Protein AF-A0AAJ6B9Z8-F1 (afdb_monomer_lite)

InterPro domains:
  IPR001611 Leucine-rich repeat [PF13855] (214-272)
  IPR032675 Leucine-rich repeat domain superfamily [G3DSA:3.80.10.10] (148-366)
  IPR050216 Leucine-rich repeat domain-containing protein [PTHR48051] (141-351)

Organism: NCBI:txid3121377

Foldseek 3Di:
DDDDDDDDDDDDDPPPDPLLVVLVPDDCVRCVVVPHNDSPSVVSVVVVVVVCVVCVVVVQCVVPNPPSPDDDPDDDDPDDDDDPPPPPPPPDDDPLVVLLCVLQVPDDPVNVDVLQPDPPPDPDDPDPDHSVVVSVVSVVLLVVLLVLLVVLQPDPVVDNFLSVVQSVLVSCLLSQNDWDADPVGDIARERESAPSLDEQVSQVSDDDDLSNQRHQEYAHAHNARYAAHDQNSQVSHLQHAEYHHHNYAHQADYAHPRLCNYAYDAHANYAHEADPVRLVRVLSNQNHQEDHPHQYCHQDEHACLRNQNHAYYHCANNQYQEYHHCLQSHDHHPAYENDAYQHPAYPPPPDHDPNSLQRAAHHHPNDDPRHVVVQVVVCVVPVGHRNDHPVLCCLLDDPDDPVVVVLLSVADPVLNVQLSCVCVDPPNVVCVVVCSVVLVVLSVVLVPDPVCVVVLSPDRSNCSVVDPD

Radius of gyration: 32.7 Å; chains: 1; bounding box: 97×66×83 Å

pLDDT: mean 84.01, std 17.39, range [30.77, 98.81]

Structure (mmCIF, N/CA/C/O backbone):
data_AF-A0AAJ6B9Z8-F1
#
_entry.id   AF-A0AAJ6B9Z8-F1
#
loop_
_atom_site.group_PDB
_atom_site.id
_atom_site.type_symbol
_atom_site.label_atom_id
_atom_site.label_alt_id
_atom_site.label_comp_id
_atom_site.label_asym_id
_atom_site.label_entity_id
_atom_site.label_seq_id
_atom_site.pdbx_PDB_ins_code
_atom_site.Cartn_x
_atom_site.Cartn_y
_atom_site.Cartn_z
_atom_site.occupancy
_atom_site.B_iso_or_equiv
_atom_site.auth_seq_id
_atom_site.auth_comp_id
_atom_site.auth_asym_id
_atom_site.auth_atom_id
_atom_site.pdbx_PDB_model_num
ATOM 1 N N . MET A 1 1 ? -68.546 14.943 -20.948 1.00 37.59 1 MET A N 1
ATOM 2 C CA . MET A 1 1 ? -68.659 13.817 -19.996 1.00 37.59 1 MET A CA 1
ATOM 3 C C . MET A 1 1 ? -67.352 13.718 -19.214 1.00 37.59 1 MET A C 1
ATOM 5 O O . MET A 1 1 ? -66.316 13.522 -19.828 1.00 37.59 1 MET A O 1
ATOM 9 N N . LYS A 1 2 ? -67.386 13.937 -17.892 1.00 35.28 2 LYS A N 1
ATOM 10 C CA . LYS A 1 2 ? -66.389 13.392 -16.939 1.00 35.28 2 LYS A CA 1
ATOM 11 C C . LYS A 1 2 ? -66.599 11.854 -16.861 1.00 35.28 2 LYS A C 1
ATOM 13 O O . LYS A 1 2 ? -67.716 11.458 -17.200 1.00 35.28 2 LYS A O 1
ATOM 18 N N . PRO A 1 3 ? -65.651 11.000 -16.400 1.00 35.66 3 PRO A N 1
ATOM 19 C CA . PRO A 1 3 ? -64.675 11.297 -15.348 1.00 35.66 3 PRO A CA 1
ATOM 20 C C . PRO A 1 3 ? -63.244 10.724 -15.490 1.00 35.66 3 PRO A C 1
ATOM 22 O O . PRO A 1 3 ? -62.919 9.875 -16.307 1.00 35.66 3 PRO A O 1
ATOM 25 N N . THR A 1 4 ? -62.425 11.266 -14.593 1.00 32.19 4 THR A N 1
ATOM 26 C CA . THR A 1 4 ? -61.167 10.830 -13.975 1.00 32.19 4 THR A CA 1
ATOM 27 C C . THR A 1 4 ? -60.971 9.322 -13.762 1.00 32.19 4 THR A C 1
ATOM 29 O O . THR A 1 4 ? -61.821 8.681 -13.144 1.00 32.19 4 THR A O 1
ATOM 32 N N . TRP A 1 5 ? -59.774 8.812 -14.077 1.00 30.80 5 TRP A N 1
ATOM 33 C CA . TRP A 1 5 ? -59.230 7.597 -13.460 1.00 30.80 5 TRP A CA 1
ATOM 34 C C . TRP A 1 5 ? -58.121 7.954 -12.474 1.00 30.80 5 TRP A C 1
ATOM 36 O O . TRP A 1 5 ? -56.958 8.115 -12.831 1.00 30.80 5 TRP A O 1
ATOM 46 N N . ALA A 1 6 ? -58.510 8.053 -11.207 1.00 31.19 6 ALA A N 1
ATOM 47 C CA . ALA A 1 6 ? -57.636 7.678 -10.114 1.00 31.19 6 ALA A CA 1
ATOM 48 C C . ALA A 1 6 ? -57.627 6.143 -10.053 1.00 31.19 6 ALA A C 1
ATOM 50 O O . ALA A 1 6 ? -58.665 5.541 -9.788 1.00 31.19 6 ALA A O 1
ATOM 51 N N . SER A 1 7 ? -56.483 5.502 -10.292 1.00 32.59 7 SER A N 1
ATOM 52 C CA . SER A 1 7 ? -56.264 4.126 -9.843 1.00 32.59 7 SER A CA 1
ATOM 53 C C . SER A 1 7 ? -55.287 4.166 -8.679 1.00 32.59 7 SER A C 1
ATOM 55 O O . SER A 1 7 ? -54.068 4.243 -8.851 1.00 32.59 7 SER A O 1
ATOM 57 N N . ALA A 1 8 ? -55.869 4.163 -7.485 1.00 31.88 8 ALA A N 1
ATOM 58 C CA . ALA A 1 8 ? -55.197 3.835 -6.247 1.00 31.88 8 ALA A CA 1
ATOM 59 C C . ALA A 1 8 ? -54.378 2.548 -6.431 1.00 31.88 8 ALA A C 1
ATOM 61 O O . ALA A 1 8 ? -54.905 1.537 -6.891 1.00 31.88 8 ALA A O 1
ATOM 62 N N . ARG A 1 9 ? -53.096 2.580 -6.062 1.00 32.50 9 ARG A N 1
ATOM 63 C CA . ARG A 1 9 ? -52.366 1.358 -5.718 1.00 32.50 9 ARG A CA 1
ATOM 64 C C . ARG A 1 9 ? -52.853 0.911 -4.337 1.00 32.50 9 ARG A C 1
ATOM 66 O O . ARG A 1 9 ? -52.674 1.688 -3.398 1.00 32.50 9 ARG A O 1
ATOM 73 N N . PRO A 1 10 ? -53.394 -0.305 -4.161 1.00 30.77 10 PRO A N 1
ATOM 74 C CA . PRO A 1 10 ? -53.349 -0.966 -2.873 1.00 30.77 10 PRO A CA 1
ATOM 75 C C . PRO A 1 10 ? -52.003 -1.704 -2.731 1.00 30.77 10 PRO A C 1
ATOM 77 O O . PRO A 1 10 ? -51.482 -2.243 -3.713 1.00 30.77 10 PRO A O 1
ATOM 80 N N . PRO A 1 11 ? -51.412 -1.721 -1.529 1.00 39.91 11 PRO A N 1
ATOM 81 C CA . PRO A 1 11 ? -50.112 -2.314 -1.274 1.00 39.91 11 PRO A CA 1
ATOM 82 C C . PRO A 1 11 ? -50.288 -3.778 -0.882 1.00 39.91 11 PRO A C 1
ATOM 84 O O . PRO A 1 11 ? -50.855 -4.047 0.166 1.00 39.91 11 PRO A O 1
ATOM 87 N N . HIS A 1 12 ? -49.758 -4.729 -1.648 1.00 34.47 12 HIS A N 1
ATOM 88 C CA . HIS A 1 12 ? -49.539 -6.072 -1.111 1.00 34.47 12 HIS A CA 1
ATOM 89 C C . HIS A 1 12 ? -48.203 -6.626 -1.592 1.00 34.47 12 HIS A C 1
ATOM 91 O O . HIS A 1 12 ? -47.996 -6.921 -2.766 1.00 34.47 12 HIS A O 1
ATOM 97 N N . SER A 1 13 ? -47.290 -6.737 -0.629 1.00 36.22 13 SER A N 1
ATOM 98 C CA . SER A 1 13 ? -46.082 -7.545 -0.676 1.00 36.22 13 SER A CA 1
ATOM 99 C C . SER A 1 13 ? -46.413 -8.947 -1.189 1.00 36.22 13 SER A C 1
ATOM 101 O O . SER A 1 13 ? -47.058 -9.735 -0.492 1.00 36.22 13 SER A O 1
ATOM 103 N N . VAL A 1 14 ? -45.968 -9.273 -2.400 1.00 38.72 14 VAL A N 1
ATOM 104 C CA . VAL A 1 14 ? -45.990 -10.648 -2.900 1.00 38.72 14 VAL A CA 1
ATOM 105 C C . VAL A 1 14 ? -44.931 -11.421 -2.119 1.00 38.72 14 VAL A C 1
ATOM 107 O O . VAL A 1 14 ? -43.747 -11.408 -2.442 1.00 38.72 14 VAL A O 1
ATOM 110 N N . CYS A 1 15 ? -45.352 -12.044 -1.023 1.00 41.00 15 CYS A N 1
ATOM 111 C CA . CYS A 1 15 ? -44.537 -13.011 -0.309 1.00 41.00 15 CYS A CA 1
ATOM 112 C C . CYS A 1 15 ? -44.506 -14.287 -1.167 1.00 41.00 15 CYS A C 1
ATOM 114 O O . CYS A 1 15 ? -45.499 -15.011 -1.249 1.00 41.00 15 CYS A O 1
ATOM 116 N N . HIS A 1 16 ? -43.396 -14.528 -1.867 1.00 52.16 16 HIS A N 1
ATOM 117 C CA . HIS A 1 16 ? -43.147 -15.779 -2.585 1.00 52.16 16 HIS A CA 1
ATOM 118 C C . HIS A 1 16 ? -42.853 -16.893 -1.570 1.00 52.16 16 HIS A C 1
ATOM 120 O O . HIS A 1 16 ? -41.696 -17.188 -1.279 1.00 52.16 16 HIS A O 1
ATOM 126 N N . SER A 1 17 ? -43.893 -17.500 -0.995 1.00 67.19 17 SER A N 1
ATOM 127 C CA . SER A 1 17 ? -43.738 -18.731 -0.218 1.00 67.19 17 SER A CA 1
ATOM 128 C C . SER A 1 17 ? -43.891 -19.942 -1.143 1.00 67.19 17 SER A C 1
ATOM 130 O O . SER A 1 17 ? -44.787 -19.991 -1.986 1.00 67.19 17 SER A O 1
ATOM 132 N N . LEU A 1 18 ? -43.019 -20.944 -0.985 1.00 74.19 18 LEU A N 1
ATOM 133 C CA . LEU A 1 18 ? -43.120 -22.235 -1.681 1.00 74.19 18 LEU A CA 1
ATOM 134 C C . LEU A 1 18 ? -44.516 -22.862 -1.501 1.00 74.19 18 LEU A C 1
ATOM 136 O O . LEU A 1 18 ? -45.052 -23.464 -2.425 1.00 74.19 18 LEU A O 1
ATOM 140 N N . CYS A 1 19 ? -45.127 -22.669 -0.328 1.00 75.25 19 CYS A N 1
ATOM 141 C CA . CYS A 1 19 ? -46.470 -23.149 -0.016 1.00 75.25 19 CYS A CA 1
ATOM 142 C C . CYS A 1 19 ? -47.534 -22.529 -0.930 1.00 75.25 19 CYS A C 1
ATOM 144 O O . CYS A 1 19 ? -48.407 -23.250 -1.401 1.00 75.25 19 CYS A O 1
ATOM 146 N N . ARG A 1 20 ? -47.417 -21.238 -1.262 1.00 78.00 20 ARG A N 1
ATOM 147 C CA . ARG A 1 20 ? -48.327 -20.577 -2.204 1.00 78.00 20 ARG A CA 1
ATOM 148 C C . ARG A 1 20 ? -48.208 -21.153 -3.615 1.00 78.00 20 ARG A C 1
ATOM 150 O O . ARG A 1 20 ? -49.219 -21.434 -4.246 1.00 78.00 20 ARG A O 1
ATOM 157 N N . ALA A 1 21 ? -46.982 -21.395 -4.082 1.00 78.25 21 ALA A N 1
ATOM 158 C CA . ALA A 1 21 ? -46.759 -22.015 -5.389 1.00 78.25 21 ALA A CA 1
ATOM 159 C C . ALA A 1 21 ? -47.354 -23.435 -5.456 1.00 78.25 21 ALA A C 1
ATOM 161 O O . ALA A 1 21 ? -47.931 -23.821 -6.467 1.00 78.25 21 ALA A O 1
ATOM 162 N N . VAL A 1 22 ? -47.265 -24.202 -4.364 1.00 78.38 22 VAL A N 1
ATOM 163 C CA . VAL A 1 22 ? -47.882 -25.534 -4.268 1.00 78.38 22 VAL A CA 1
ATOM 164 C C . VAL A 1 22 ? -49.411 -25.444 -4.266 1.00 78.38 22 VAL A C 1
ATOM 166 O O . VAL A 1 22 ? -50.061 -26.198 -4.984 1.00 78.38 22 VAL A O 1
ATOM 169 N N . GLU A 1 23 ? -50.002 -24.513 -3.515 1.00 80.81 23 GLU A N 1
ATOM 170 C CA . GLU A 1 23 ? -51.458 -24.303 -3.492 1.00 80.81 23 GLU A CA 1
ATOM 171 C C . GLU A 1 23 ? -52.023 -23.892 -4.860 1.00 80.81 23 GLU A C 1
ATOM 173 O O . GLU A 1 23 ? -53.119 -24.323 -5.222 1.00 80.81 23 GLU A O 1
ATOM 178 N N . GLU A 1 24 ? -51.282 -23.093 -5.631 1.00 78.44 24 GLU A N 1
ATOM 179 C CA . GLU A 1 24 ? -51.674 -22.656 -6.977 1.00 78.44 24 GLU A CA 1
ATOM 180 C C . GLU A 1 24 ? -51.661 -23.806 -8.002 1.00 78.44 24 GLU A C 1
ATOM 182 O O . GLU A 1 24 ? -52.454 -23.793 -8.945 1.00 78.44 24 GLU A O 1
ATOM 187 N N . VAL A 1 25 ? -50.829 -24.833 -7.793 1.00 83.44 25 VAL A N 1
ATOM 188 C CA . VAL A 1 25 ? -50.751 -26.030 -8.654 1.00 83.44 25 VAL A CA 1
ATOM 189 C C . VAL A 1 25 ? -51.848 -27.055 -8.328 1.00 83.44 25 VAL A C 1
ATOM 191 O O . VAL A 1 25 ? -52.227 -27.857 -9.183 1.00 83.44 25 VAL A O 1
ATOM 194 N N . LEU A 1 26 ? -52.398 -27.037 -7.110 1.00 81.25 26 LEU A N 1
ATOM 195 C CA . LEU A 1 26 ? -53.432 -27.982 -6.687 1.00 81.25 26 LEU A CA 1
ATOM 196 C C . LEU A 1 26 ? -54.823 -27.611 -7.230 1.00 81.25 26 LEU A C 1
ATOM 198 O O . LEU A 1 26 ? -55.300 -26.472 -7.124 1.00 81.25 26 LEU A O 1
ATOM 202 N N . SER A 1 27 ? -55.535 -28.619 -7.744 1.00 81.88 27 SER A N 1
ATOM 203 C CA . SER A 1 27 ? -56.926 -28.458 -8.181 1.00 81.88 27 SER A CA 1
ATOM 204 C C . SER A 1 27 ? -57.843 -28.072 -7.013 1.00 81.88 27 SER A C 1
ATOM 206 O O . SER A 1 27 ? -57.533 -28.289 -5.839 1.00 81.88 27 SER A O 1
ATOM 208 N N . ARG A 1 28 ? -59.004 -27.489 -7.327 1.00 76.06 28 ARG A N 1
ATOM 209 C CA . ARG A 1 28 ? -59.957 -27.019 -6.309 1.00 76.06 28 ARG A CA 1
ATOM 210 C C . ARG A 1 28 ? -60.496 -28.161 -5.438 1.00 76.06 28 ARG A C 1
ATOM 212 O O . ARG A 1 28 ? -60.671 -27.967 -4.241 1.00 76.06 28 ARG A O 1
ATOM 219 N N . GLU A 1 29 ? -60.691 -29.347 -6.014 1.00 78.88 29 GLU A N 1
ATOM 220 C CA . GLU A 1 29 ? -61.086 -30.551 -5.271 1.00 78.88 29 GLU A CA 1
ATOM 221 C C . GLU A 1 29 ? -59.980 -31.024 -4.322 1.00 78.88 29 GLU A C 1
ATOM 223 O O . GLU A 1 29 ? -60.250 -31.312 -3.159 1.00 78.88 29 GLU A O 1
ATOM 228 N N . GLN A 1 30 ? -58.722 -31.027 -4.775 1.00 81.12 30 GLN A N 1
ATOM 229 C CA . GLN A 1 30 ? -57.578 -31.402 -3.937 1.00 81.12 30 GLN A CA 1
ATOM 230 C C . GLN A 1 30 ? -57.369 -30.420 -2.786 1.00 81.12 30 GLN A C 1
ATOM 232 O O . GLN A 1 30 ? -57.142 -30.852 -1.660 1.00 81.12 30 GLN A O 1
ATOM 237 N N . ARG A 1 31 ? -57.500 -29.112 -3.044 1.00 80.88 31 ARG A N 1
ATOM 238 C CA . ARG A 1 31 ? -57.432 -28.074 -2.005 1.00 80.88 31 ARG A CA 1
ATOM 239 C C . ARG A 1 31 ? -58.534 -28.235 -0.965 1.00 80.88 31 ARG A C 1
ATOM 241 O O . ARG A 1 31 ? -58.251 -28.166 0.229 1.00 80.88 31 ARG A O 1
ATOM 248 N N . HIS A 1 32 ? -59.755 -28.546 -1.394 1.00 79.06 32 HIS A N 1
ATOM 249 C CA . HIS A 1 32 ? -60.852 -28.803 -0.468 1.00 79.06 32 HIS A CA 1
ATOM 250 C C . HIS A 1 32 ? -60.636 -30.089 0.349 1.00 79.06 32 HIS A C 1
ATOM 252 O O . HIS A 1 32 ? -60.885 -30.092 1.553 1.00 79.06 32 HIS A O 1
ATOM 258 N N . ALA A 1 33 ? -60.080 -31.143 -0.258 1.00 78.81 33 ALA A N 1
ATOM 259 C CA . ALA A 1 33 ? -59.755 -32.396 0.429 1.00 78.81 33 ALA A CA 1
ATOM 260 C C . ALA A 1 33 ? -58.681 -32.230 1.522 1.00 78.81 33 ALA A C 1
ATOM 262 O O . ALA A 1 33 ? -58.757 -32.885 2.558 1.00 78.81 33 ALA A O 1
ATOM 263 N N . ILE A 1 34 ? -57.717 -31.322 1.331 1.00 75.69 34 ILE A N 1
ATOM 264 C CA . ILE A 1 34 ? -56.728 -30.952 2.362 1.00 75.69 34 ILE A CA 1
ATOM 265 C C . ILE A 1 34 ? -57.174 -29.754 3.214 1.00 75.69 34 ILE A C 1
ATOM 267 O O . ILE A 1 34 ? -56.379 -29.216 3.983 1.00 75.69 34 ILE A O 1
ATOM 271 N N . GLY A 1 35 ? -58.443 -29.342 3.098 1.00 74.44 35 GLY A N 1
ATOM 272 C CA . GLY A 1 35 ? -59.096 -28.322 3.916 1.00 74.44 35 GLY A CA 1
ATOM 273 C C . GLY A 1 35 ? -58.534 -26.908 3.755 1.00 74.44 35 GLY A C 1
ATOM 274 O O . GLY A 1 35 ? -58.485 -26.183 4.750 1.00 74.44 35 GLY A O 1
ATOM 275 N N . ILE A 1 36 ? -58.066 -26.550 2.559 1.00 78.19 36 ILE A N 1
ATOM 276 C CA . ILE A 1 36 ? -57.575 -25.217 2.188 1.00 78.19 36 ILE A CA 1
ATOM 277 C C . ILE A 1 36 ? -58.610 -24.579 1.258 1.00 78.19 36 ILE A C 1
ATOM 279 O O . ILE A 1 36 ? -58.823 -25.045 0.140 1.00 78.19 36 ILE A O 1
ATOM 283 N N . ASN A 1 37 ? -59.268 -23.515 1.722 1.00 68.44 37 ASN A N 1
ATOM 284 C CA . ASN A 1 37 ? -60.331 -22.842 0.963 1.00 68.44 37 ASN A CA 1
ATOM 285 C C . ASN A 1 37 ? -59.833 -21.606 0.197 1.00 68.44 37 ASN A C 1
ATOM 287 O O . ASN A 1 37 ? -60.404 -21.267 -0.839 1.00 68.44 37 ASN A O 1
ATOM 291 N N . GLU A 1 38 ? -58.753 -20.976 0.661 1.00 70.69 38 GLU A N 1
ATOM 292 C CA . GLU A 1 38 ? -58.115 -19.812 0.040 1.00 70.69 38 GLU A CA 1
ATOM 293 C C . GLU A 1 38 ? -56.620 -20.093 -0.166 1.00 70.69 38 GLU A C 1
ATOM 295 O O . GLU A 1 38 ? -55.999 -20.751 0.663 1.00 70.69 38 GLU A O 1
ATOM 300 N N . ALA A 1 39 ? -56.058 -19.651 -1.297 1.00 67.88 39 ALA A N 1
ATOM 301 C CA . ALA A 1 39 ? -54.650 -19.874 -1.647 1.00 67.88 39 ALA A CA 1
ATOM 302 C C . ALA A 1 39 ? -53.769 -18.726 -1.120 1.00 67.88 39 ALA A C 1
ATOM 304 O O . ALA A 1 39 ? -53.289 -17.887 -1.887 1.00 67.88 39 ALA A O 1
ATOM 305 N N . ASP A 1 40 ? -53.647 -18.635 0.205 1.00 72.88 40 ASP A N 1
ATOM 306 C CA . ASP A 1 40 ? -52.881 -17.595 0.898 1.00 72.88 40 ASP A CA 1
ATOM 307 C C . ASP A 1 40 ? -51.426 -18.006 1.205 1.00 72.88 40 ASP A C 1
ATOM 309 O O . ASP A 1 40 ? -50.607 -17.164 1.581 1.00 72.88 40 ASP A O 1
ATOM 313 N N . GLY A 1 41 ? -51.078 -19.286 1.028 1.00 71.25 41 GLY A N 1
ATOM 314 C CA . GLY A 1 41 ? -49.785 -19.892 1.344 1.00 71.25 41 GLY A CA 1
ATOM 315 C C . GLY A 1 41 ? -49.471 -20.004 2.840 1.00 71.25 41 GLY A C 1
ATOM 316 O O . GLY A 1 41 ? -48.510 -20.685 3.205 1.00 71.25 41 GLY A O 1
ATOM 317 N N . ILE A 1 42 ? -50.239 -19.345 3.709 1.00 76.88 42 ILE A N 1
ATOM 318 C CA . ILE A 1 42 ? -50.030 -19.299 5.161 1.00 76.88 42 ILE A CA 1
ATOM 319 C C . ILE A 1 42 ? -50.685 -20.522 5.799 1.00 76.88 42 ILE A C 1
ATOM 321 O O . ILE A 1 42 ? -50.083 -21.173 6.657 1.00 76.88 42 ILE A O 1
ATOM 325 N N . THR A 1 43 ? -51.884 -20.873 5.336 1.00 78.56 43 THR A N 1
ATOM 326 C CA . THR A 1 43 ? -52.671 -21.975 5.891 1.00 78.56 43 THR A CA 1
ATOM 327 C C . THR A 1 43 ? -51.987 -23.326 5.659 1.00 78.56 43 THR A C 1
ATOM 329 O O . THR A 1 43 ? -51.875 -24.126 6.595 1.00 78.56 43 THR A O 1
ATOM 332 N N . LEU A 1 44 ? -51.446 -23.580 4.458 1.00 80.38 44 LEU A N 1
ATOM 333 C CA . LEU A 1 44 ? -50.643 -24.782 4.207 1.00 80.38 44 LEU A CA 1
ATOM 334 C C . LEU A 1 44 ? -49.353 -24.785 5.031 1.00 80.38 44 LEU A C 1
ATOM 336 O O . LEU A 1 44 ? -49.001 -25.816 5.598 1.00 80.38 44 LEU A O 1
ATOM 340 N N . HIS A 1 45 ? -48.663 -23.646 5.137 1.00 78.81 45 HIS A N 1
ATOM 341 C CA . HIS A 1 45 ? -47.407 -23.555 5.882 1.00 78.81 45 HIS A CA 1
ATOM 342 C C . HIS A 1 45 ? -47.586 -23.919 7.362 1.00 78.81 45 HIS A C 1
ATOM 344 O O . HIS A 1 45 ? -46.853 -24.753 7.894 1.00 78.81 45 HIS A O 1
ATOM 350 N N . GLN A 1 46 ? -48.601 -23.351 8.015 1.00 79.56 46 GLN A N 1
ATOM 351 C CA . GLN A 1 46 ? -48.899 -23.636 9.420 1.00 79.56 46 GLN A CA 1
ATOM 352 C C . GLN A 1 46 ? -49.299 -25.096 9.639 1.00 79.56 46 GLN A C 1
ATOM 354 O O . GLN A 1 46 ? -48.865 -25.711 10.612 1.00 79.56 46 GLN A O 1
ATOM 359 N N . ARG A 1 47 ? -50.074 -25.684 8.721 1.00 78.75 47 ARG A N 1
ATOM 360 C CA . ARG A 1 47 ? -50.456 -27.099 8.813 1.00 78.75 47 ARG A CA 1
ATOM 361 C C . ARG A 1 47 ? -49.286 -28.043 8.606 1.00 78.75 47 ARG A C 1
ATOM 363 O O . ARG A 1 47 ? -49.192 -29.032 9.323 1.00 78.75 47 ARG A O 1
ATOM 370 N N . VAL A 1 48 ? -48.386 -27.738 7.672 1.00 81.06 48 VAL A N 1
ATOM 371 C CA . VAL A 1 48 ? -47.164 -28.525 7.465 1.00 81.06 48 VAL A CA 1
ATOM 372 C C . VAL A 1 48 ? -46.299 -28.492 8.723 1.00 81.06 48 VAL A C 1
ATOM 374 O O . VAL A 1 48 ? -45.839 -29.542 9.156 1.00 81.06 48 VAL A O 1
ATOM 377 N N . LEU A 1 49 ? -46.130 -27.327 9.355 1.00 78.94 49 LEU A N 1
ATOM 378 C CA . LEU A 1 49 ? -45.381 -27.225 10.611 1.00 78.94 49 LEU A CA 1
ATOM 379 C C . LEU A 1 49 ? -46.055 -27.986 11.759 1.00 78.94 49 LEU A C 1
ATOM 381 O O . LEU A 1 49 ? -45.382 -28.753 12.443 1.00 78.94 49 LEU A O 1
ATOM 385 N N . ALA A 1 50 ? -47.372 -27.845 11.927 1.00 81.25 50 ALA A N 1
ATOM 386 C CA . ALA A 1 50 ? -48.119 -28.572 12.954 1.00 81.25 50 ALA A CA 1
ATOM 387 C C . ALA A 1 50 ? -48.030 -30.095 12.756 1.00 81.25 50 ALA A C 1
ATOM 389 O O . ALA A 1 50 ? -47.794 -30.838 13.706 1.00 81.25 50 ALA A O 1
ATOM 390 N N . TRP A 1 51 ? -48.142 -30.555 11.507 1.00 81.25 51 TRP A N 1
ATOM 391 C CA . TRP A 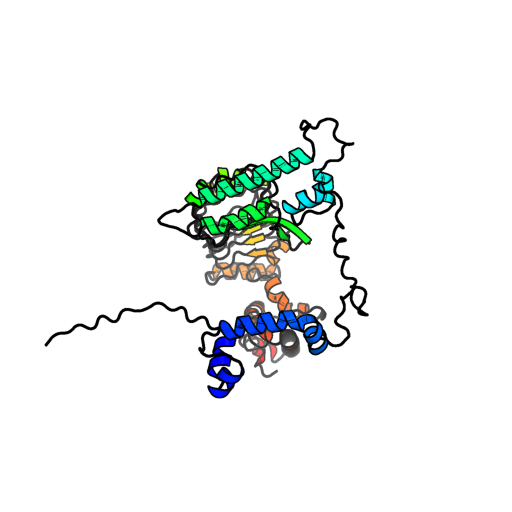1 51 ? -48.022 -31.969 11.168 1.00 81.25 51 TRP A CA 1
ATOM 392 C C . TRP A 1 51 ? -46.598 -32.498 11.392 1.00 81.25 51 TRP A C 1
ATOM 394 O O . TRP A 1 51 ? -46.436 -33.597 11.923 1.00 81.25 51 TRP A O 1
ATOM 404 N N . ILE A 1 52 ? -45.565 -31.714 11.047 1.00 80.69 52 ILE A N 1
ATOM 405 C CA . ILE A 1 52 ? -44.160 -32.057 11.314 1.00 80.69 52 ILE A CA 1
ATOM 406 C C . ILE A 1 52 ? -43.906 -32.190 12.812 1.00 80.69 52 ILE A C 1
ATOM 408 O O . ILE A 1 52 ? -43.222 -33.129 13.209 1.00 80.69 52 ILE A O 1
ATOM 412 N N . ASP A 1 53 ? -44.424 -31.279 13.636 1.00 77.00 53 ASP A N 1
ATOM 413 C CA . ASP A 1 53 ? -44.213 -31.335 15.083 1.00 77.00 53 ASP A CA 1
ATOM 414 C C . ASP A 1 53 ? -44.901 -32.552 15.715 1.00 77.00 53 ASP A C 1
ATOM 416 O O . ASP A 1 53 ? -44.292 -33.231 16.544 1.00 77.00 53 ASP A O 1
ATOM 420 N N . GLU A 1 54 ? -46.111 -32.892 15.268 1.00 79.31 54 GLU A N 1
ATOM 421 C CA . GLU A 1 54 ? -46.846 -34.068 15.748 1.00 79.31 54 GLU A CA 1
ATOM 422 C C . GLU A 1 54 ? -46.188 -35.392 15.310 1.00 79.31 54 GLU A C 1
ATOM 424 O O . GLU A 1 54 ? -46.117 -36.342 16.088 1.00 79.31 54 GLU A O 1
ATOM 429 N N . HIS A 1 55 ? -45.610 -35.442 14.105 1.00 80.31 55 HIS A N 1
ATOM 430 C CA . HIS A 1 55 ? -45.043 -36.665 13.514 1.00 80.31 55 HIS A CA 1
ATOM 431 C C . HIS A 1 55 ? -43.507 -36.680 13.502 1.00 80.31 55 HIS A C 1
ATOM 433 O O . HIS A 1 55 ? -42.878 -37.492 12.814 1.00 80.31 55 HIS A O 1
ATOM 439 N N . ARG A 1 56 ? -42.865 -35.792 14.273 1.00 76.56 56 ARG A N 1
ATOM 440 C CA . ARG A 1 56 ? -41.419 -35.520 14.207 1.00 76.56 56 ARG A CA 1
ATOM 441 C C . ARG A 1 56 ? -40.552 -36.759 14.412 1.00 76.56 56 ARG A C 1
ATOM 443 O O . ARG A 1 56 ? -39.527 -36.918 13.751 1.00 76.56 56 ARG A O 1
ATOM 450 N N . ALA A 1 57 ? -40.955 -37.632 15.335 1.00 68.94 57 ALA A N 1
ATOM 451 C CA . ALA A 1 57 ? -40.220 -38.850 15.669 1.00 68.94 57 ALA A CA 1
ATOM 452 C C . ALA A 1 57 ? -40.272 -39.896 14.541 1.00 68.94 57 ALA A C 1
ATOM 454 O O . ALA A 1 57 ? -39.266 -40.550 14.262 1.00 68.94 57 ALA A O 1
ATOM 455 N N . GLU A 1 58 ? -41.413 -40.016 13.860 1.00 73.56 58 GLU A N 1
ATOM 456 C CA . GLU A 1 58 ? -41.600 -40.936 12.733 1.00 73.56 58 GLU A CA 1
ATOM 457 C C . GLU A 1 58 ? -40.951 -40.400 11.451 1.00 73.56 58 GLU A C 1
ATOM 459 O O . GLU A 1 58 ? -40.277 -41.141 10.732 1.00 73.56 58 GLU A O 1
ATOM 464 N N . LEU A 1 59 ? -41.080 -39.093 11.191 1.00 74.75 59 LEU A N 1
ATOM 465 C CA . LEU A 1 59 ? -40.408 -38.408 10.084 1.00 74.75 59 LEU A CA 1
ATOM 466 C C . LEU A 1 59 ? -38.893 -38.543 10.175 1.00 74.75 59 LEU A C 1
ATOM 468 O O . LEU A 1 59 ? -38.241 -38.801 9.164 1.00 74.75 59 LEU A O 1
ATOM 472 N N . ALA A 1 60 ? -38.334 -38.427 11.382 1.00 65.44 60 ALA A N 1
ATOM 473 C CA . ALA A 1 60 ? -36.902 -38.575 11.576 1.00 65.44 60 ALA A CA 1
ATOM 474 C C . ALA A 1 60 ? -36.397 -39.980 11.208 1.00 65.44 60 ALA A C 1
ATOM 476 O O . ALA A 1 60 ? -35.329 -40.116 10.614 1.00 65.44 60 ALA A O 1
ATOM 477 N N . GLN A 1 61 ? -37.185 -41.021 11.493 1.00 67.88 61 GLN A N 1
ATOM 478 C CA . GLN A 1 61 ? -36.864 -42.388 11.079 1.00 67.88 61 GLN A CA 1
ATOM 479 C C . GLN A 1 61 ? -37.046 -42.617 9.577 1.00 67.88 61 GLN A C 1
ATOM 481 O O . GLN A 1 61 ? -36.286 -43.380 8.987 1.00 67.88 61 GLN A O 1
ATOM 486 N N . ARG A 1 62 ? -38.031 -41.972 8.942 1.00 71.38 62 ARG A N 1
ATOM 487 C CA . ARG A 1 62 ? -38.271 -42.108 7.496 1.00 71.38 62 ARG A CA 1
ATOM 488 C C . ARG A 1 62 ? -37.248 -41.361 6.642 1.00 71.38 62 ARG A C 1
ATOM 490 O O . ARG A 1 62 ? -36.847 -41.880 5.609 1.00 71.38 62 ARG A O 1
ATOM 497 N N . LEU A 1 63 ? -36.823 -40.170 7.068 1.00 66.25 63 LEU A N 1
ATOM 498 C CA . LEU A 1 63 ? -35.864 -39.340 6.330 1.00 66.25 63 LEU A CA 1
ATOM 499 C C . LEU A 1 63 ? -34.411 -39.771 6.555 1.00 66.25 63 LEU A C 1
ATOM 501 O O . LEU A 1 63 ? -33.603 -39.685 5.634 1.00 66.25 63 LEU A O 1
ATOM 505 N N . TRP A 1 64 ? -34.074 -40.237 7.763 1.00 66.94 64 TRP A N 1
ATOM 506 C CA . TRP A 1 64 ? -32.687 -40.529 8.154 1.00 66.94 64 TRP A CA 1
ATOM 507 C C . TRP A 1 64 ? -32.456 -41.974 8.631 1.00 66.94 64 TRP A C 1
ATOM 509 O O . TRP A 1 64 ? -31.366 -42.307 9.097 1.00 66.94 64 TRP A O 1
ATOM 519 N N . GLY A 1 65 ? -33.455 -42.851 8.493 1.00 70.38 65 GLY A N 1
ATOM 520 C CA . GLY A 1 65 ? -33.381 -44.264 8.871 1.00 70.38 65 GLY A CA 1
ATOM 521 C C . GLY A 1 65 ? -33.478 -44.522 10.388 1.00 70.38 65 GLY A C 1
ATOM 522 O O . GLY A 1 65 ? -33.488 -43.595 11.202 1.00 70.38 65 GLY A O 1
ATOM 523 N N . PRO A 1 66 ? -33.508 -45.801 10.817 1.00 56.91 66 PRO A N 1
ATOM 524 C CA . PRO A 1 66 ? -33.620 -46.180 12.234 1.00 56.91 66 PRO A CA 1
ATOM 525 C C . PRO A 1 66 ? -32.424 -45.739 13.105 1.00 56.91 66 PRO A C 1
ATOM 527 O O . PRO A 1 66 ? -32.494 -45.799 14.334 1.00 56.91 66 PRO A O 1
ATOM 530 N N . SER A 1 67 ? -31.344 -45.248 12.491 1.00 55.66 67 SER A N 1
ATOM 531 C CA . SER A 1 67 ? -30.113 -44.782 13.144 1.00 55.66 67 SER A CA 1
ATOM 532 C C . SER A 1 67 ? -30.141 -43.309 13.579 1.00 55.66 67 SER A C 1
ATOM 534 O O . SER A 1 67 ? -29.139 -42.816 14.092 1.00 55.66 67 SER A O 1
ATOM 536 N N . ALA A 1 68 ? -31.269 -42.603 13.450 1.00 49.66 68 ALA A N 1
ATOM 537 C CA . ALA A 1 68 ? -31.426 -41.194 13.838 1.00 49.66 68 ALA A CA 1
ATOM 538 C C . ALA A 1 68 ? -31.453 -40.939 15.370 1.00 49.66 68 ALA A C 1
ATOM 540 O O . ALA A 1 68 ? -32.150 -40.051 15.863 1.00 49.66 68 ALA A O 1
ATOM 541 N N . ARG A 1 69 ? -30.693 -41.706 16.165 1.00 49.03 69 ARG A N 1
ATOM 542 C CA . ARG A 1 69 ? -30.432 -41.423 17.586 1.00 49.03 69 ARG A CA 1
ATOM 543 C C . ARG A 1 69 ? -29.047 -40.796 17.735 1.00 49.03 69 ARG A C 1
ATOM 545 O O . ARG A 1 69 ? -28.053 -41.447 17.450 1.00 49.03 69 ARG A O 1
ATOM 552 N N . ARG A 1 70 ? -29.028 -39.544 18.220 1.00 46.28 70 ARG A N 1
ATOM 553 C CA . ARG A 1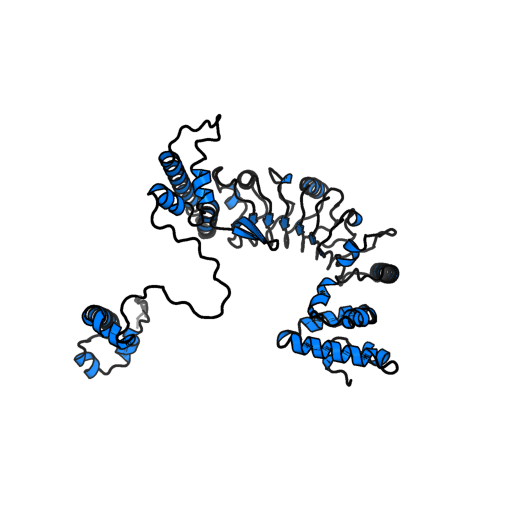 70 ? -27.889 -38.759 18.752 1.00 46.28 70 ARG A CA 1
ATOM 554 C C . ARG A 1 70 ? -26.498 -39.247 18.316 1.00 46.28 70 ARG A C 1
ATOM 556 O O . ARG A 1 70 ? -25.934 -40.143 18.940 1.00 46.28 70 ARG A O 1
ATOM 563 N N . LEU A 1 71 ? -25.906 -38.549 17.347 1.00 38.56 71 LEU A N 1
ATOM 564 C CA . LEU A 1 71 ? -24.469 -38.605 17.072 1.00 38.56 71 LEU A CA 1
ATOM 565 C C . LEU A 1 71 ? -23.683 -38.337 18.370 1.00 38.56 71 LEU A C 1
ATOM 567 O O . LEU A 1 71 ? -23.601 -37.205 18.845 1.00 38.56 71 LEU A O 1
ATOM 571 N N . LYS A 1 72 ? -23.109 -39.389 18.960 1.00 44.31 72 LYS A N 1
ATOM 572 C CA . LYS A 1 72 ? -21.931 -39.262 19.822 1.00 44.31 72 LYS A CA 1
ATOM 573 C C . LYS A 1 72 ? -20.730 -39.085 18.886 1.00 44.31 72 LYS A C 1
ATOM 575 O O . LYS A 1 72 ? -20.553 -39.937 18.016 1.00 44.31 72 LYS A O 1
ATOM 580 N N . PRO A 1 73 ? -19.891 -38.049 19.036 1.00 42.47 73 PRO A N 1
ATOM 581 C CA . PRO A 1 73 ? -18.719 -37.900 18.194 1.00 42.47 73 PRO A CA 1
ATOM 582 C C . PRO A 1 73 ? -17.613 -38.796 18.753 1.00 42.47 73 PRO A C 1
ATOM 584 O O . PRO A 1 73 ? -16.761 -38.360 19.520 1.00 42.47 73 PRO A O 1
ATOM 587 N N . GLN A 1 74 ? -17.651 -40.079 18.414 1.00 47.69 74 GLN A N 1
ATOM 588 C CA . GLN A 1 74 ? -16.458 -40.917 18.430 1.00 47.69 74 GLN A CA 1
ATOM 589 C C . GLN A 1 74 ? -16.467 -41.768 17.167 1.00 47.69 74 GLN A C 1
ATOM 591 O O . GLN A 1 74 ? -17.196 -42.748 17.065 1.00 47.69 74 GLN A O 1
ATOM 596 N N . GLY A 1 75 ? -15.669 -41.352 16.189 1.00 39.09 75 GLY A N 1
ATOM 597 C CA . GLY A 1 75 ? -15.476 -42.077 14.943 1.00 39.09 75 GLY A CA 1
ATOM 598 C C . GLY A 1 75 ? -14.422 -41.382 14.096 1.00 39.09 75 GLY A C 1
ATOM 599 O O . GLY A 1 75 ? -14.627 -40.266 13.638 1.00 39.09 75 GLY A O 1
ATOM 600 N N . TRP A 1 76 ? -13.275 -42.037 13.969 1.00 43.47 76 TRP A N 1
ATOM 601 C CA . TRP A 1 76 ? -12.091 -41.596 13.244 1.00 43.47 76 TRP A CA 1
ATOM 602 C C . TRP A 1 76 ? -12.232 -41.987 11.767 1.00 43.47 76 TRP A C 1
ATOM 604 O O . TRP A 1 76 ? -12.710 -43.085 11.478 1.00 43.47 76 TRP A O 1
ATOM 614 N N . LEU A 1 77 ? -11.757 -41.152 10.839 1.00 39.91 77 LEU A N 1
ATOM 615 C CA . LEU A 1 77 ? -11.507 -41.558 9.452 1.00 39.91 77 LEU A CA 1
ATOM 616 C C . LEU A 1 77 ? -10.001 -41.772 9.257 1.00 39.91 77 LEU A C 1
ATOM 618 O O . LEU A 1 77 ? -9.179 -40.949 9.654 1.00 39.91 77 LEU A O 1
ATOM 622 N N . ARG A 1 78 ? -9.651 -42.927 8.687 1.00 47.25 78 ARG A N 1
ATOM 623 C CA . ARG A 1 78 ? -8.278 -43.375 8.432 1.00 47.25 78 ARG A CA 1
ATOM 624 C C . ARG A 1 78 ? -7.603 -42.473 7.387 1.00 47.25 78 ARG A C 1
ATOM 626 O O . ARG A 1 78 ? -8.072 -42.427 6.256 1.00 47.25 78 ARG A O 1
ATOM 633 N N . GLY A 1 79 ? -6.477 -41.847 7.748 1.00 46.69 79 GLY A N 1
ATOM 634 C CA . GLY A 1 79 ? -5.454 -41.400 6.786 1.00 46.69 79 GLY A CA 1
ATOM 635 C C . GLY A 1 79 ? -5.134 -39.901 6.690 1.00 46.69 79 GLY A C 1
ATOM 636 O O . GLY A 1 79 ? -4.261 -39.549 5.907 1.00 46.69 79 GLY A O 1
ATOM 637 N N . GLY A 1 80 ? -5.774 -39.014 7.457 1.00 41.62 80 GLY A N 1
ATOM 638 C CA . GLY A 1 80 ? -5.433 -37.580 7.476 1.00 41.62 80 GLY A CA 1
ATOM 639 C C . GLY A 1 80 ? -4.446 -37.208 8.588 1.00 41.62 80 GLY A C 1
ATOM 640 O O . GLY A 1 80 ? -4.456 -37.838 9.648 1.00 41.62 80 GLY A O 1
ATOM 641 N N . ARG A 1 81 ? -3.620 -36.167 8.367 1.00 46.19 81 ARG A N 1
ATOM 642 C CA . ARG A 1 81 ? -2.853 -35.468 9.424 1.00 46.19 81 ARG A CA 1
ATOM 643 C C . ARG A 1 81 ? -3.783 -35.223 10.628 1.00 46.19 81 ARG A C 1
ATOM 645 O O . ARG A 1 81 ? -4.954 -34.914 10.391 1.00 46.19 81 ARG A O 1
ATOM 652 N N . PRO A 1 82 ? -3.312 -35.339 11.887 1.00 43.09 82 PRO A N 1
ATOM 653 C CA . PRO A 1 82 ? -4.145 -34.984 13.025 1.00 43.09 82 PRO A CA 1
ATOM 654 C C . PRO A 1 82 ? -4.651 -33.563 12.790 1.00 43.09 82 PRO A C 1
ATOM 656 O O . PRO A 1 82 ? -3.846 -32.663 12.550 1.00 43.09 82 PRO A O 1
ATOM 659 N N . LEU A 1 83 ? -5.970 -33.361 12.830 1.00 41.91 83 LEU A N 1
ATOM 660 C CA . LEU A 1 83 ? -6.483 -32.039 13.156 1.00 41.91 83 LEU A CA 1
ATOM 661 C C . LEU A 1 83 ? -5.749 -31.654 14.437 1.00 41.91 83 LEU A C 1
ATOM 663 O O . LEU A 1 83 ? -5.817 -32.411 15.413 1.00 41.91 83 LEU A O 1
ATOM 667 N N . GLU A 1 84 ? -5.003 -30.545 14.408 1.00 41.22 84 GLU A N 1
ATOM 668 C CA . GLU A 1 84 ? -4.612 -29.862 15.636 1.00 41.22 84 GLU A CA 1
ATOM 669 C C . GLU A 1 84 ? -5.827 -29.929 16.543 1.00 41.22 84 GLU A C 1
ATOM 671 O O . GLU A 1 84 ? -6.930 -29.564 16.116 1.00 41.22 84 GLU A O 1
ATOM 676 N N . MET A 1 85 ? -5.662 -30.534 17.724 1.00 35.19 85 MET A N 1
ATOM 677 C CA . MET A 1 85 ? -6.766 -30.616 18.659 1.00 35.19 85 MET A CA 1
ATOM 678 C C . MET A 1 85 ? -7.254 -29.189 18.825 1.00 35.19 85 MET A C 1
ATOM 680 O O . MET A 1 85 ? -6.530 -28.362 19.381 1.00 35.19 85 MET A O 1
ATOM 684 N N . LEU A 1 86 ? -8.457 -28.905 18.314 1.00 42.28 86 LEU A N 1
ATOM 685 C CA . LEU A 1 86 ? -9.166 -27.698 18.686 1.00 42.28 86 LEU A CA 1
ATOM 686 C C . LEU A 1 86 ? -9.046 -27.653 20.208 1.00 42.28 86 LEU A C 1
ATOM 688 O O . LEU A 1 86 ? -9.372 -28.670 20.844 1.00 42.28 86 LEU A O 1
ATOM 692 N N . PRO A 1 87 ? -8.485 -26.568 20.775 1.00 44.84 87 PRO A N 1
ATOM 693 C CA . PRO A 1 87 ? -8.240 -26.493 22.202 1.00 44.84 87 PRO A CA 1
ATOM 694 C C . PRO A 1 87 ? -9.530 -26.922 22.893 1.00 44.84 87 PRO A C 1
ATOM 696 O O . PRO A 1 87 ? -10.610 -26.529 22.430 1.00 44.84 87 PRO A O 1
ATOM 699 N N . PRO A 1 88 ? -9.443 -27.820 23.891 1.00 39.75 88 PRO A N 1
ATOM 700 C CA . PRO A 1 88 ? -10.611 -28.466 24.463 1.00 39.75 88 PRO A CA 1
ATOM 701 C C . PRO A 1 88 ? -11.646 -27.388 24.744 1.00 39.75 88 PRO A C 1
ATOM 703 O O . PRO A 1 88 ? -11.354 -26.465 25.500 1.00 39.75 88 PRO A O 1
ATOM 706 N N . HIS A 1 89 ? -12.819 -27.460 24.095 1.00 42.19 89 HIS A N 1
ATOM 707 C CA . HIS A 1 89 ? -13.905 -26.532 24.395 1.00 42.19 89 HIS A CA 1
ATOM 708 C C . HIS A 1 89 ? -14.038 -26.502 25.917 1.00 42.19 89 HIS A C 1
ATOM 710 O O . HIS A 1 89 ? -14.281 -27.569 26.499 1.00 42.19 89 HIS A O 1
ATOM 716 N N . PRO A 1 90 ? -13.812 -25.348 26.572 1.00 43.03 90 PRO A N 1
ATOM 717 C CA . PRO A 1 90 ? -13.702 -25.327 28.014 1.00 43.03 90 PRO A CA 1
ATOM 718 C C . PRO A 1 90 ? -15.048 -25.771 28.575 1.00 43.03 90 PRO A C 1
ATOM 720 O O . PRO A 1 90 ? -16.064 -25.080 28.470 1.00 43.03 90 PRO A O 1
ATOM 723 N N . ARG A 1 91 ? -15.062 -26.984 29.132 1.00 43.66 91 ARG A N 1
ATOM 724 C CA . ARG A 1 91 ? -16.160 -27.496 29.942 1.00 43.66 91 ARG A CA 1
ATOM 725 C C . ARG A 1 91 ? -16.264 -26.558 31.136 1.00 43.66 91 ARG A C 1
ATOM 727 O O . ARG A 1 91 ? -15.439 -26.664 32.025 1.00 43.66 91 ARG A O 1
ATOM 734 N N . GLN A 1 92 ? -17.213 -25.621 31.092 1.00 47.59 92 GLN A N 1
ATOM 735 C CA . GLN A 1 92 ? -17.640 -24.714 32.170 1.00 47.59 92 GLN A CA 1
ATOM 736 C C . GLN A 1 92 ? -16.746 -24.732 33.430 1.00 47.59 92 GLN A C 1
ATOM 738 O O . GLN A 1 92 ? -17.049 -25.418 34.404 1.00 47.59 92 GLN A O 1
ATOM 743 N N . THR A 1 93 ? -15.656 -23.959 33.428 1.00 37.56 93 THR A N 1
ATOM 744 C CA . THR A 1 93 ? -14.795 -23.746 34.599 1.00 37.56 93 THR A CA 1
ATOM 745 C C . THR A 1 93 ? -14.892 -22.279 35.041 1.00 37.56 93 THR A C 1
ATOM 747 O O . THR A 1 93 ? -14.389 -21.372 34.386 1.00 37.56 93 THR A O 1
ATOM 750 N N . SER A 1 94 ? -15.581 -22.035 36.164 1.00 51.88 94 SER A N 1
ATOM 751 C CA . SER A 1 94 ? -15.888 -20.726 36.784 1.00 51.88 94 SER A CA 1
ATOM 752 C C . SER A 1 94 ? -16.796 -19.772 35.974 1.00 51.88 94 SER A C 1
ATOM 754 O O . SER A 1 94 ? -16.613 -19.532 34.780 1.00 51.88 94 SER A O 1
ATOM 756 N N . SER A 1 95 ? -17.777 -19.156 36.642 1.00 71.06 95 SER A N 1
ATOM 757 C CA . SER A 1 95 ? -18.642 -18.112 36.062 1.00 71.06 95 SER A CA 1
ATOM 758 C C . SER A 1 95 ? -17.848 -16.920 35.502 1.00 71.06 95 SER A C 1
ATOM 760 O O . SER A 1 95 ? -18.299 -16.273 34.557 1.00 71.06 95 SER A O 1
ATOM 762 N N . LEU A 1 96 ? -16.653 -16.667 36.046 1.00 82.19 96 LEU A N 1
ATOM 763 C CA . LEU A 1 96 ? -15.781 -15.550 35.692 1.00 82.19 96 LEU A CA 1
ATOM 764 C C . LEU A 1 96 ? -15.090 -15.742 34.334 1.00 82.19 96 LEU A C 1
ATOM 766 O O . LEU A 1 96 ? -15.124 -14.834 33.511 1.00 82.19 96 LEU A O 1
ATOM 770 N N . SER A 1 97 ? -14.538 -16.929 34.057 1.00 82.81 97 SER A N 1
ATOM 771 C CA . SER A 1 97 ? -13.902 -17.232 32.763 1.00 82.81 97 SER A CA 1
ATOM 772 C C . SER A 1 97 ? -14.902 -17.195 31.610 1.00 82.81 97 SER A C 1
ATOM 774 O O . SER A 1 97 ? -14.643 -16.611 30.556 1.00 82.81 97 SER A O 1
ATOM 776 N N . ALA A 1 98 ? -16.094 -17.758 31.824 1.00 83.19 98 ALA A N 1
ATOM 777 C CA . ALA A 1 98 ? -17.174 -17.690 30.845 1.00 83.19 98 ALA A CA 1
ATOM 778 C C . ALA A 1 98 ? -17.634 -16.243 30.600 1.00 83.19 98 ALA A C 1
ATOM 780 O O . ALA A 1 98 ? -17.880 -15.863 29.457 1.00 83.19 98 ALA A O 1
ATOM 781 N N . ALA A 1 99 ? -17.738 -15.427 31.652 1.00 86.31 99 ALA A N 1
ATOM 782 C CA . ALA A 1 99 ? -18.133 -14.029 31.526 1.00 86.31 99 ALA A CA 1
ATOM 783 C C . ALA A 1 99 ? -17.044 -13.166 30.861 1.00 86.31 99 ALA A C 1
ATOM 785 O O . ALA A 1 99 ? -17.370 -12.338 30.015 1.00 86.31 99 ALA A O 1
ATOM 786 N N . TYR A 1 100 ? -15.764 -13.424 31.137 1.00 89.88 100 TYR A N 1
ATOM 787 C CA . TYR A 1 100 ? -14.647 -12.796 30.430 1.00 89.88 100 TYR A CA 1
ATOM 788 C C . TYR A 1 100 ? -14.668 -13.119 28.930 1.00 89.88 100 TYR A C 1
ATOM 790 O O . TYR A 1 100 ? -14.626 -12.212 28.101 1.00 89.88 100 TYR A O 1
ATOM 798 N N . ARG A 1 101 ? -14.861 -14.392 28.555 1.00 91.25 101 ARG A N 1
ATOM 799 C CA . ARG A 1 101 ? -14.970 -14.785 27.138 1.00 91.25 101 ARG A CA 1
ATOM 800 C C . ARG A 1 101 ? -16.228 -14.250 26.440 1.00 91.25 101 ARG A C 1
ATOM 802 O O . ARG A 1 101 ? -16.267 -14.188 25.219 1.00 91.25 101 ARG A O 1
ATOM 809 N N . ARG A 1 102 ? -17.259 -13.796 27.163 1.00 90.38 102 ARG A N 1
ATOM 810 C CA . ARG A 1 102 ? -18.361 -13.041 26.529 1.00 90.38 102 ARG A CA 1
ATOM 811 C C . ARG A 1 102 ? -17.896 -11.668 26.047 1.00 90.38 102 ARG A C 1
ATOM 813 O O . ARG A 1 102 ? -18.354 -11.221 24.996 1.00 90.38 102 ARG A O 1
ATOM 820 N N . LEU A 1 103 ? -16.985 -11.019 26.770 1.00 92.06 103 LEU A N 1
ATOM 821 C CA . LEU A 1 103 ? -16.377 -9.754 26.351 1.00 92.06 103 LEU A CA 1
ATOM 822 C C . LEU A 1 103 ? -15.340 -9.981 25.250 1.00 92.06 103 LEU A C 1
ATOM 824 O O . LEU A 1 103 ? -15.422 -9.322 24.214 1.00 92.06 103 LEU A O 1
ATOM 828 N N . PHE A 1 104 ? -14.474 -10.982 25.424 1.00 94.19 104 PHE A N 1
ATOM 829 C CA . PHE A 1 104 ? -13.397 -11.341 24.496 1.00 94.19 104 PHE A CA 1
ATOM 830 C C . PHE A 1 104 ? -13.551 -12.791 23.997 1.00 94.19 104 PHE A C 1
ATOM 832 O O . PHE A 1 104 ? -12.932 -13.704 24.545 1.00 94.19 104 PHE A O 1
ATOM 839 N N . PRO A 1 105 ? -14.384 -13.040 22.968 1.00 91.44 105 PRO A N 1
ATOM 840 C CA . PRO A 1 105 ? -14.695 -14.397 22.501 1.00 91.44 105 PRO A CA 1
ATOM 841 C C . PRO A 1 105 ? -13.492 -15.243 22.087 1.00 91.44 105 PRO A C 1
ATOM 843 O O . PRO A 1 105 ? -13.515 -16.454 22.285 1.00 91.44 105 PRO A O 1
ATOM 846 N N . ASN A 1 106 ? -12.449 -14.610 21.548 1.00 90.56 106 ASN A N 1
ATOM 847 C CA . ASN A 1 106 ? -11.252 -15.292 21.058 1.00 90.56 106 ASN A CA 1
ATOM 848 C C . ASN A 1 106 ? -10.134 -15.380 22.108 1.00 90.56 106 ASN A C 1
ATOM 850 O O . ASN A 1 106 ? -9.020 -15.760 21.761 1.00 90.56 106 ASN A O 1
ATOM 854 N N . ALA A 1 107 ? -10.405 -15.010 23.364 1.00 88.94 107 ALA A N 1
ATOM 855 C CA . ALA A 1 107 ? -9.391 -15.051 24.407 1.00 88.94 107 ALA A CA 1
ATOM 856 C C . ALA A 1 107 ? -9.025 -16.492 24.793 1.00 88.94 107 ALA A C 1
ATOM 858 O O . ALA A 1 107 ? -9.884 -17.311 25.145 1.00 88.94 107 ALA A O 1
ATOM 859 N N . SER A 1 108 ? -7.726 -16.765 24.761 1.00 88.88 108 SER A N 1
ATOM 860 C CA . SER A 1 108 ? -7.097 -17.996 25.220 1.00 88.88 108 SER A CA 1
ATOM 861 C C . SER A 1 108 ? -7.101 -18.115 26.746 1.00 88.88 108 SER A C 1
ATOM 863 O O . SER A 1 108 ? -7.275 -17.142 27.484 1.00 88.88 108 SER A O 1
ATOM 865 N N . ASP A 1 109 ? -6.871 -19.333 27.235 1.00 86.44 109 ASP A N 1
ATOM 866 C CA . ASP A 1 109 ? -6.755 -19.610 28.670 1.00 86.44 109 ASP A CA 1
ATOM 867 C C . ASP A 1 109 ? -5.561 -18.871 29.289 1.00 86.44 109 ASP A C 1
ATOM 869 O O . ASP A 1 109 ? -5.656 -18.398 30.419 1.00 86.44 109 ASP A O 1
ATOM 873 N N . ALA A 1 110 ? -4.474 -18.713 28.525 1.00 86.06 110 ALA A N 1
ATOM 874 C CA . ALA A 1 110 ? -3.294 -17.956 28.930 1.00 86.06 110 ALA A CA 1
ATOM 875 C C . ALA A 1 110 ? -3.589 -16.452 29.050 1.00 86.06 110 ALA A C 1
ATOM 877 O O . ALA A 1 110 ? -3.221 -15.843 30.050 1.00 86.06 110 ALA A O 1
ATOM 878 N N . GLU A 1 111 ? -4.305 -15.860 28.087 1.00 86.31 111 GLU A N 1
ATOM 879 C CA . GLU A 1 111 ? -4.734 -14.453 28.163 1.00 86.31 111 GLU A CA 1
ATOM 880 C C . GLU A 1 111 ? -5.672 -14.219 29.357 1.00 86.31 111 GLU A C 1
ATOM 882 O O . GLU A 1 111 ? -5.534 -13.227 30.072 1.00 86.31 111 GLU A O 1
ATOM 887 N N . PHE A 1 112 ? -6.596 -15.149 29.621 1.00 88.06 112 PHE A N 1
ATOM 888 C CA . PHE A 1 112 ? -7.474 -15.074 30.789 1.00 88.06 112 PHE A CA 1
ATOM 889 C C . PHE A 1 112 ? -6.707 -15.206 32.115 1.00 88.06 112 PHE A C 1
ATOM 891 O O . PHE A 1 112 ? -6.964 -14.437 33.042 1.00 88.06 112 PHE A O 1
ATOM 898 N N . ALA A 1 113 ? -5.766 -16.151 32.210 1.00 84.94 113 ALA A N 1
ATOM 899 C CA . ALA A 1 113 ? -4.917 -16.326 33.387 1.00 84.94 113 ALA A CA 1
ATOM 900 C C . ALA A 1 113 ? -4.034 -15.091 33.632 1.00 84.94 113 ALA A C 1
ATOM 902 O O . ALA A 1 113 ? -3.979 -14.588 34.753 1.00 84.94 113 ALA A O 1
ATOM 903 N N . GLY A 1 114 ? -3.432 -14.540 32.573 1.00 84.56 114 GLY A N 1
ATOM 904 C CA . GLY A 1 114 ? -2.662 -13.298 32.633 1.00 84.56 114 GLY A CA 1
ATOM 905 C C . GLY A 1 114 ? -3.508 -12.100 33.071 1.00 84.56 114 GLY A C 1
ATOM 906 O O . GLY A 1 114 ? -3.061 -11.304 33.891 1.00 84.56 114 GLY A O 1
ATOM 907 N N . TRP A 1 115 ? -4.757 -11.998 32.599 1.00 85.88 115 TRP A N 1
ATOM 908 C CA . TRP A 1 115 ? -5.691 -10.958 33.043 1.00 85.88 115 TRP A CA 1
ATOM 909 C C . TRP A 1 115 ? -6.092 -11.102 34.520 1.00 85.88 115 TRP A C 1
ATOM 911 O O . TRP A 1 115 ? -6.229 -10.093 35.217 1.00 85.88 115 TRP A O 1
ATOM 921 N N . LEU A 1 116 ? -6.263 -12.330 35.025 1.00 81.12 116 LEU A N 1
ATOM 922 C CA . LEU A 1 116 ? -6.469 -12.571 36.459 1.00 81.12 116 LEU A CA 1
ATOM 923 C C . LEU A 1 116 ? -5.274 -12.070 37.282 1.00 81.12 116 LEU A C 1
ATOM 925 O O . LEU A 1 116 ? -5.492 -11.446 38.327 1.00 81.12 116 LEU A O 1
ATOM 929 N N . GLY A 1 117 ? -4.069 -12.239 36.732 1.00 69.12 117 GLY A N 1
ATOM 930 C CA . GLY A 1 117 ? -2.782 -11.903 37.329 1.00 69.12 117 GLY A CA 1
ATOM 931 C C . GLY A 1 117 ? -2.190 -13.095 38.083 1.00 69.12 117 GLY A C 1
ATOM 932 O O . GLY A 1 117 ? -2.917 -13.857 38.719 1.00 69.12 117 GLY A O 1
ATOM 933 N N . ASN A 1 118 ? -0.863 -13.247 38.047 1.00 55.09 118 ASN A N 1
ATOM 934 C CA . ASN A 1 118 ? -0.160 -14.095 39.008 1.00 55.09 118 ASN A CA 1
ATOM 935 C C . ASN A 1 118 ? -0.229 -13.381 40.365 1.00 55.09 118 ASN A C 1
ATOM 937 O O . ASN A 1 118 ? 0.501 -12.414 40.578 1.00 55.09 118 ASN A O 1
ATOM 941 N N . GLU A 1 119 ? -1.063 -13.844 41.302 1.00 51.34 119 GLU A N 1
ATOM 942 C CA . GLU A 1 119 ? -1.106 -13.302 42.678 1.00 51.34 119 GLU A CA 1
ATOM 943 C C . GLU A 1 119 ? 0.258 -13.369 43.405 1.00 51.34 119 GLU A C 1
ATOM 945 O O . GLU A 1 119 ? 0.409 -12.814 44.489 1.00 51.34 119 GLU A O 1
ATOM 950 N N . GLN A 1 120 ? 1.267 -14.029 42.822 1.00 45.41 120 GLN A N 1
ATOM 951 C CA . GLN A 1 120 ? 2.562 -14.300 43.445 1.00 45.41 120 GLN A CA 1
ATOM 952 C C . GLN A 1 120 ? 3.736 -13.424 42.960 1.00 45.41 120 GLN A C 1
ATOM 954 O O . GLN A 1 120 ? 4.782 -13.472 43.597 1.00 45.41 120 GLN A O 1
ATOM 959 N N . GLU A 1 121 ? 3.608 -12.604 41.904 1.00 44.25 121 GLU A N 1
ATOM 960 C CA . GLU A 1 121 ? 4.788 -11.952 41.279 1.00 44.25 121 GLU A CA 1
ATOM 961 C C . GLU A 1 121 ? 4.790 -10.416 41.207 1.00 44.25 121 GLU A C 1
ATOM 963 O O . GLU A 1 121 ? 5.730 -9.839 40.665 1.00 44.25 121 GLU A O 1
ATOM 968 N N . ALA A 1 122 ? 3.826 -9.709 41.799 1.00 40.09 122 ALA A N 1
ATOM 969 C CA . ALA A 1 122 ? 3.845 -8.243 41.783 1.00 40.09 122 ALA A CA 1
ATOM 970 C C . ALA A 1 122 ? 3.773 -7.638 43.195 1.00 40.09 122 ALA A C 1
ATOM 972 O O . ALA A 1 122 ? 2.678 -7.387 43.695 1.00 40.09 122 ALA A O 1
ATOM 973 N N . PRO A 1 123 ? 4.920 -7.315 43.829 1.00 38.91 123 PRO A N 1
ATOM 974 C CA . PRO A 1 123 ? 4.950 -6.599 45.108 1.00 38.91 123 PRO A CA 1
ATOM 975 C C . PRO A 1 123 ? 4.394 -5.167 45.021 1.00 38.91 123 PRO A C 1
ATOM 977 O O . PRO A 1 123 ? 4.165 -4.546 46.050 1.00 38.91 123 PRO A O 1
ATOM 980 N N . ASN A 1 124 ? 4.179 -4.641 43.807 1.00 44.47 124 ASN A N 1
ATOM 981 C CA . ASN A 1 124 ? 3.783 -3.258 43.543 1.00 44.47 124 ASN A CA 1
ATOM 982 C C . ASN A 1 124 ? 2.707 -3.184 42.443 1.00 44.47 124 ASN A C 1
ATOM 984 O O . ASN A 1 124 ? 2.989 -2.751 41.327 1.00 44.47 124 ASN A O 1
ATOM 988 N N . LEU A 1 125 ? 1.471 -3.597 42.737 1.00 48.12 125 LEU A N 1
ATOM 989 C CA . LEU A 1 125 ? 0.314 -3.307 41.880 1.00 48.12 125 LEU A CA 1
ATOM 990 C C . LEU A 1 125 ? -0.664 -2.387 42.643 1.00 48.12 125 LEU A C 1
ATOM 992 O O . LEU A 1 125 ? -1.123 -2.763 43.720 1.00 48.12 125 LEU A O 1
ATOM 996 N N . PRO A 1 126 ? -0.984 -1.182 42.125 1.00 48.69 126 PRO A N 1
ATOM 997 C CA . PRO A 1 126 ? -1.816 -0.192 42.819 1.00 48.69 126 PRO A CA 1
ATOM 998 C C . PRO A 1 126 ? -3.330 -0.462 42.738 1.00 48.69 126 PRO A C 1
ATOM 1000 O O . PRO A 1 126 ? -4.117 0.350 43.219 1.00 48.69 126 PRO A O 1
ATOM 1003 N N . ASP A 1 127 ? -3.767 -1.575 42.140 1.00 56.25 127 ASP A N 1
ATOM 1004 C CA . ASP A 1 127 ? -5.186 -1.864 41.919 1.00 56.25 127 ASP A CA 1
ATOM 1005 C C . ASP A 1 127 ? -5.666 -3.044 42.785 1.00 56.25 127 ASP A C 1
ATOM 1007 O O . ASP A 1 127 ? -5.602 -4.203 42.383 1.00 56.25 127 ASP A O 1
ATOM 1011 N N . MET A 1 128 ? -6.156 -2.744 43.995 1.00 58.91 128 MET A N 1
ATOM 1012 C CA . MET A 1 128 ? -6.710 -3.717 44.958 1.00 58.91 128 MET A CA 1
ATOM 1013 C C . MET A 1 128 ? -8.084 -4.301 44.546 1.00 58.91 128 MET A C 1
ATOM 1015 O O . MET A 1 128 ? -8.753 -4.940 45.360 1.00 58.91 128 MET A O 1
ATOM 1019 N N . ARG A 1 129 ? -8.556 -4.072 43.310 1.00 68.25 129 ARG A N 1
ATOM 1020 C CA . ARG A 1 129 ? -9.880 -4.523 42.844 1.00 68.25 129 ARG A CA 1
ATOM 1021 C C . ARG A 1 129 ? -9.941 -6.034 42.607 1.00 68.25 129 ARG A C 1
ATOM 1023 O O . ARG A 1 129 ? -9.108 -6.628 41.914 1.00 68.25 129 ARG A O 1
ATOM 1030 N N . SER A 1 130 ? -11.020 -6.653 43.084 1.00 80.69 130 SER A N 1
ATOM 1031 C CA . SER A 1 130 ? -11.321 -8.064 42.823 1.00 80.69 130 SER A CA 1
ATOM 1032 C C . SER A 1 130 ? -11.470 -8.337 41.319 1.00 80.69 130 SER A C 1
ATOM 1034 O O . SER A 1 130 ? -11.897 -7.474 40.547 1.00 80.69 130 SER A O 1
ATOM 1036 N N . ALA A 1 131 ? -11.186 -9.567 40.873 1.00 80.12 131 ALA A N 1
ATOM 1037 C CA . ALA A 1 131 ? -11.360 -9.950 39.465 1.00 80.12 131 ALA A CA 1
ATOM 1038 C C . ALA A 1 131 ? -12.805 -9.727 38.966 1.00 80.12 131 ALA A C 1
ATOM 1040 O O . ALA A 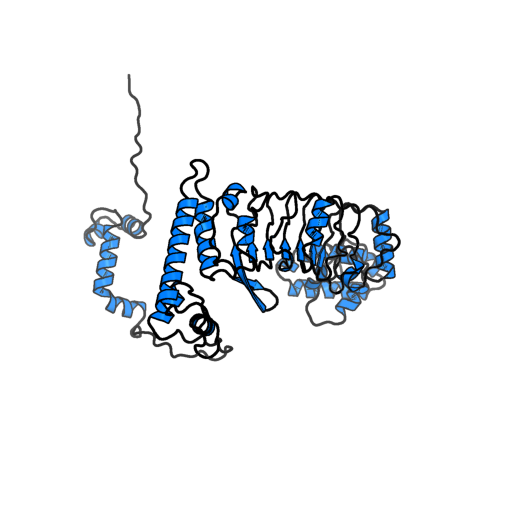1 131 ? -13.034 -9.375 37.809 1.00 80.12 131 ALA A O 1
ATOM 1041 N N . THR A 1 132 ? -13.800 -9.861 39.849 1.00 83.44 132 THR A N 1
ATOM 1042 C CA . THR A 1 132 ? -15.204 -9.565 39.538 1.00 83.44 132 THR A CA 1
ATOM 1043 C C . THR A 1 132 ? -15.473 -8.077 39.322 1.00 83.44 132 THR A C 1
ATOM 1045 O O . THR A 1 132 ? -16.259 -7.727 38.443 1.00 83.44 132 THR A O 1
ATOM 1048 N N . GLU A 1 133 ? -14.835 -7.191 40.090 1.00 82.69 133 GLU A N 1
ATOM 1049 C CA . GLU A 1 133 ? -14.957 -5.738 39.905 1.00 82.69 133 GLU A CA 1
ATOM 1050 C C . GLU A 1 133 ? -14.251 -5.288 38.632 1.00 82.69 133 GLU A C 1
ATOM 1052 O O . GLU A 1 133 ? -14.829 -4.515 37.872 1.00 82.69 133 GLU A O 1
ATOM 1057 N N . ARG A 1 134 ? -13.065 -5.842 38.347 1.00 85.94 134 ARG A N 1
ATOM 1058 C CA . ARG A 1 134 ? -12.353 -5.625 37.079 1.00 85.94 134 ARG A CA 1
ATOM 1059 C C . ARG A 1 134 ? -13.211 -6.031 35.877 1.00 85.94 134 ARG A C 1
ATOM 1061 O O . ARG A 1 134 ? -13.307 -5.289 34.905 1.00 85.94 134 ARG A O 1
ATOM 1068 N N . LEU A 1 135 ? -13.907 -7.168 35.957 1.00 88.12 135 LEU A N 1
ATOM 1069 C CA . LEU A 1 135 ? -14.814 -7.612 34.895 1.00 88.12 135 LEU A CA 1
ATOM 1070 C C . LEU A 1 135 ? -16.038 -6.695 34.731 1.00 88.12 135 LEU A C 1
ATOM 1072 O O . LEU A 1 135 ? -16.425 -6.379 33.607 1.00 88.12 135 LEU A O 1
ATOM 1076 N N . ARG A 1 136 ? -16.652 -6.257 35.839 1.00 88.31 136 ARG A N 1
ATOM 1077 C CA . ARG A 1 136 ? -17.758 -5.283 35.796 1.00 88.31 136 ARG A CA 1
ATOM 1078 C C . ARG A 1 136 ? -17.303 -3.949 35.213 1.00 88.31 136 ARG A C 1
ATOM 1080 O O . ARG A 1 136 ? -18.074 -3.315 34.501 1.00 88.31 136 ARG A O 1
ATOM 1087 N N . ASP A 1 137 ? -16.073 -3.528 35.497 1.00 90.25 137 ASP A N 1
ATOM 1088 C CA . ASP A 1 137 ? -15.486 -2.326 34.911 1.00 90.25 137 ASP A CA 1
ATOM 1089 C C . ASP A 1 137 ? -15.380 -2.442 33.389 1.00 90.25 137 ASP A C 1
ATOM 1091 O O . ASP A 1 137 ? -15.898 -1.585 32.681 1.00 90.25 137 ASP A O 1
ATOM 1095 N N . LEU A 1 138 ? -14.826 -3.550 32.886 1.00 92.25 138 LEU A N 1
ATOM 1096 C CA . LEU A 1 138 ? -14.746 -3.822 31.447 1.00 92.25 138 LEU A CA 1
ATOM 1097 C C . LEU A 1 138 ? -16.125 -3.842 30.773 1.00 92.25 138 LEU A C 1
ATOM 1099 O O . LEU A 1 138 ? -16.289 -3.277 29.694 1.00 92.25 138 LEU A O 1
ATOM 1103 N N . GLN A 1 139 ? -17.127 -4.452 31.412 1.00 94.12 139 GLN A N 1
ATOM 1104 C CA . GLN A 1 139 ? -18.499 -4.448 30.900 1.00 94.12 139 GLN A CA 1
ATOM 1105 C C . GLN A 1 139 ? -19.059 -3.020 30.813 1.00 94.12 139 GLN A C 1
ATOM 1107 O O . GLN A 1 139 ? -19.592 -2.645 29.773 1.00 94.12 139 GLN A O 1
ATOM 1112 N N . ARG A 1 140 ? -18.881 -2.201 31.861 1.00 95.06 140 ARG A N 1
ATOM 1113 C CA . ARG A 1 140 ? -19.316 -0.793 31.854 1.00 95.06 140 ARG A CA 1
ATOM 1114 C C . ARG A 1 140 ? -18.626 0.018 30.763 1.00 95.06 140 ARG A C 1
ATOM 1116 O O . ARG A 1 140 ? -19.295 0.804 30.103 1.00 95.06 140 ARG A O 1
ATOM 1123 N N . ARG A 1 141 ? -17.322 -0.181 30.549 1.00 94.94 141 ARG A N 1
ATOM 1124 C CA . ARG A 1 141 ? -16.572 0.495 29.477 1.00 94.94 141 ARG A CA 1
ATOM 1125 C C . ARG A 1 141 ? -17.098 0.119 28.095 1.00 94.94 141 ARG A C 1
ATOM 1127 O O . ARG A 1 141 ? -17.325 1.006 27.282 1.00 94.94 141 ARG A O 1
ATOM 1134 N N . LEU A 1 142 ? -17.366 -1.167 27.850 1.00 96.12 142 LEU A N 1
ATOM 1135 C CA . LEU A 1 142 ? -17.962 -1.615 26.587 1.00 96.12 142 LEU A CA 1
ATOM 1136 C C . LEU A 1 142 ? -19.364 -1.029 26.371 1.00 96.12 142 LEU A C 1
ATOM 1138 O O . LEU A 1 142 ? -19.704 -0.645 25.253 1.00 96.12 142 LEU A O 1
ATOM 1142 N N . ASP A 1 143 ? -20.185 -0.973 27.418 1.00 96.12 143 ASP A N 1
ATOM 1143 C CA . ASP A 1 143 ? -21.535 -0.417 27.323 1.00 96.12 143 ASP A CA 1
ATOM 1144 C C . ASP A 1 143 ? -21.510 1.108 27.118 1.00 96.12 143 ASP A C 1
ATOM 1146 O O . ASP A 1 143 ? -22.279 1.611 26.299 1.00 96.12 143 ASP A O 1
ATOM 1150 N N . SER A 1 144 ? -20.577 1.825 27.763 1.00 97.00 144 SER A N 1
ATOM 1151 C CA . SER A 1 144 ? -20.313 3.248 27.491 1.00 97.00 144 SER A CA 1
ATOM 1152 C C . SER A 1 144 ? -19.898 3.451 26.041 1.00 97.00 144 SER A C 1
ATOM 1154 O O . SER A 1 144 ? -20.567 4.180 25.323 1.00 97.00 144 SER A O 1
ATOM 1156 N N . LEU A 1 145 ? -18.890 2.709 25.568 1.00 97.19 145 LEU A N 1
ATOM 1157 C CA . LEU A 1 145 ? -18.417 2.788 24.188 1.00 97.19 145 LEU A CA 1
ATOM 1158 C C . LEU A 1 145 ? -19.553 2.557 23.183 1.00 97.19 145 LEU A C 1
ATOM 1160 O O . LEU A 1 145 ? -19.664 3.272 22.193 1.00 97.19 145 LEU A O 1
ATOM 1164 N N . ARG A 1 146 ? -20.429 1.575 23.424 1.00 96.44 146 ARG A N 1
ATOM 1165 C CA . ARG A 1 146 ? -21.609 1.350 22.575 1.00 96.44 146 ARG A CA 1
ATOM 1166 C C . ARG A 1 146 ? -22.544 2.550 22.572 1.00 96.44 146 ARG A C 1
ATOM 1168 O O . ARG A 1 146 ? -23.003 2.934 21.501 1.00 96.44 146 ARG A O 1
ATOM 1175 N N . SER A 1 147 ? -22.839 3.108 23.743 1.00 95.56 147 SER A N 1
ATOM 1176 C CA . SER A 1 147 ? -23.685 4.295 23.871 1.00 95.56 147 SER A CA 1
ATOM 1177 C C . SER A 1 147 ? -23.083 5.483 23.120 1.00 95.56 147 SER A C 1
ATOM 1179 O O . SER A 1 147 ? -23.767 6.088 22.297 1.00 95.56 147 SER A O 1
ATOM 1181 N N . ASP A 1 148 ? -21.796 5.751 23.332 1.00 95.00 148 ASP A N 1
ATOM 1182 C CA . ASP A 1 148 ? -21.065 6.867 22.731 1.00 95.00 148 ASP A CA 1
ATOM 1183 C C . ASP A 1 148 ? -21.009 6.729 21.204 1.00 95.00 148 ASP A C 1
ATOM 1185 O O . ASP A 1 148 ? -21.309 7.677 20.482 1.00 95.00 148 ASP A O 1
ATOM 1189 N N . LEU A 1 149 ? -20.738 5.525 20.686 1.00 94.94 149 LEU A N 1
ATOM 1190 C CA . LEU A 1 149 ? -20.751 5.247 19.246 1.00 94.94 149 LEU A CA 1
ATOM 1191 C C . LEU A 1 149 ? -22.150 5.356 18.635 1.00 94.94 149 LEU A C 1
ATOM 1193 O O . LEU A 1 149 ? -22.297 5.848 17.517 1.00 94.94 149 LEU A O 1
ATOM 1197 N N . HIS A 1 150 ? -23.186 4.905 19.347 1.00 92.38 150 HIS A N 1
ATOM 1198 C CA . HIS A 1 150 ? -24.563 5.084 18.895 1.00 92.38 150 HIS A CA 1
ATOM 1199 C C . HIS A 1 150 ? -24.948 6.559 18.864 1.00 92.38 150 HIS A C 1
ATOM 1201 O O . HIS A 1 150 ? -25.600 6.971 17.911 1.00 92.38 150 HIS A O 1
ATOM 1207 N N . GLN A 1 151 ? -24.523 7.352 19.850 1.00 91.62 151 GLN A N 1
ATOM 1208 C CA . GLN A 1 151 ? -24.730 8.797 19.873 1.00 91.62 151 GLN A CA 1
ATOM 1209 C C . GLN A 1 151 ? -23.942 9.505 18.765 1.00 91.62 151 GLN A C 1
ATOM 1211 O O . GLN A 1 151 ? -24.502 10.349 18.076 1.00 91.62 151 GLN A O 1
ATOM 1216 N N . TRP A 1 152 ? -22.684 9.134 18.536 1.00 91.44 152 TRP A N 1
ATOM 1217 C CA . TRP A 1 152 ? -21.865 9.643 17.430 1.00 91.44 152 TRP A CA 1
ATOM 1218 C C . TRP A 1 152 ? -22.483 9.337 16.056 1.00 91.44 152 TRP A C 1
ATOM 1220 O O . TRP A 1 152 ? -22.376 10.141 15.126 1.00 91.44 152 TRP A O 1
ATOM 1230 N N . ALA A 1 153 ? -23.168 8.197 15.940 1.00 90.12 153 ALA A N 1
ATOM 1231 C CA . ALA A 1 153 ? -23.875 7.785 14.735 1.00 90.12 153 ALA A CA 1
ATOM 1232 C C . ALA A 1 153 ? -25.313 8.331 14.615 1.00 90.12 153 ALA A C 1
ATOM 1234 O O . ALA A 1 153 ? -25.911 8.150 13.551 1.00 90.12 153 ALA A O 1
ATOM 1235 N N . GLN A 1 154 ? -25.876 8.983 15.649 1.00 84.94 154 GLN A N 1
ATOM 1236 C CA . GLN A 1 154 ? -27.196 9.640 15.585 1.00 84.94 154 GLN A CA 1
ATOM 1237 C C . GLN A 1 154 ? -27.251 10.618 14.396 1.00 84.94 154 GLN A C 1
ATOM 1239 O O . GLN A 1 154 ? -26.215 11.127 13.966 1.00 84.94 154 GLN A O 1
ATOM 1244 N N . PRO A 1 155 ? -28.441 10.836 13.811 1.00 65.38 155 PRO A N 1
ATOM 1245 C CA . PRO A 1 155 ? -28.572 11.227 12.417 1.00 65.38 155 PRO A CA 1
ATOM 1246 C C . PRO A 1 155 ? -27.878 12.550 12.111 1.00 65.38 155 PRO A C 1
ATOM 1248 O O . PRO A 1 155 ? -28.274 13.601 12.608 1.00 65.38 155 PRO A O 1
ATOM 1251 N N . ASP A 1 156 ? -26.919 12.484 11.191 1.00 59.69 156 ASP A N 1
ATOM 1252 C CA . ASP A 1 156 ? -26.689 13.569 10.253 1.00 59.69 156 ASP A CA 1
ATOM 1253 C C . ASP A 1 156 ? -27.877 13.550 9.264 1.00 59.69 156 ASP A C 1
ATOM 1255 O O . ASP A 1 156 ? -28.034 12.564 8.530 1.00 59.69 156 ASP A O 1
ATOM 1259 N N . PRO A 1 157 ? -28.742 14.586 9.234 1.00 58.44 157 PRO A N 1
ATOM 1260 C CA . PRO A 1 157 ? -29.843 14.679 8.274 1.00 58.44 157 PRO A CA 1
ATOM 1261 C C . PRO A 1 157 ? -29.372 14.613 6.809 1.00 58.44 157 PRO A C 1
ATOM 1263 O O . PRO A 1 157 ? -30.193 14.404 5.917 1.00 58.44 157 PRO A O 1
ATOM 1266 N N . ILE A 1 158 ? -28.069 14.788 6.561 1.00 58.34 158 ILE A N 1
ATOM 1267 C CA . ILE A 1 158 ? -27.436 14.817 5.242 1.00 58.34 158 ILE A CA 1
ATOM 1268 C C . ILE A 1 158 ? -26.741 13.476 4.913 1.00 58.34 158 ILE A C 1
ATOM 1270 O O . ILE A 1 158 ? -26.634 13.133 3.734 1.00 58.34 158 ILE A O 1
ATOM 1274 N N . ARG A 1 159 ? -26.306 12.670 5.904 1.00 62.31 159 ARG A N 1
ATOM 1275 C CA . ARG A 1 159 ? -25.516 11.427 5.682 1.00 62.31 159 ARG A CA 1
ATOM 1276 C C . ARG A 1 159 ? -25.877 10.247 6.605 1.00 62.31 159 ARG A C 1
ATOM 1278 O O . ARG A 1 159 ? -25.171 9.963 7.572 1.00 62.31 159 ARG A O 1
ATOM 1285 N N . PRO A 1 160 ? -26.911 9.450 6.287 1.00 57.00 160 PRO A N 1
ATOM 1286 C CA . PRO A 1 160 ? -27.455 8.497 7.263 1.00 57.00 160 PRO A CA 1
ATOM 1287 C C . PRO A 1 160 ? -26.807 7.093 7.387 1.00 57.00 160 PRO A C 1
ATOM 1289 O O . PRO A 1 160 ? -27.452 6.220 7.961 1.00 57.00 160 PRO A O 1
ATOM 1292 N N . HIS A 1 161 ? -25.610 6.772 6.862 1.00 76.19 161 HIS A N 1
ATOM 1293 C CA . HIS A 1 161 ? -25.178 5.343 6.793 1.00 76.19 161 HIS A CA 1
ATOM 1294 C C . HIS A 1 161 ? -23.726 5.018 7.184 1.00 76.19 161 HIS A C 1
ATOM 1296 O O . HIS A 1 161 ? -23.438 3.871 7.521 1.00 76.19 161 HIS A O 1
ATOM 1302 N N . GLN A 1 162 ? -22.799 5.975 7.132 1.00 86.62 162 GLN A N 1
ATOM 1303 C CA . GLN A 1 162 ? -21.354 5.688 7.193 1.00 86.62 162 GLN A CA 1
ATOM 1304 C C . GLN A 1 162 ? -20.892 5.383 8.626 1.00 86.62 162 GLN A C 1
ATOM 1306 O O . GLN A 1 162 ? -20.368 4.302 8.900 1.00 86.62 162 GLN A O 1
ATOM 1311 N N . ARG A 1 163 ? -21.211 6.280 9.568 1.00 90.62 163 ARG A N 1
ATOM 1312 C CA . ARG A 1 163 ? -20.905 6.135 11.003 1.00 90.62 163 ARG A CA 1
ATOM 1313 C C . ARG A 1 163 ? -21.502 4.868 11.608 1.00 90.62 163 ARG A C 1
ATOM 1315 O O . ARG A 1 163 ? -20.815 4.102 12.274 1.00 90.62 163 ARG A O 1
ATOM 1322 N N . HIS A 1 164 ? -22.760 4.569 11.280 1.00 91.75 164 HIS A N 1
ATOM 1323 C CA . HIS A 1 164 ? -23.423 3.338 11.718 1.00 91.75 164 HIS A CA 1
ATOM 1324 C C . HIS A 1 164 ? -22.671 2.068 11.286 1.00 91.75 164 HIS A C 1
ATOM 1326 O O . HIS A 1 164 ? -22.570 1.119 12.066 1.00 91.75 164 HIS A O 1
ATOM 1332 N N . ARG A 1 165 ? -22.110 2.044 10.069 1.00 93.00 165 ARG A N 1
ATOM 1333 C CA . ARG A 1 165 ? -21.309 0.909 9.583 1.00 93.00 165 ARG A CA 1
ATOM 1334 C C . ARG A 1 165 ? -19.975 0.778 10.325 1.00 93.00 165 ARG A C 1
ATOM 1336 O O . ARG A 1 165 ? -19.522 -0.350 10.495 1.00 93.00 165 ARG A O 1
ATOM 1343 N N . ALA A 1 166 ? -19.398 1.880 10.811 1.00 95.38 166 ALA A N 1
ATOM 1344 C CA . ALA A 1 166 ? -18.150 1.894 11.580 1.00 95.38 166 ALA A CA 1
ATOM 1345 C C . ALA A 1 166 ? -18.296 1.342 13.012 1.00 95.38 166 ALA A C 1
ATOM 1347 O O . ALA A 1 166 ? -17.330 0.812 13.560 1.00 95.38 166 ALA A O 1
ATOM 1348 N N . ILE A 1 167 ? -19.500 1.382 13.606 1.00 95.75 167 ILE A N 1
ATOM 1349 C CA . ILE A 1 167 ? -19.733 0.926 14.992 1.00 95.75 167 ILE A CA 1
ATOM 1350 C C . ILE A 1 167 ? -19.257 -0.516 15.195 1.00 95.75 167 ILE A C 1
ATOM 1352 O O . ILE A 1 167 ? -18.525 -0.819 16.136 1.00 95.75 167 ILE A O 1
ATOM 1356 N N . ARG A 1 168 ? -19.676 -1.437 14.319 1.00 96.38 168 ARG A N 1
ATOM 1357 C CA . ARG A 1 168 ? -19.363 -2.863 14.479 1.00 96.38 168 ARG A CA 1
ATOM 1358 C C . ARG A 1 168 ? -17.853 -3.142 14.391 1.00 96.38 168 ARG A C 1
ATOM 1360 O O . ARG A 1 168 ? -17.368 -3.843 15.279 1.00 96.38 168 ARG A O 1
ATOM 1367 N N . PRO A 1 169 ? -17.107 -2.638 13.389 1.00 97.75 169 PRO A N 1
ATOM 1368 C CA . PRO A 1 169 ? -15.652 -2.746 13.371 1.00 97.75 169 PRO A CA 1
ATOM 1369 C C . PRO A 1 169 ? -14.970 -2.204 14.632 1.00 97.75 169 PRO A C 1
ATOM 1371 O O . PRO A 1 169 ? -14.144 -2.914 15.200 1.00 97.75 169 PRO A O 1
ATOM 1374 N N . ILE A 1 170 ? -15.370 -1.028 15.132 1.00 98.00 170 ILE A N 1
ATOM 1375 C CA . ILE A 1 170 ? -14.788 -0.428 16.348 1.00 98.00 170 ILE A CA 1
ATOM 1376 C C . ILE A 1 170 ? -15.031 -1.322 17.571 1.00 98.00 170 ILE A C 1
ATOM 1378 O O . ILE A 1 170 ? -14.103 -1.633 18.318 1.00 98.00 170 ILE A O 1
ATOM 1382 N N . ILE A 1 171 ? -16.262 -1.812 17.752 1.00 97.81 171 ILE A N 1
ATOM 1383 C CA . ILE A 1 171 ? -16.594 -2.734 18.849 1.00 97.81 171 ILE A CA 1
ATOM 1384 C C . ILE A 1 171 ? -15.821 -4.052 18.722 1.00 97.81 171 ILE A C 1
ATOM 1386 O O . ILE A 1 171 ? -15.354 -4.595 19.723 1.00 97.81 171 ILE A O 1
ATOM 1390 N N . ASN A 1 172 ? -15.669 -4.587 17.511 1.00 97.56 172 ASN A N 1
ATOM 1391 C CA . ASN A 1 172 ? -14.905 -5.812 17.285 1.00 97.56 172 ASN A CA 1
ATOM 1392 C C . ASN A 1 172 ? -13.409 -5.623 17.570 1.00 97.56 172 ASN A C 1
ATOM 1394 O O . ASN A 1 172 ? -12.791 -6.525 18.137 1.00 97.56 172 ASN A O 1
ATOM 1398 N N . ALA A 1 173 ? -12.853 -4.459 17.232 1.00 97.38 173 ALA A N 1
ATOM 1399 C CA . ALA A 1 173 ? -11.478 -4.088 17.538 1.00 97.38 173 ALA A CA 1
ATOM 1400 C C . ALA A 1 173 ? -11.255 -3.976 19.056 1.00 97.38 173 ALA A C 1
ATOM 1402 O O . ALA A 1 173 ? -10.336 -4.608 19.581 1.00 97.38 173 ALA A O 1
ATOM 1403 N N . TRP A 1 174 ? -12.150 -3.297 19.790 1.00 97.19 174 TRP A N 1
ATOM 1404 C CA . TRP A 1 174 ? -12.105 -3.243 21.262 1.00 97.19 174 TRP A CA 1
ATOM 1405 C C . TRP A 1 174 ? -12.177 -4.649 21.878 1.00 97.19 174 TRP A C 1
ATOM 1407 O O . TRP A 1 174 ? -11.416 -4.996 22.777 1.00 97.19 174 TRP A O 1
ATOM 1417 N N . ARG A 1 175 ? -13.042 -5.514 21.329 1.00 96.38 175 ARG A N 1
ATOM 1418 C CA . ARG A 1 175 ? -13.210 -6.917 21.756 1.00 96.38 175 ARG A CA 1
ATOM 1419 C C . ARG A 1 175 ? -12.133 -7.873 21.233 1.00 96.38 175 ARG A C 1
ATOM 1421 O O . ARG A 1 175 ? -12.264 -9.079 21.449 1.00 96.38 175 ARG A O 1
ATOM 1428 N N . ARG A 1 176 ? -11.085 -7.373 20.565 1.00 95.56 176 ARG A N 1
ATOM 1429 C CA . ARG A 1 176 ? -9.931 -8.164 20.090 1.00 95.56 176 ARG A CA 1
ATOM 1430 C C . ARG A 1 176 ? -10.298 -9.270 19.090 1.00 95.56 176 ARG A C 1
ATOM 1432 O O . ARG A 1 176 ? -9.644 -10.312 19.023 1.00 95.56 176 ARG A O 1
ATOM 1439 N N . LEU A 1 177 ? -11.370 -9.055 18.327 1.00 94.69 177 LEU A N 1
ATOM 1440 C CA . LEU A 1 177 ? -11.887 -10.020 17.352 1.00 94.69 177 LEU A CA 1
ATOM 1441 C C . LEU A 1 177 ? -11.234 -9.885 15.978 1.00 94.69 177 LEU A C 1
ATOM 1443 O O . LEU A 1 177 ? -11.080 -10.885 15.281 1.00 94.69 177 LEU A O 1
ATOM 1447 N N . THR A 1 178 ? -10.862 -8.668 15.597 1.00 94.19 178 THR A N 1
ATOM 1448 C CA . THR A 1 178 ? -10.272 -8.381 14.290 1.00 94.19 178 THR A CA 1
ATOM 1449 C C . THR A 1 178 ? -8.754 -8.495 14.382 1.00 94.19 178 THR A C 1
ATOM 1451 O O . THR A 1 178 ? -8.119 -7.820 15.196 1.00 94.19 178 THR A O 1
ATOM 1454 N N . ARG A 1 179 ? -8.172 -9.371 13.559 1.00 94.31 179 ARG A N 1
ATOM 1455 C CA . ARG A 1 179 ? -6.725 -9.565 13.465 1.00 94.31 179 ARG A CA 1
ATOM 1456 C C . ARG A 1 179 ? -6.293 -9.608 12.003 1.00 94.31 179 ARG A C 1
ATOM 1458 O O . ARG A 1 179 ? -6.918 -10.313 11.215 1.00 94.31 179 ARG A O 1
ATOM 1465 N N . LEU A 1 180 ? -5.221 -8.900 11.672 1.00 94.06 180 LEU A N 1
ATOM 1466 C CA . LEU A 1 180 ? -4.526 -9.027 10.394 1.00 94.06 180 LEU A CA 1
ATOM 1467 C C . LEU A 1 180 ? -3.530 -10.183 10.509 1.00 94.06 180 LEU A C 1
ATOM 1469 O O . LEU A 1 180 ? -2.751 -10.213 11.457 1.00 94.06 180 LEU A O 1
ATOM 1473 N N . ARG A 1 181 ? -3.554 -11.143 9.581 1.00 92.44 181 ARG A N 1
ATOM 1474 C CA . ARG A 1 181 ? -2.534 -12.201 9.506 1.00 92.44 181 ARG A CA 1
ATOM 1475 C C . ARG A 1 181 ? -1.342 -11.691 8.705 1.00 92.44 181 ARG A C 1
ATOM 1477 O O . ARG A 1 181 ? -1.541 -11.049 7.684 1.00 92.44 181 ARG A O 1
ATOM 1484 N N . LEU A 1 182 ? -0.139 -11.962 9.198 1.00 88.62 182 LEU A N 1
ATOM 1485 C CA . LEU A 1 182 ? 1.107 -11.597 8.532 1.00 88.62 182 LEU A CA 1
ATOM 1486 C C . LEU A 1 182 ? 1.697 -12.813 7.821 1.00 88.62 182 LEU A C 1
ATOM 1488 O O . LEU A 1 182 ? 1.644 -13.918 8.369 1.00 88.62 182 LEU A O 1
ATOM 1492 N N . ASP A 1 183 ? 2.329 -12.588 6.672 1.00 77.75 183 ASP A N 1
ATOM 1493 C CA . ASP A 1 183 ? 2.949 -13.645 5.859 1.00 77.75 183 ASP A CA 1
ATOM 1494 C C . ASP A 1 183 ? 4.093 -14.362 6.591 1.00 77.75 183 ASP A C 1
ATOM 1496 O O . ASP A 1 183 ? 4.319 -15.553 6.399 1.00 77.75 183 ASP A O 1
ATOM 1500 N N . SER A 1 184 ? 4.756 -13.670 7.522 1.00 78.19 184 SER A N 1
ATOM 1501 C CA . SER A 1 184 ? 5.820 -14.212 8.377 1.00 78.19 184 SER A CA 1
ATOM 1502 C C . SER A 1 184 ? 5.336 -15.167 9.479 1.00 78.19 184 SER A C 1
ATOM 1504 O O . SER A 1 184 ? 6.142 -15.625 10.287 1.00 78.19 184 SER A O 1
AT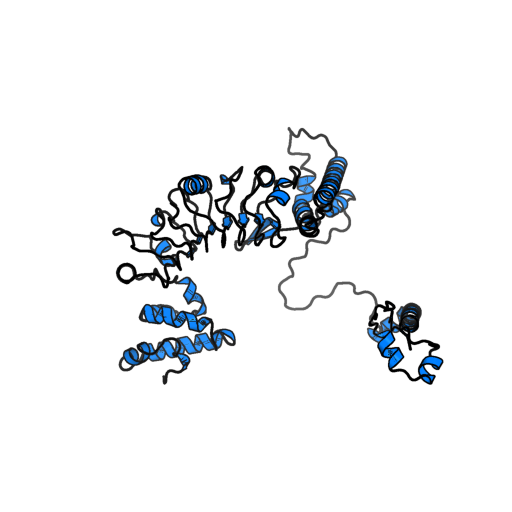OM 1506 N N . GLY A 1 185 ? 4.037 -15.482 9.544 1.00 76.00 185 GLY A N 1
ATOM 1507 C CA . GLY A 1 185 ? 3.483 -16.357 10.577 1.00 76.00 185 GLY A CA 1
ATOM 1508 C C . GLY A 1 185 ? 3.220 -15.612 11.886 1.00 76.00 185 GLY A C 1
ATOM 1509 O O . GLY A 1 185 ? 3.739 -15.966 12.940 1.00 76.00 185 GLY A O 1
ATOM 1510 N N . GLY A 1 186 ? 2.381 -14.577 11.824 1.00 88.44 186 GLY A N 1
ATOM 1511 C CA . GLY A 1 186 ? 1.965 -13.777 12.979 1.00 88.44 186 GLY A CA 1
ATOM 1512 C C . GLY A 1 186 ? 0.564 -13.192 12.814 1.00 88.44 186 GLY A C 1
ATOM 1513 O O . GLY A 1 186 ? -0.113 -13.416 11.804 1.00 88.44 186 GLY A O 1
ATOM 1514 N N . SER A 1 187 ? 0.092 -12.449 13.816 1.00 92.75 187 SER A N 1
ATOM 1515 C CA . SER A 1 187 ? -1.132 -11.658 13.673 1.00 92.75 187 SER A CA 1
ATOM 1516 C C . SER A 1 187 ? -1.078 -10.365 14.466 1.00 92.75 187 SER A C 1
ATOM 1518 O O . SER A 1 187 ? -0.752 -10.430 15.647 1.00 92.75 187 SER A O 1
ATOM 1520 N N . LEU A 1 188 ? -1.507 -9.265 13.855 1.00 94.94 188 LEU A N 1
ATOM 1521 C CA . LEU A 1 188 ? -1.659 -7.965 14.503 1.00 94.94 188 LEU A CA 1
ATOM 1522 C C . LEU A 1 188 ? -3.116 -7.723 14.876 1.00 94.94 188 LEU A C 1
ATOM 1524 O O . LEU A 1 188 ? -4.018 -8.094 14.115 1.00 94.94 188 LEU A O 1
ATOM 1528 N N . PHE A 1 189 ? -3.382 -7.076 16.005 1.00 97.06 189 PHE A N 1
ATOM 1529 C CA . PHE A 1 189 ? -4.742 -6.606 16.281 1.00 97.06 189 PHE A CA 1
ATOM 1530 C C . PHE A 1 189 ? -5.082 -5.414 15.396 1.00 97.06 189 PHE A C 1
ATOM 1532 O O . PHE A 1 189 ? -4.299 -4.474 15.266 1.00 97.06 189 PHE A O 1
ATOM 1539 N N . SER A 1 190 ? -6.271 -5.450 14.796 1.00 97.94 190 SER A N 1
ATOM 1540 C CA . SER A 1 190 ? -6.614 -4.521 13.727 1.00 97.94 190 SER A CA 1
ATOM 1541 C C . SER A 1 190 ? -7.936 -3.792 13.944 1.00 97.94 190 SER A C 1
ATOM 1543 O O . SER A 1 190 ? -8.918 -4.373 14.408 1.00 97.94 190 SER A O 1
ATOM 1545 N N . LEU A 1 191 ? -7.966 -2.519 13.554 1.00 98.25 191 LEU A N 1
ATOM 1546 C CA . LEU A 1 191 ? -9.172 -1.738 13.318 1.00 98.25 191 LEU A CA 1
ATOM 1547 C C . LEU A 1 191 ? -9.289 -1.449 11.816 1.00 98.25 191 LEU A C 1
ATOM 1549 O O . LEU A 1 191 ? -8.507 -0.683 11.263 1.00 98.25 191 LEU A O 1
ATOM 1553 N N . ASP A 1 192 ? -10.277 -2.060 11.169 1.00 97.88 192 ASP A N 1
ATOM 1554 C CA . ASP A 1 192 ? -10.563 -1.853 9.748 1.00 97.88 192 ASP A CA 1
ATOM 1555 C C . ASP A 1 192 ? -11.842 -1.025 9.580 1.00 97.88 192 ASP A C 1
ATOM 1557 O O . ASP A 1 192 ? -12.942 -1.451 9.941 1.00 97.88 192 ASP A O 1
ATOM 1561 N N . LEU A 1 193 ? -11.667 0.182 9.056 1.00 97.62 193 LEU A N 1
ATOM 1562 C CA . LEU A 1 193 ? -12.700 1.164 8.744 1.00 97.62 193 LEU A CA 1
ATOM 1563 C C . LEU A 1 193 ? -12.704 1.506 7.246 1.00 97.62 193 LEU A C 1
ATOM 1565 O O . LEU A 1 193 ? -13.128 2.597 6.851 1.00 97.62 193 LEU A O 1
ATOM 1569 N N . SER A 1 194 ? -12.235 0.583 6.408 1.00 97.31 194 SER A N 1
ATOM 1570 C CA . SER A 1 194 ? -12.138 0.773 4.966 1.00 97.31 194 SER A CA 1
ATOM 1571 C C . SER A 1 194 ? -13.500 0.783 4.253 1.00 97.31 194 SER A C 1
ATOM 1573 O O . SER A 1 194 ? -14.469 0.137 4.663 1.00 97.31 194 SER A O 1
ATOM 1575 N N . GLY A 1 195 ? -13.600 1.547 3.159 1.00 95.94 195 GLY A N 1
ATOM 1576 C CA . GLY A 1 195 ? -14.772 1.554 2.268 1.00 95.94 195 GLY A CA 1
ATOM 1577 C C . GLY A 1 195 ? -16.080 2.006 2.935 1.00 95.94 195 GLY A C 1
ATOM 1578 O O . GLY A 1 195 ? -17.186 1.610 2.532 1.00 95.94 195 GLY A O 1
ATOM 1579 N N . LEU A 1 196 ? -15.973 2.807 3.996 1.00 94.31 196 LEU A N 1
ATOM 1580 C CA . LEU A 1 196 ? -17.116 3.322 4.745 1.00 94.31 196 LEU A CA 1
ATOM 1581 C C . LEU A 1 196 ? -17.572 4.695 4.240 1.00 94.31 196 LEU A C 1
ATOM 1583 O O . LEU A 1 196 ? -18.714 5.075 4.491 1.00 94.31 196 LEU A O 1
ATOM 1587 N N . GLY A 1 197 ? -16.726 5.386 3.474 1.00 93.19 197 GLY A N 1
ATOM 1588 C CA . GLY A 1 197 ? -16.956 6.740 2.980 1.00 93.19 197 GLY A CA 1
ATOM 1589 C C . GLY A 1 197 ? -16.773 7.818 4.051 1.00 93.19 197 GLY A C 1
ATOM 1590 O O . GLY A 1 197 ? -17.331 8.899 3.877 1.00 93.19 197 GLY A O 1
ATOM 1591 N N . LEU A 1 198 ? -16.039 7.510 5.128 1.00 93.19 198 LEU A N 1
ATOM 1592 C CA . LEU A 1 198 ? -15.770 8.421 6.245 1.00 93.19 198 LEU A CA 1
ATOM 1593 C C . LEU A 1 198 ? -15.019 9.669 5.777 1.00 93.19 198 LEU A C 1
ATOM 1595 O O . LEU A 1 198 ? -14.176 9.588 4.884 1.00 93.19 198 LEU A O 1
ATOM 1599 N N . GLN A 1 199 ? -15.324 10.802 6.399 1.00 92.69 199 GLN A N 1
ATOM 1600 C CA . GLN A 1 199 ? -14.666 12.088 6.179 1.00 92.69 199 GLN A CA 1
ATOM 1601 C C . GLN A 1 199 ? -13.845 12.521 7.393 1.00 92.69 199 GLN A C 1
ATOM 1603 O O . GLN A 1 199 ? -13.909 11.911 8.463 1.00 92.69 199 GLN A O 1
ATOM 1608 N N . ASP A 1 200 ? -13.138 13.635 7.234 1.00 94.00 200 ASP A N 1
ATOM 1609 C CA . ASP A 1 200 ? -12.338 14.261 8.283 1.00 94.00 200 ASP A CA 1
ATOM 1610 C C . ASP A 1 200 ? -13.181 14.550 9.541 1.00 94.00 200 ASP A C 1
ATOM 1612 O O . ASP A 1 200 ? -12.786 14.191 10.651 1.00 94.00 200 ASP A O 1
ATOM 1616 N N . GLU A 1 201 ? -14.386 15.115 9.388 1.00 91.06 201 GLU A N 1
ATOM 1617 C CA . GLU A 1 201 ? -15.274 15.450 10.511 1.00 91.06 201 GLU A CA 1
ATOM 1618 C C . GLU A 1 201 ? -15.811 14.212 11.240 1.00 91.06 201 GLU A C 1
ATOM 1620 O O . GLU A 1 201 ? -16.106 14.265 12.440 1.00 91.06 201 GLU A O 1
ATOM 1625 N N . ASP A 1 202 ? -15.946 13.084 10.537 1.00 92.56 202 ASP A N 1
ATOM 1626 C CA . ASP A 1 202 ? -16.400 11.833 11.143 1.00 92.56 202 ASP A CA 1
ATOM 1627 C C . ASP A 1 202 ? -15.364 11.310 12.132 1.00 92.56 202 ASP A C 1
ATOM 1629 O O . ASP A 1 202 ? -15.730 10.946 13.250 1.00 92.56 202 ASP A O 1
ATOM 1633 N N . LEU A 1 203 ? -14.084 11.318 11.745 1.00 94.00 203 LEU A N 1
ATOM 1634 C CA . LEU A 1 203 ? -12.990 10.924 12.631 1.00 94.00 203 LEU A CA 1
ATOM 1635 C C . LEU A 1 203 ? -12.722 11.981 13.706 1.00 94.00 203 LEU A C 1
ATOM 1637 O O . LEU A 1 203 ? -12.435 11.616 14.841 1.00 94.00 203 LEU A O 1
ATOM 1641 N N . ALA A 1 204 ? -12.852 13.274 13.391 1.00 92.81 204 ALA A N 1
ATOM 1642 C CA . ALA A 1 204 ? -12.618 14.351 14.360 1.00 92.81 204 ALA A CA 1
ATOM 1643 C C . ALA A 1 204 ? -13.645 14.337 15.500 1.00 92.81 204 ALA A C 1
ATOM 1645 O O . ALA A 1 204 ? -13.325 14.648 16.644 1.00 92.81 204 ALA A O 1
ATOM 1646 N N . SER A 1 205 ? -14.887 13.953 15.195 1.00 92.12 205 SER A N 1
ATOM 1647 C CA . SER A 1 205 ? -15.955 13.807 16.189 1.00 92.12 205 SER A CA 1
ATOM 1648 C C . SER A 1 205 ? -16.003 12.425 16.852 1.00 92.12 205 SER A C 1
ATOM 1650 O O . SER A 1 205 ? -16.799 12.221 17.773 1.00 92.12 205 SER A O 1
ATOM 1652 N N . LEU A 1 206 ? -15.179 11.468 16.408 1.00 93.19 206 LEU A N 1
ATOM 1653 C CA . LEU A 1 206 ? -15.135 10.116 16.957 1.00 93.19 206 LEU A CA 1
ATOM 1654 C C . LEU A 1 206 ? -14.322 10.088 18.258 1.00 93.19 206 LEU A C 1
ATOM 1656 O O . LEU A 1 206 ? -13.100 9.950 18.260 1.00 93.19 206 LEU A O 1
ATOM 1660 N N . ALA A 1 207 ? -15.019 10.159 19.389 1.00 90.25 207 ALA A N 1
ATOM 1661 C CA . ALA A 1 207 ? -14.405 10.011 20.703 1.00 90.25 207 ALA A CA 1
ATOM 1662 C C . ALA A 1 207 ? -14.214 8.525 21.056 1.00 90.25 207 ALA A C 1
ATOM 1664 O O . ALA A 1 207 ? -15.166 7.834 21.421 1.00 90.25 207 ALA A O 1
ATOM 1665 N N . LEU A 1 208 ? -12.977 8.027 20.964 1.00 94.19 208 LEU A N 1
ATOM 1666 C CA . LEU A 1 208 ? -12.609 6.698 21.467 1.00 94.19 208 LEU A CA 1
ATOM 1667 C C . LEU A 1 208 ? -11.987 6.796 22.874 1.00 94.19 208 LEU A C 1
ATOM 1669 O O . LEU A 1 208 ? -11.251 7.748 23.135 1.00 94.19 208 LEU A O 1
ATOM 1673 N N . PRO A 1 209 ? -12.240 5.828 23.776 1.00 93.00 209 PRO A N 1
ATOM 1674 C CA . PRO A 1 209 ? -11.544 5.705 25.059 1.00 93.00 209 PRO A CA 1
ATOM 1675 C C . PRO A 1 209 ? -10.094 5.217 24.895 1.00 93.00 209 PRO A C 1
ATOM 1677 O O . PRO A 1 209 ? -9.741 4.632 23.874 1.00 93.00 209 PRO A O 1
ATOM 1680 N N . ASP A 1 210 ? -9.284 5.337 25.949 1.00 88.88 210 ASP A N 1
ATOM 1681 C CA . ASP A 1 210 ? -7.881 4.869 26.024 1.00 88.88 210 ASP A CA 1
ATOM 1682 C C . ASP A 1 210 ? -7.692 3.337 26.040 1.00 88.88 210 ASP A C 1
ATOM 1684 O O . ASP A 1 210 ? -6.627 2.825 26.377 1.00 88.88 210 ASP A O 1
ATOM 1688 N N . ASP A 1 211 ? -8.714 2.569 25.666 1.00 90.25 211 ASP A N 1
ATOM 1689 C CA . ASP A 1 211 ? -8.705 1.104 25.731 1.00 90.25 211 ASP A CA 1
ATOM 1690 C C . ASP A 1 211 ? -8.224 0.431 24.422 1.00 90.25 211 ASP A C 1
ATOM 1692 O O . ASP A 1 211 ? -8.255 -0.795 24.314 1.00 90.25 211 ASP A O 1
ATOM 1696 N N . PHE A 1 212 ? -7.796 1.201 23.413 1.00 95.50 212 PHE A N 1
ATOM 1697 C CA . PHE A 1 212 ? -7.356 0.694 22.099 1.00 95.50 212 PHE A CA 1
ATOM 1698 C C . PHE A 1 212 ? -5.833 0.511 21.976 1.00 95.50 212 PHE A C 1
ATOM 1700 O O . PHE A 1 212 ? -5.312 0.326 20.878 1.00 95.50 212 PHE A O 1
ATOM 1707 N N . THR A 1 213 ? -5.113 0.485 23.099 1.00 94.06 213 THR A N 1
ATOM 1708 C CA . THR A 1 213 ? -3.644 0.358 23.136 1.00 94.06 213 THR A CA 1
ATOM 1709 C C . THR A 1 213 ? -3.102 -0.932 22.523 1.00 94.06 213 THR A C 1
ATOM 1711 O O . THR A 1 213 ? -1.927 -0.986 22.178 1.00 94.06 213 THR A O 1
ATOM 1714 N N . HIS A 1 214 ? -3.929 -1.970 22.371 1.00 94.88 214 HIS A N 1
ATOM 1715 C CA . HIS A 1 214 ? -3.548 -3.217 21.703 1.00 94.88 214 HIS A CA 1
ATOM 1716 C C . HIS A 1 214 ? -3.632 -3.153 20.178 1.00 94.88 214 HIS A C 1
ATOM 1718 O O . HIS A 1 214 ? -3.230 -4.118 19.550 1.00 94.88 214 HIS A O 1
ATOM 1724 N N . ILE A 1 215 ? -4.207 -2.105 19.578 1.00 97.62 215 ILE A N 1
ATOM 1725 C CA . ILE A 1 215 ? -4.323 -2.004 18.118 1.00 97.62 215 ILE A CA 1
ATOM 1726 C C . ILE A 1 215 ? -2.970 -1.637 17.514 1.00 97.62 215 ILE A C 1
ATOM 1728 O O . ILE A 1 215 ? -2.381 -0.615 17.856 1.00 97.62 215 ILE A O 1
ATOM 1732 N N . GLU A 1 216 ? -2.541 -2.464 16.566 1.00 97.69 216 GLU A N 1
ATOM 1733 C CA . GLU A 1 216 ? -1.259 -2.356 15.864 1.00 97.69 216 GLU A CA 1
ATOM 1734 C C . GLU A 1 216 ? -1.463 -2.095 14.364 1.00 97.69 216 GLU A C 1
ATOM 1736 O O . GLU A 1 216 ? -0.554 -1.639 13.681 1.00 97.69 216 GLU A O 1
ATOM 1741 N N . HIS A 1 217 ? -2.659 -2.364 13.829 1.00 98.25 217 HIS A N 1
ATOM 1742 C CA . HIS A 1 217 ? -2.997 -2.132 12.426 1.00 98.25 217 HIS A CA 1
ATOM 1743 C C . HIS A 1 217 ? -4.294 -1.332 12.286 1.00 98.25 217 HIS A C 1
ATOM 1745 O O . HIS A 1 217 ? -5.356 -1.777 12.730 1.00 98.25 217 HIS A O 1
ATOM 1751 N N . VAL A 1 218 ? -4.235 -0.186 11.611 1.00 98.44 218 VAL A N 1
ATOM 1752 C CA . VAL A 1 218 ? -5.412 0.617 11.257 1.00 98.44 218 VAL A CA 1
ATOM 1753 C C . VAL A 1 218 ? -5.513 0.711 9.741 1.00 98.44 218 VAL A C 1
ATOM 1755 O O . VAL A 1 218 ? -4.575 1.151 9.082 1.00 98.44 218 VAL A O 1
ATOM 1758 N N . SER A 1 219 ? -6.672 0.339 9.197 1.00 98.44 219 SER A N 1
ATOM 1759 C CA . SER A 1 219 ? -7.001 0.568 7.791 1.00 98.44 219 SER A CA 1
ATOM 1760 C C . SER A 1 219 ? -8.175 1.526 7.664 1.00 98.44 219 SER A C 1
ATOM 1762 O O . SER A 1 219 ? -9.242 1.312 8.240 1.00 98.44 219 SER A O 1
ATOM 1764 N N . LEU A 1 220 ? -7.968 2.587 6.895 1.00 98.44 220 LEU A N 1
ATOM 1765 C CA . LEU A 1 220 ? -8.973 3.563 6.481 1.00 98.44 220 LEU A CA 1
ATOM 1766 C C . LEU A 1 220 ? -9.051 3.631 4.948 1.00 98.44 220 LEU A C 1
ATOM 1768 O O . LEU A 1 220 ? -9.567 4.606 4.406 1.00 98.44 220 LEU A O 1
ATOM 1772 N N . ALA A 1 221 ? -8.574 2.590 4.258 1.00 98.44 221 ALA A N 1
ATOM 1773 C CA . ALA A 1 221 ? -8.530 2.524 2.803 1.00 98.44 221 ALA A CA 1
ATOM 1774 C C . ALA A 1 221 ? -9.900 2.779 2.154 1.00 98.44 221 ALA A C 1
ATOM 1776 O O . ALA A 1 221 ? -10.950 2.439 2.702 1.00 98.44 221 ALA A O 1
ATOM 1777 N N . ASN A 1 222 ? -9.912 3.317 0.938 1.00 98.12 222 ASN A N 1
ATOM 1778 C CA . ASN A 1 222 ? -11.121 3.563 0.149 1.00 98.12 222 ASN A CA 1
ATOM 1779 C C . ASN A 1 222 ? -12.135 4.513 0.820 1.00 98.12 222 ASN A C 1
ATOM 1781 O O . ASN A 1 222 ? -13.327 4.501 0.490 1.00 98.12 222 ASN A O 1
ATOM 1785 N N . ASN A 1 223 ? -11.684 5.365 1.743 1.00 97.25 223 ASN A N 1
ATOM 1786 C CA . ASN A 1 223 ? -12.450 6.508 2.228 1.00 97.25 223 ASN A CA 1
ATOM 1787 C C . ASN A 1 223 ? -12.081 7.741 1.394 1.00 97.25 223 ASN A C 1
ATOM 1789 O O . ASN A 1 223 ? -11.408 8.653 1.851 1.00 97.25 223 ASN A O 1
ATOM 1793 N N . ARG A 1 224 ? -12.576 7.785 0.150 1.00 95.31 224 ARG A N 1
ATOM 1794 C CA . ARG A 1 224 ? -12.267 8.843 -0.833 1.00 95.31 224 ARG A CA 1
ATOM 1795 C C . ARG A 1 224 ? -12.374 10.300 -0.350 1.00 95.31 224 ARG A C 1
ATOM 1797 O O . ARG A 1 224 ? -11.657 11.127 -0.902 1.00 95.31 224 ARG A O 1
ATOM 1804 N N . PRO A 1 225 ? -13.286 10.688 0.567 1.00 94.12 225 PRO A N 1
ATOM 1805 C CA . PRO A 1 225 ? -13.323 12.069 1.038 1.00 94.12 225 PRO A CA 1
ATOM 1806 C C . PRO A 1 225 ? -12.366 12.367 2.200 1.00 94.12 225 PRO A C 1
ATOM 1808 O O . PRO A 1 225 ? -12.294 13.528 2.585 1.00 94.12 225 PRO A O 1
ATOM 1811 N N . LEU A 1 226 ? -11.687 11.366 2.763 1.00 96.75 226 LEU A N 1
ATOM 1812 C CA . LEU A 1 226 ? -10.764 11.528 3.881 1.00 96.75 226 LEU A CA 1
ATOM 1813 C C . LEU A 1 226 ? -9.445 12.135 3.393 1.00 96.75 226 LEU A C 1
ATOM 1815 O O . LEU A 1 226 ? -8.768 11.546 2.551 1.00 96.75 226 LEU A O 1
ATOM 1819 N N . SER A 1 227 ? -9.084 13.297 3.923 1.00 96.81 227 SER A N 1
ATOM 1820 C CA . SER A 1 227 ? -7.880 14.052 3.552 1.00 96.81 227 SER A CA 1
ATOM 1821 C C . SER A 1 227 ? -6.897 14.257 4.699 1.00 96.81 227 SER A C 1
ATOM 1823 O O . SER A 1 227 ? -5.730 14.557 4.452 1.00 96.81 227 SER A O 1
ATOM 1825 N N . GLN A 1 228 ? -7.334 14.092 5.947 1.00 96.00 228 GLN A N 1
ATOM 1826 C CA . GLN A 1 228 ? -6.455 14.201 7.106 1.00 96.00 228 GLN A CA 1
ATOM 1827 C C . GLN A 1 228 ? -6.897 13.281 8.244 1.00 96.00 228 GLN A C 1
ATOM 1829 O O . GLN A 1 228 ? -8.045 12.844 8.312 1.00 96.00 228 GLN A O 1
ATOM 1834 N N . LEU A 1 229 ? -5.975 13.016 9.171 1.00 95.62 229 LEU A N 1
ATOM 1835 C CA . LEU A 1 229 ? -6.269 12.295 10.406 1.00 95.62 229 LEU A CA 1
ATOM 1836 C C . LEU A 1 229 ? -6.186 13.257 11.598 1.00 95.62 229 LEU A C 1
ATOM 1838 O O . LEU A 1 229 ? -5.140 13.884 11.783 1.00 95.62 229 LEU A O 1
ATOM 1842 N N . PRO A 1 230 ? -7.244 13.364 12.420 1.00 93.94 230 PRO A N 1
ATOM 1843 C CA . PRO A 1 230 ? -7.188 14.087 13.687 1.00 93.94 230 PRO A CA 1
ATOM 1844 C C . PRO A 1 230 ? -6.132 13.486 14.620 1.00 93.94 230 PRO A C 1
ATOM 1846 O O . PRO A 1 230 ? -5.997 12.260 14.707 1.00 93.94 230 PRO A O 1
ATOM 1849 N N . ALA A 1 231 ? -5.409 14.336 15.352 1.00 90.75 231 ALA A N 1
ATOM 1850 C CA . ALA A 1 231 ? -4.371 13.888 16.282 1.00 90.75 231 ALA A CA 1
ATOM 1851 C C . ALA A 1 231 ? -4.967 13.002 17.388 1.00 90.75 231 ALA A C 1
ATOM 1853 O O . ALA A 1 231 ? -4.436 11.933 17.683 1.00 90.75 231 ALA A O 1
ATOM 1854 N N . GLU A 1 232 ? -6.130 13.392 17.910 1.00 91.19 232 GLU A N 1
ATOM 1855 C CA . GLU A 1 232 ? -6.845 12.697 18.978 1.00 91.19 232 GLU A CA 1
ATOM 1856 C C . GLU A 1 232 ? -7.253 11.274 18.580 1.00 91.19 232 GLU A C 1
ATOM 1858 O O . GLU A 1 232 ? -7.304 10.387 19.429 1.00 91.19 232 GLU A O 1
ATOM 1863 N N . PHE A 1 233 ? -7.533 11.035 17.294 1.00 94.56 233 PHE A N 1
ATOM 1864 C CA . PHE A 1 233 ? -7.845 9.697 16.793 1.00 94.56 233 PHE A CA 1
ATOM 1865 C C . PHE A 1 233 ? -6.602 8.801 16.827 1.00 94.56 233 PHE A C 1
ATOM 1867 O O . PHE A 1 233 ? -6.664 7.671 17.306 1.00 94.56 233 PHE A O 1
ATOM 1874 N N . LEU A 1 234 ? -5.461 9.312 16.361 1.00 91.88 234 LEU A N 1
ATOM 1875 C CA . LEU A 1 234 ? -4.210 8.555 16.290 1.00 91.88 234 LEU A CA 1
ATOM 1876 C C . LEU A 1 234 ? -3.568 8.316 17.662 1.00 91.88 234 LEU A C 1
ATOM 1878 O O . LEU A 1 234 ? -2.932 7.284 17.866 1.00 91.88 234 LEU A O 1
ATOM 1882 N N . GLU A 1 235 ? -3.766 9.218 18.625 1.00 92.75 235 GLU A N 1
ATOM 1883 C CA . GLU A 1 235 ? -3.280 9.057 20.005 1.00 92.75 235 GLU A CA 1
ATOM 1884 C C . GLU A 1 235 ? -3.841 7.808 20.707 1.00 92.75 235 GLU A C 1
ATOM 1886 O O . GLU A 1 235 ? -3.227 7.292 21.641 1.00 92.75 235 GLU A O 1
ATOM 1891 N N . ARG A 1 236 ? -4.971 7.273 20.229 1.00 95.06 236 ARG A N 1
ATOM 1892 C CA . ARG A 1 236 ? -5.620 6.072 20.780 1.00 95.06 236 ARG A CA 1
ATOM 1893 C C . ARG A 1 236 ? -4.926 4.769 20.389 1.00 95.06 236 ARG A C 1
ATOM 1895 O O . ARG A 1 236 ? -5.228 3.730 20.977 1.00 95.06 236 ARG A O 1
ATOM 1902 N N . PHE A 1 237 ? -3.981 4.824 19.450 1.00 95.44 237 PHE A N 1
ATOM 1903 C CA . PHE A 1 237 ? -3.237 3.673 18.937 1.00 95.44 237 PHE A CA 1
ATOM 1904 C C . PHE A 1 237 ? -1.720 3.886 19.117 1.00 95.44 237 PHE A C 1
ATOM 1906 O O . PHE A 1 237 ? -0.985 4.023 18.142 1.00 95.44 237 PHE A O 1
ATOM 1913 N N . PRO A 1 238 ? -1.208 3.940 20.363 1.00 93.75 238 PRO A N 1
ATOM 1914 C CA . PRO A 1 238 ? 0.201 4.244 20.631 1.00 93.75 238 PRO A CA 1
ATOM 1915 C C . PRO A 1 238 ? 1.194 3.182 20.131 1.00 93.75 238 PRO A C 1
ATOM 1917 O O . PRO A 1 238 ? 2.383 3.478 20.074 1.00 93.75 238 PRO A O 1
ATOM 1920 N N . ASN A 1 239 ? 0.722 1.976 19.795 1.00 95.38 239 ASN A N 1
ATOM 1921 C CA . ASN A 1 239 ? 1.522 0.853 19.291 1.00 95.38 239 ASN A CA 1
ATOM 1922 C C . ASN A 1 239 ? 1.235 0.564 17.804 1.00 95.38 239 ASN A C 1
ATOM 1924 O O . ASN A 1 239 ? 1.294 -0.583 17.370 1.00 95.38 239 ASN A O 1
ATOM 1928 N N . LEU A 1 240 ? 0.841 1.583 17.035 1.00 97.12 240 LEU A N 1
ATOM 1929 C CA . LEU A 1 240 ? 0.476 1.427 15.630 1.00 97.12 240 LEU A CA 1
ATOM 1930 C C . LEU A 1 240 ? 1.698 1.054 14.778 1.00 97.12 240 LEU A C 1
ATOM 1932 O O . LEU A 1 240 ? 2.559 1.885 14.511 1.00 97.12 240 LEU A O 1
ATOM 1936 N N . GLU A 1 241 ? 1.726 -0.178 14.280 1.00 97.12 241 GLU A N 1
ATOM 1937 C CA . GLU A 1 241 ? 2.774 -0.683 13.393 1.00 97.12 241 GLU A CA 1
ATOM 1938 C C . GLU A 1 241 ? 2.421 -0.537 11.911 1.00 97.12 241 GLU A C 1
ATOM 1940 O O . GLU A 1 241 ? 3.314 -0.406 11.074 1.00 97.12 241 GLU A O 1
ATOM 1945 N N . ARG A 1 242 ? 1.130 -0.585 11.560 1.00 97.94 242 ARG A N 1
ATOM 1946 C CA . ARG A 1 242 ? 0.670 -0.552 10.167 1.00 97.94 242 ARG A CA 1
ATOM 1947 C C . ARG A 1 242 ? -0.490 0.415 9.969 1.00 97.94 242 ARG A C 1
ATOM 1949 O O . ARG A 1 242 ? -1.528 0.274 10.616 1.00 97.94 242 ARG A O 1
ATOM 1956 N N . LEU A 1 243 ? -0.335 1.347 9.035 1.00 98.50 243 LEU A N 1
ATOM 1957 C CA . LEU A 1 243 ? -1.356 2.327 8.674 1.00 98.50 243 LEU A CA 1
ATOM 1958 C C . LEU A 1 243 ? -1.638 2.275 7.172 1.00 98.50 243 LEU A C 1
ATOM 1960 O O . LEU A 1 243 ? -0.742 2.531 6.371 1.00 98.50 243 LEU A O 1
ATOM 1964 N N . ILE A 1 244 ? -2.887 1.966 6.817 1.00 98.62 244 ILE A N 1
ATOM 1965 C CA . ILE A 1 244 ? -3.345 1.857 5.428 1.00 98.62 244 ILE A CA 1
ATOM 1966 C C . ILE A 1 244 ? -4.338 2.977 5.116 1.00 98.62 244 ILE A C 1
ATOM 1968 O O . ILE A 1 244 ? -5.412 3.062 5.723 1.00 98.62 244 ILE A O 1
ATOM 1972 N N . LEU A 1 245 ? -3.975 3.828 4.162 1.00 98.62 245 LEU A N 1
ATOM 1973 C CA . LEU A 1 245 ? -4.696 5.026 3.724 1.00 98.62 245 LEU A CA 1
ATOM 1974 C C . LEU A 1 245 ? -4.882 5.060 2.198 1.00 98.62 245 LEU A C 1
ATOM 1976 O O . LEU A 1 245 ? -5.133 6.120 1.623 1.00 98.62 245 LEU A O 1
ATOM 1980 N N . THR A 1 246 ? -4.805 3.897 1.552 1.00 98.62 246 THR A N 1
ATOM 1981 C CA . THR A 1 246 ? -4.996 3.710 0.112 1.00 98.62 246 THR A CA 1
ATOM 1982 C C . THR A 1 246 ? -6.295 4.343 -0.393 1.00 98.62 246 THR A C 1
ATOM 1984 O O . THR A 1 246 ? -7.344 4.210 0.252 1.00 98.62 246 THR A O 1
ATOM 1987 N N . ASN A 1 247 ? -6.270 4.976 -1.567 1.00 98.44 247 ASN A N 1
ATOM 1988 C CA . ASN A 1 247 ? -7.446 5.525 -2.254 1.00 98.44 247 ASN A CA 1
ATOM 1989 C C . ASN A 1 247 ? -8.287 6.469 -1.370 1.00 98.44 247 ASN A C 1
ATOM 1991 O O . ASN A 1 247 ? -9.510 6.313 -1.210 1.00 98.44 247 ASN A O 1
ATOM 1995 N N . CYS A 1 248 ? -7.601 7.429 -0.755 1.00 98.44 248 CYS A N 1
ATOM 1996 C CA . CYS A 1 248 ? -8.187 8.519 0.019 1.00 98.44 248 CYS A CA 1
ATOM 1997 C C . CYS A 1 248 ? -7.931 9.855 -0.711 1.00 98.44 248 CYS A C 1
ATOM 1999 O O . CYS A 1 248 ? -8.006 9.924 -1.941 1.00 98.44 248 CYS A O 1
ATOM 2001 N N . ARG A 1 249 ? -7.711 10.951 0.020 1.00 97.81 249 ARG A N 1
ATOM 2002 C CA . ARG A 1 249 ? -7.448 12.283 -0.540 1.00 97.81 249 ARG A CA 1
ATOM 2003 C C . ARG A 1 249 ? -6.363 13.030 0.235 1.00 97.81 249 ARG A C 1
ATOM 2005 O O . ARG A 1 249 ? -6.469 14.235 0.439 1.00 97.81 249 ARG A O 1
ATOM 2012 N N . PHE A 1 250 ? -5.351 12.319 0.715 1.00 98.19 250 PHE A N 1
ATOM 2013 C CA . PHE A 1 250 ? -4.246 12.941 1.437 1.00 98.19 250 PHE A CA 1
ATOM 2014 C C . PHE A 1 250 ? -3.362 13.731 0.471 1.00 98.19 250 PHE A C 1
ATOM 2016 O O . PHE A 1 250 ? -2.862 13.178 -0.504 1.00 98.19 250 PHE A O 1
ATOM 2023 N N . ASP A 1 251 ? -3.146 15.011 0.768 1.00 97.12 251 ASP A N 1
ATOM 2024 C CA . ASP A 1 251 ? -2.186 15.863 0.049 1.00 97.12 251 ASP A CA 1
ATOM 2025 C C . ASP A 1 251 ? -0.790 15.844 0.722 1.00 97.12 251 ASP A C 1
ATOM 2027 O O . ASP A 1 251 ? 0.211 16.303 0.168 1.00 97.12 251 ASP A O 1
ATOM 2031 N N . HIS A 1 252 ? -0.704 15.284 1.933 1.00 96.44 252 HIS A N 1
ATOM 2032 C CA . HIS A 1 252 ? 0.502 15.221 2.755 1.00 96.44 252 HIS A CA 1
ATOM 2033 C C . HIS A 1 252 ? 0.571 13.917 3.559 1.00 96.44 252 HIS A C 1
ATOM 2035 O O . HIS A 1 252 ? -0.462 13.350 3.915 1.00 96.44 252 HIS A O 1
ATOM 2041 N N . LEU A 1 253 ? 1.785 13.500 3.945 1.00 96.94 253 LEU A N 1
ATOM 2042 C CA . LEU A 1 253 ? 1.965 12.418 4.920 1.00 96.94 253 LEU A CA 1
ATOM 2043 C C . LEU A 1 253 ? 1.246 12.751 6.245 1.00 96.94 253 LEU A C 1
ATOM 2045 O O . LEU A 1 253 ? 1.370 13.888 6.726 1.00 96.94 253 LEU A O 1
ATOM 2049 N N . PRO A 1 254 ? 0.548 11.783 6.873 1.00 94.56 254 PRO A N 1
ATOM 2050 C CA . PRO A 1 254 ? -0.076 11.987 8.176 1.00 94.56 254 PRO A CA 1
ATOM 2051 C C . PRO A 1 254 ? 0.987 12.287 9.240 1.00 94.56 254 PRO A C 1
ATOM 2053 O O . PRO A 1 254 ? 2.173 12.018 9.051 1.00 94.56 254 PRO A O 1
ATOM 2056 N N . ARG A 1 255 ? 0.570 12.850 10.378 1.00 92.12 255 ARG A N 1
ATOM 2057 C CA . ARG A 1 255 ? 1.434 13.035 11.549 1.00 92.12 255 ARG A CA 1
ATOM 2058 C C . ARG A 1 255 ? 1.004 12.068 12.639 1.00 92.12 255 ARG A C 1
ATOM 2060 O O . ARG A 1 255 ? -0.110 12.178 13.139 1.00 92.12 255 ARG A O 1
ATOM 2067 N N . LEU A 1 256 ? 1.899 11.170 13.033 1.00 91.44 256 LEU A N 1
ATOM 2068 C CA . LEU A 1 256 ? 1.649 10.251 14.140 1.00 91.44 256 LEU A CA 1
ATOM 2069 C C . LEU A 1 256 ? 2.184 10.814 15.459 1.00 91.44 256 LEU A C 1
ATOM 2071 O O . LEU A 1 256 ? 3.207 11.498 15.486 1.00 91.44 256 LEU A O 1
ATOM 2075 N N . ALA A 1 257 ? 1.511 10.489 16.563 1.00 85.56 257 ALA A N 1
ATOM 2076 C CA . ALA A 1 257 ? 1.995 10.802 17.908 1.00 85.56 257 ALA A CA 1
ATOM 2077 C C . ALA A 1 257 ? 3.226 9.955 18.296 1.00 85.56 257 ALA A C 1
ATOM 2079 O O . ALA A 1 257 ? 4.077 10.405 19.062 1.00 85.56 257 ALA A O 1
ATOM 2080 N N . ARG A 1 258 ? 3.323 8.728 17.762 1.00 90.75 258 ARG A N 1
ATOM 2081 C CA . ARG A 1 258 ? 4.409 7.759 17.998 1.00 90.75 258 ARG A CA 1
ATOM 2082 C C . ARG A 1 258 ? 4.931 7.186 16.669 1.00 90.75 258 ARG A C 1
ATOM 2084 O O . ARG A 1 258 ? 4.683 6.017 16.372 1.00 90.75 258 ARG A O 1
ATOM 2091 N N . PRO A 1 259 ? 5.619 7.998 15.848 1.00 92.62 259 PRO A N 1
ATOM 2092 C CA . PRO A 1 259 ? 6.055 7.580 14.515 1.00 92.62 259 PRO A CA 1
ATOM 2093 C C . PRO A 1 259 ? 7.081 6.436 14.553 1.00 92.62 259 PRO A C 1
ATOM 2095 O O . PRO A 1 259 ? 7.079 5.608 13.650 1.00 92.62 259 PRO A O 1
ATOM 2098 N N . ASP A 1 260 ? 7.860 6.317 15.634 1.00 92.00 260 ASP A N 1
ATOM 2099 C CA . ASP A 1 260 ? 8.869 5.263 15.811 1.00 92.00 260 ASP A CA 1
ATOM 2100 C C . ASP A 1 260 ? 8.281 3.841 15.836 1.00 92.00 260 ASP A C 1
ATOM 2102 O O . ASP A 1 260 ? 8.999 2.872 15.618 1.00 92.00 260 ASP A O 1
ATOM 2106 N N . SER A 1 261 ? 6.988 3.677 16.129 1.00 94.38 261 SER A N 1
ATOM 2107 C CA . SER A 1 261 ? 6.354 2.348 16.129 1.00 94.38 261 SER A CA 1
ATOM 2108 C C . SER A 1 261 ? 5.952 1.865 14.732 1.00 94.38 261 SER A C 1
ATOM 2110 O O . SER A 1 261 ? 5.771 0.663 14.531 1.00 94.38 261 SER A O 1
ATOM 2112 N N . LEU A 1 262 ? 5.847 2.779 13.762 1.00 97.25 262 LEU A N 1
ATOM 2113 C CA . LEU A 1 262 ? 5.299 2.489 12.446 1.00 97.25 262 LEU A CA 1
ATOM 2114 C C . LEU A 1 262 ? 6.318 1.755 11.568 1.00 97.25 262 LEU A C 1
ATOM 2116 O O . LEU A 1 262 ? 7.431 2.227 11.358 1.00 97.25 262 LEU A O 1
ATOM 2120 N N . ARG A 1 263 ? 5.895 0.620 11.011 1.00 97.12 263 ARG A N 1
ATOM 2121 C CA . ARG A 1 263 ? 6.684 -0.239 10.117 1.00 97.12 263 ARG A CA 1
ATOM 2122 C C . ARG A 1 263 ? 6.120 -0.306 8.704 1.00 97.12 263 ARG A C 1
ATOM 2124 O O . ARG A 1 263 ? 6.866 -0.600 7.778 1.00 97.12 263 ARG A O 1
ATOM 2131 N N . TRP A 1 264 ? 4.822 -0.064 8.537 1.00 98.06 264 TRP A N 1
ATOM 2132 C CA . TRP A 1 264 ? 4.141 -0.090 7.244 1.00 98.06 264 TRP A CA 1
ATOM 2133 C C . TRP A 1 264 ? 3.272 1.152 7.090 1.00 98.06 264 TRP A C 1
ATOM 2135 O O . TRP A 1 264 ? 2.346 1.361 7.881 1.00 98.06 264 TRP A O 1
ATOM 2145 N N . LEU A 1 265 ? 3.539 1.936 6.052 1.00 98.62 265 LEU A N 1
ATOM 2146 C CA . LEU A 1 265 ? 2.723 3.076 5.663 1.00 98.62 265 LEU A CA 1
ATOM 2147 C C . LEU A 1 265 ? 2.307 2.920 4.206 1.00 98.62 265 LEU A C 1
ATOM 2149 O O . LEU A 1 265 ? 3.155 2.930 3.319 1.00 98.62 265 LEU A O 1
ATOM 2153 N N . ASP A 1 266 ? 1.006 2.791 3.986 1.00 98.75 266 ASP A N 1
ATOM 2154 C CA . ASP A 1 266 ? 0.413 2.693 2.656 1.00 98.75 266 ASP A CA 1
ATOM 2155 C C . ASP A 1 266 ? -0.468 3.913 2.401 1.00 98.75 266 ASP A C 1
ATOM 2157 O O . ASP A 1 266 ? -1.423 4.182 3.137 1.00 98.75 266 ASP A O 1
ATOM 2161 N N . LEU A 1 267 ? -0.093 4.672 1.379 1.00 98.62 267 LEU A N 1
ATOM 2162 C CA . LEU A 1 267 ? -0.732 5.893 0.911 1.00 98.62 267 LEU A CA 1
ATOM 2163 C C . LEU A 1 267 ? -0.948 5.842 -0.610 1.00 98.62 267 LEU A C 1
ATOM 2165 O O . LEU A 1 267 ? -1.056 6.897 -1.242 1.00 98.62 267 LEU A O 1
ATOM 2169 N N . ASP A 1 268 ? -1.055 4.642 -1.185 1.00 98.56 268 ASP A N 1
ATOM 2170 C CA . ASP A 1 268 ? -1.345 4.444 -2.609 1.00 98.56 268 ASP A CA 1
ATOM 2171 C C . ASP A 1 268 ? -2.588 5.250 -3.043 1.00 98.56 268 ASP A C 1
ATOM 2173 O O . ASP A 1 268 ? -3.567 5.389 -2.295 1.00 98.56 268 ASP A O 1
ATOM 2177 N N . SER A 1 269 ? -2.548 5.809 -4.252 1.00 98.56 269 SER A N 1
ATOM 2178 C CA . SER A 1 269 ? -3.678 6.458 -4.912 1.00 98.56 269 SER A CA 1
ATOM 2179 C C . SER A 1 269 ? -4.233 7.635 -4.100 1.00 98.56 269 SER A C 1
ATOM 2181 O O . SER A 1 269 ? -5.436 7.736 -3.831 1.00 98.56 269 SER A O 1
ATOM 2183 N N . ASN A 1 270 ? -3.343 8.529 -3.669 1.00 98.75 270 ASN A N 1
ATOM 2184 C CA . ASN A 1 270 ? -3.679 9.770 -2.972 1.00 98.75 270 ASN A CA 1
ATOM 2185 C C . ASN A 1 270 ? -3.299 10.991 -3.836 1.00 98.75 270 ASN A C 1
ATOM 2187 O O . ASN A 1 270 ? -3.370 10.955 -5.063 1.00 98.75 270 ASN A O 1
ATOM 2191 N N . ARG A 1 271 ? -3.025 12.144 -3.218 1.00 98.00 271 ARG A N 1
ATOM 2192 C CA . ARG A 1 271 ? -2.680 13.403 -3.900 1.00 98.00 271 ARG A CA 1
ATOM 2193 C C . ARG A 1 271 ? -1.431 14.035 -3.304 1.00 98.00 271 ARG A C 1
ATOM 2195 O O . ARG A 1 271 ? -1.273 15.253 -3.327 1.00 98.00 271 ARG A O 1
ATOM 2202 N N . ILE A 1 272 ? -0.563 13.207 -2.735 1.00 98.25 272 ILE A N 1
ATOM 2203 C CA . ILE A 1 272 ? 0.603 13.668 -2.002 1.00 98.25 272 ILE A CA 1
ATOM 2204 C C . ILE A 1 272 ? 1.542 14.382 -2.964 1.00 98.25 272 ILE A C 1
ATOM 2206 O O . ILE A 1 272 ? 1.934 13.839 -3.992 1.00 98.25 272 ILE A O 1
ATOM 2210 N N . THR A 1 273 ? 1.915 15.601 -2.600 1.00 96.88 273 THR A N 1
ATOM 2211 C CA . THR A 1 273 ? 2.999 16.343 -3.247 1.00 96.88 273 THR A CA 1
ATOM 2212 C C . THR A 1 273 ? 4.232 16.306 -2.359 1.00 96.88 273 THR A C 1
ATOM 2214 O O . THR A 1 273 ? 4.102 16.348 -1.130 1.00 96.88 273 THR A O 1
ATOM 2217 N N . TRP A 1 274 ? 5.423 16.282 -2.955 1.00 97.62 274 TRP A N 1
ATOM 2218 C CA . TRP A 1 274 ? 6.661 16.206 -2.187 1.00 97.62 274 TRP A CA 1
ATOM 2219 C C . TRP A 1 274 ? 7.332 17.573 -2.022 1.00 97.62 274 TRP A C 1
ATOM 2221 O O . TRP A 1 274 ? 7.741 18.209 -2.991 1.00 97.62 274 TRP A O 1
ATOM 2231 N N . ASP A 1 275 ? 7.453 18.021 -0.774 1.00 95.81 275 ASP A N 1
ATOM 2232 C CA . ASP A 1 275 ? 8.168 19.233 -0.377 1.00 95.81 275 ASP A CA 1
ATOM 2233 C C . ASP A 1 275 ? 9.081 18.960 0.838 1.00 95.81 275 ASP A C 1
ATOM 2235 O O . ASP A 1 275 ? 9.152 17.846 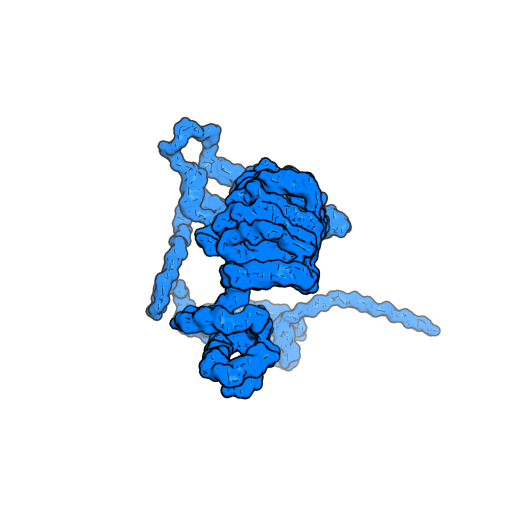1.366 1.00 95.81 275 ASP A O 1
ATOM 2239 N N . GLY A 1 276 ? 9.790 19.984 1.323 1.00 96.44 276 GLY A N 1
ATOM 2240 C CA . GLY A 1 276 ? 10.667 19.834 2.491 1.00 96.44 276 GLY A CA 1
ATOM 2241 C C . GLY A 1 276 ? 9.928 19.431 3.776 1.00 96.44 276 GLY A C 1
ATOM 2242 O O . GLY A 1 276 ? 10.510 18.786 4.649 1.00 96.44 276 GLY A O 1
ATOM 2243 N N . GLN A 1 277 ? 8.640 19.763 3.898 1.00 95.94 277 GLN A N 1
ATOM 2244 C CA . GLN A 1 277 ? 7.829 19.391 5.053 1.00 95.94 277 GLN A CA 1
ATOM 2245 C C . GLN A 1 277 ? 7.407 17.918 4.988 1.00 95.94 277 GLN A C 1
ATOM 2247 O O . GLN A 1 277 ? 7.379 17.254 6.029 1.00 95.94 277 GLN A O 1
ATOM 2252 N N . ALA A 1 278 ? 7.102 17.400 3.796 1.00 96.62 278 ALA A N 1
ATOM 2253 C CA . ALA A 1 278 ? 6.890 15.980 3.546 1.00 96.62 278 ALA A CA 1
ATOM 2254 C C . ALA A 1 278 ? 8.156 15.182 3.881 1.00 96.62 278 ALA A C 1
ATOM 2256 O O . ALA A 1 278 ? 8.075 14.241 4.669 1.00 96.62 278 ALA A O 1
ATOM 2257 N N . GLN A 1 279 ? 9.327 15.633 3.417 1.00 97.38 279 GLN A N 1
ATOM 2258 C CA . GLN A 1 279 ? 10.601 14.989 3.746 1.00 97.38 279 GLN A CA 1
ATOM 2259 C C . GLN A 1 279 ? 10.882 14.990 5.255 1.00 97.38 279 GLN A C 1
ATOM 2261 O O . GLN A 1 279 ? 11.252 13.965 5.824 1.00 97.38 279 GLN A O 1
ATOM 2266 N N . TYR A 1 280 ? 10.658 16.118 5.939 1.00 95.94 280 TYR A N 1
ATOM 2267 C CA . TYR A 1 280 ? 10.820 16.186 7.393 1.00 95.94 280 TYR A CA 1
ATOM 2268 C C . TYR A 1 280 ? 9.919 15.180 8.124 1.00 95.94 280 TYR A C 1
ATOM 2270 O O . TYR A 1 280 ? 10.360 14.557 9.089 1.00 95.94 280 TYR A O 1
ATOM 2278 N N . ARG A 1 281 ? 8.668 15.009 7.667 1.00 95.44 281 ARG A N 1
ATOM 2279 C CA . ARG A 1 281 ? 7.740 14.012 8.226 1.00 95.44 281 ARG A CA 1
ATOM 2280 C C . ARG A 1 281 ? 8.217 12.591 7.952 1.00 95.44 281 ARG A C 1
ATOM 2282 O O . ARG A 1 281 ? 8.182 11.787 8.876 1.00 95.44 281 ARG A O 1
ATOM 2289 N N . LEU A 1 282 ? 8.683 12.300 6.735 1.00 97.12 282 LEU A N 1
ATOM 2290 C CA . LEU A 1 282 ? 9.215 10.983 6.382 1.00 97.12 282 LEU A CA 1
ATOM 2291 C C . LEU A 1 282 ? 10.362 10.581 7.318 1.00 97.12 282 LEU A C 1
ATOM 2293 O O . LEU A 1 282 ? 10.353 9.481 7.861 1.00 97.12 282 LEU A O 1
ATOM 2297 N N . ASN A 1 283 ? 11.277 11.513 7.598 1.00 95.56 283 ASN A N 1
ATOM 2298 C CA . ASN A 1 283 ? 12.426 11.288 8.479 1.00 95.56 283 ASN A CA 1
ATOM 2299 C C . ASN A 1 283 ? 12.045 10.965 9.940 1.00 95.56 283 ASN A C 1
ATOM 2301 O O . ASN A 1 283 ? 12.912 10.562 10.709 1.00 95.56 283 ASN A O 1
ATOM 2305 N N . GLN A 1 284 ? 10.787 11.167 10.356 1.00 94.81 284 GLN A N 1
ATOM 2306 C CA . GLN A 1 284 ? 10.320 10.755 11.687 1.00 94.81 284 GLN A CA 1
ATOM 2307 C C . GLN A 1 284 ? 9.970 9.260 11.751 1.00 94.81 284 GLN A C 1
ATOM 2309 O O . GLN A 1 284 ? 9.880 8.710 12.844 1.00 94.81 284 GLN A O 1
ATOM 2314 N N . TYR A 1 285 ? 9.760 8.591 10.614 1.00 95.56 285 TYR A N 1
ATOM 2315 C CA . TYR A 1 285 ? 9.410 7.170 10.549 1.00 95.56 285 TYR A CA 1
ATOM 2316 C C . TYR A 1 285 ? 10.667 6.289 10.495 1.00 95.56 285 TYR A C 1
ATOM 2318 O O . TYR A 1 285 ? 10.885 5.555 9.537 1.00 95.56 285 TYR A O 1
ATOM 2326 N N . ALA A 1 286 ? 11.516 6.375 11.522 1.00 92.12 286 ALA A N 1
ATOM 2327 C CA . ALA A 1 286 ? 12.854 5.771 11.513 1.00 92.12 286 ALA A CA 1
ATOM 2328 C C . ALA A 1 286 ? 12.868 4.235 11.348 1.00 92.12 286 ALA A C 1
ATOM 2330 O O . ALA A 1 286 ? 13.823 3.694 10.800 1.00 92.12 286 ALA A O 1
ATOM 2331 N N . ASN A 1 287 ? 11.809 3.547 11.789 1.00 95.62 287 ASN A N 1
ATOM 2332 C CA . ASN A 1 287 ? 11.685 2.082 11.736 1.00 95.62 287 ASN A CA 1
ATOM 2333 C C . ASN A 1 287 ? 10.763 1.604 10.594 1.00 95.62 287 ASN A C 1
ATOM 2335 O O . ASN A 1 287 ? 10.222 0.492 10.638 1.00 95.62 287 ASN A O 1
ATOM 2339 N N . LEU A 1 288 ? 10.518 2.460 9.594 1.00 97.19 288 LEU A N 1
ATOM 2340 C CA . LEU A 1 288 ? 9.641 2.135 8.476 1.00 97.19 288 LEU A CA 1
ATOM 2341 C C . LEU A 1 288 ? 10.293 1.078 7.581 1.00 97.19 288 LEU A C 1
ATOM 2343 O O . LEU A 1 288 ? 11.343 1.315 6.993 1.00 97.19 288 LEU A O 1
ATOM 2347 N N . ALA A 1 289 ? 9.637 -0.073 7.453 1.00 96.88 289 ALA A N 1
ATOM 2348 C CA . ALA A 1 289 ? 10.083 -1.177 6.612 1.00 96.88 289 ALA A CA 1
ATOM 2349 C C . ALA A 1 289 ? 9.393 -1.186 5.242 1.00 96.88 289 ALA A C 1
ATOM 2351 O O . ALA A 1 289 ? 9.975 -1.658 4.266 1.00 96.88 289 ALA A O 1
ATOM 2352 N N . VAL A 1 290 ? 8.162 -0.675 5.164 1.00 98.00 290 VAL A N 1
ATOM 2353 C CA . VAL A 1 290 ? 7.375 -0.605 3.929 1.00 98.00 290 VAL A CA 1
ATOM 2354 C C . VAL A 1 290 ? 6.771 0.784 3.770 1.00 98.00 290 VAL A C 1
ATOM 2356 O O . VAL A 1 290 ? 6.053 1.253 4.659 1.00 98.00 290 VAL A O 1
ATOM 2359 N N . LEU A 1 291 ? 7.047 1.410 2.627 1.00 98.62 291 LEU A N 1
ATOM 2360 C CA . LEU A 1 291 ? 6.451 2.672 2.204 1.00 98.62 291 LEU A CA 1
ATOM 2361 C C . LEU A 1 291 ? 5.817 2.506 0.825 1.00 98.62 291 LEU A C 1
ATOM 2363 O O . LEU A 1 291 ? 6.523 2.240 -0.145 1.00 98.62 291 LEU A O 1
ATOM 2367 N N . ASP A 1 292 ? 4.509 2.719 0.746 1.00 98.81 292 ASP A N 1
ATOM 2368 C CA . ASP A 1 292 ? 3.783 2.784 -0.517 1.00 98.81 292 ASP A CA 1
ATOM 2369 C C . ASP A 1 292 ? 3.228 4.195 -0.735 1.00 98.81 292 ASP A C 1
ATOM 2371 O O . ASP A 1 292 ? 2.436 4.700 0.065 1.00 98.81 292 ASP A O 1
ATOM 2375 N N . LEU A 1 293 ? 3.696 4.846 -1.798 1.00 98.81 293 LEU A N 1
ATOM 2376 C CA . LEU A 1 293 ? 3.231 6.145 -2.281 1.00 98.81 293 LEU A CA 1
ATOM 2377 C C . LEU A 1 293 ? 2.812 6.063 -3.754 1.00 98.81 293 LEU A C 1
ATOM 2379 O O . LEU A 1 293 ? 2.755 7.102 -4.409 1.00 98.81 293 LEU A O 1
ATOM 2383 N N . THR A 1 294 ? 2.522 4.865 -4.265 1.00 98.81 294 THR A N 1
ATOM 2384 C CA . THR A 1 294 ? 2.090 4.628 -5.650 1.00 98.81 294 THR A CA 1
ATOM 2385 C C . THR A 1 294 ? 0.972 5.588 -6.055 1.00 98.81 294 THR A C 1
ATOM 2387 O O . THR A 1 294 ? 0.145 5.984 -5.229 1.00 98.81 294 THR A O 1
ATOM 2390 N N . ASP A 1 295 ? 0.980 6.030 -7.312 1.00 98.50 295 ASP A N 1
ATOM 2391 C CA . ASP A 1 295 ? -0.035 6.920 -7.882 1.00 98.50 295 ASP A CA 1
ATOM 2392 C C . ASP A 1 295 ? -0.253 8.224 -7.083 1.00 98.50 295 ASP A C 1
ATOM 2394 O O . ASP A 1 295 ? -1.377 8.707 -6.906 1.00 98.50 295 ASP A O 1
ATOM 2398 N N . ASN A 1 296 ? 0.838 8.838 -6.608 1.00 98.75 296 ASN A N 1
ATOM 2399 C CA . ASN A 1 296 ? 0.830 10.184 -6.029 1.00 98.75 296 ASN A CA 1
ATOM 2400 C C . ASN A 1 296 ? 1.652 11.173 -6.871 1.00 98.75 296 ASN A C 1
ATOM 2402 O O . ASN A 1 296 ? 2.740 10.837 -7.321 1.00 98.75 296 ASN A O 1
ATOM 2406 N N . PRO A 1 297 ? 1.222 12.434 -7.044 1.00 97.50 297 PRO A N 1
ATOM 2407 C CA . PRO A 1 297 ? 1.948 13.429 -7.836 1.00 97.50 297 PRO A CA 1
ATOM 2408 C C . PRO A 1 297 ? 3.162 14.011 -7.082 1.00 97.50 297 PRO A C 1
ATOM 2410 O O . PRO A 1 297 ? 3.222 15.212 -6.806 1.00 97.50 297 PRO A O 1
ATOM 2413 N N . LEU A 1 298 ? 4.144 13.168 -6.747 1.00 98.00 298 LEU A N 1
ATOM 2414 C CA . LEU A 1 298 ? 5.295 13.554 -5.931 1.00 98.00 298 LEU A CA 1
ATOM 2415 C C . LEU A 1 298 ? 6.178 14.586 -6.639 1.00 98.00 298 LEU A C 1
ATOM 2417 O O . LEU A 1 298 ? 6.596 15.553 -5.999 1.00 98.00 298 LEU A O 1
ATOM 2421 N N . LEU A 1 299 ? 6.435 14.395 -7.944 1.00 95.69 299 LEU A N 1
ATOM 2422 C CA . LEU A 1 299 ? 7.351 15.165 -8.814 1.00 95.69 299 LEU A CA 1
ATOM 2423 C C . LEU A 1 299 ? 8.836 15.111 -8.402 1.00 95.69 299 LEU A C 1
ATOM 2425 O O . LEU A 1 299 ? 9.718 14.999 -9.256 1.00 95.69 299 LEU A O 1
ATOM 2429 N N . THR A 1 300 ? 9.106 15.183 -7.101 1.00 95.25 300 THR A N 1
ATOM 2430 C CA . THR A 1 300 ? 10.424 15.070 -6.472 1.00 95.25 300 THR A CA 1
ATOM 2431 C C . THR A 1 300 ? 10.499 13.754 -5.712 1.00 95.25 300 THR A C 1
ATOM 2433 O O . THR A 1 300 ? 9.555 13.388 -5.012 1.00 95.25 300 THR A O 1
ATOM 2436 N N . ALA A 1 301 ? 11.616 13.043 -5.845 1.00 95.44 301 ALA A N 1
ATOM 2437 C CA . ALA A 1 301 ? 11.805 11.774 -5.160 1.00 95.44 301 ALA A CA 1
ATOM 2438 C C . ALA A 1 301 ? 12.057 11.981 -3.653 1.00 95.44 301 ALA A C 1
ATOM 2440 O O . ALA A 1 301 ? 12.730 12.946 -3.274 1.00 95.44 301 ALA A O 1
ATOM 2441 N N . PRO A 1 302 ? 11.549 11.088 -2.784 1.00 96.62 302 PRO A N 1
ATOM 2442 C CA . PRO A 1 302 ? 11.899 11.097 -1.371 1.00 96.62 302 PRO A CA 1
ATOM 2443 C C . PRO A 1 302 ? 13.387 10.798 -1.163 1.00 96.62 302 PRO A C 1
ATOM 2445 O O . PRO A 1 302 ? 13.972 9.977 -1.864 1.00 96.62 302 PRO A O 1
ATOM 2448 N N . ASP A 1 303 ? 13.994 11.433 -0.167 1.00 95.94 303 ASP A N 1
ATOM 2449 C CA . ASP A 1 303 ? 15.313 11.057 0.336 1.00 95.94 303 ASP A CA 1
ATOM 2450 C C . ASP A 1 303 ? 15.160 9.917 1.360 1.00 95.94 303 ASP A C 1
ATOM 2452 O O . ASP A 1 303 ? 14.397 10.037 2.325 1.00 95.94 303 ASP A O 1
ATOM 2456 N N . LEU A 1 304 ? 15.874 8.812 1.136 1.00 95.38 304 LEU A N 1
ATOM 2457 C CA . LEU A 1 304 ? 15.785 7.580 1.918 1.00 95.38 304 LEU A CA 1
ATOM 2458 C C . LEU A 1 304 ? 16.906 7.424 2.955 1.00 95.38 304 LEU A C 1
ATOM 2460 O O . LEU A 1 304 ? 16.901 6.438 3.688 1.00 95.38 304 LEU A O 1
ATOM 2464 N N . HIS A 1 305 ? 17.842 8.376 3.075 1.00 92.81 305 HIS A N 1
ATOM 2465 C CA . HIS A 1 305 ? 19.025 8.250 3.947 1.00 92.81 305 HIS A CA 1
ATOM 2466 C C . HIS A 1 305 ? 18.716 7.910 5.415 1.00 92.81 305 HIS A C 1
ATOM 2468 O O . HIS A 1 305 ? 19.559 7.339 6.106 1.00 92.81 305 HIS A O 1
ATOM 2474 N N . TRP A 1 306 ? 17.529 8.272 5.905 1.00 90.69 306 TRP A N 1
ATOM 2475 C CA . TRP A 1 306 ? 17.115 8.072 7.298 1.00 90.69 306 TRP A CA 1
ATOM 2476 C C . TRP A 1 306 ? 16.228 6.840 7.514 1.00 90.69 306 TRP A C 1
ATOM 2478 O O . TRP A 1 306 ? 15.842 6.570 8.649 1.00 90.69 306 TRP A O 1
ATOM 2488 N N . LEU A 1 307 ? 15.912 6.086 6.458 1.00 93.94 307 LEU A N 1
ATOM 2489 C CA . LEU A 1 307 ? 15.053 4.902 6.518 1.00 93.94 307 LEU A CA 1
ATOM 2490 C C . LEU A 1 307 ? 15.896 3.619 6.515 1.00 93.94 307 LEU A C 1
ATOM 2492 O O . LEU A 1 307 ? 15.849 2.825 5.578 1.00 93.94 307 LEU A O 1
ATOM 2496 N N . GLY A 1 308 ? 16.691 3.424 7.571 1.00 87.81 308 GLY A N 1
ATOM 2497 C CA . GLY A 1 308 ? 17.654 2.316 7.660 1.00 87.81 308 GLY A CA 1
ATOM 2498 C C . GLY A 1 308 ? 17.032 0.913 7.648 1.00 87.81 308 GLY A C 1
ATOM 2499 O O . GLY A 1 308 ? 17.699 -0.040 7.251 1.00 87.81 308 GLY A O 1
ATOM 2500 N N . ASP A 1 309 ? 15.759 0.798 8.037 1.00 93.94 309 ASP A N 1
ATOM 2501 C CA . ASP A 1 309 ? 15.010 -0.464 8.076 1.00 93.94 309 ASP A CA 1
ATOM 2502 C C . ASP A 1 309 ? 14.154 -0.711 6.820 1.00 93.94 309 ASP A C 1
ATOM 2504 O O . ASP A 1 309 ? 13.453 -1.726 6.752 1.00 93.94 309 ASP A O 1
ATOM 2508 N N . LEU A 1 310 ? 14.184 0.190 5.828 1.00 96.88 310 LEU A N 1
ATOM 2509 C CA . LEU A 1 310 ? 13.337 0.095 4.639 1.00 96.88 310 LEU A CA 1
ATOM 2510 C C . LEU A 1 310 ? 13.683 -1.154 3.824 1.00 96.88 310 LEU A C 1
ATOM 2512 O O . LEU A 1 310 ? 14.832 -1.378 3.456 1.00 96.88 310 LEU A O 1
ATOM 2516 N N . LYS A 1 311 ? 12.667 -1.961 3.515 1.00 95.94 311 LYS A N 1
ATOM 2517 C CA . LYS A 1 311 ? 12.781 -3.187 2.709 1.00 95.94 311 LYS A CA 1
ATOM 2518 C C . LYS A 1 311 ? 11.919 -3.144 1.461 1.00 95.94 311 LYS A C 1
ATOM 2520 O O . LYS A 1 311 ? 12.262 -3.779 0.465 1.00 95.94 311 LYS A O 1
ATOM 2525 N N . SER A 1 312 ? 10.799 -2.429 1.507 1.00 97.38 312 SER A N 1
ATOM 2526 C CA . SER A 1 312 ? 9.917 -2.287 0.356 1.00 97.38 312 SER A CA 1
ATOM 2527 C C . SER A 1 312 ? 9.515 -0.841 0.142 1.00 97.38 312 SER A C 1
ATOM 2529 O O . SER A 1 312 ? 9.099 -0.157 1.077 1.00 97.38 312 SER A O 1
ATOM 2531 N N . LEU A 1 313 ? 9.654 -0.387 -1.097 1.00 98.31 313 LEU A N 1
ATOM 2532 C CA . LEU A 1 313 ? 9.364 0.975 -1.512 1.00 98.31 313 LEU A CA 1
ATOM 2533 C C . LEU A 1 313 ? 8.571 0.924 -2.809 1.00 98.31 313 LEU A C 1
ATOM 2535 O O . LEU A 1 313 ? 9.055 0.362 -3.787 1.00 98.31 313 LEU A O 1
ATOM 2539 N N . PHE A 1 314 ? 7.396 1.537 -2.818 1.00 98.69 314 PHE A N 1
ATOM 2540 C CA . PHE A 1 314 ? 6.554 1.636 -4.001 1.00 98.69 314 PHE A CA 1
ATOM 2541 C C . PHE A 1 314 ? 6.316 3.113 -4.317 1.00 98.69 314 PHE A C 1
ATOM 2543 O O . PHE A 1 314 ? 5.760 3.868 -3.520 1.00 98.69 314 PHE A O 1
ATOM 2550 N N . LEU A 1 315 ? 6.832 3.532 -5.466 1.00 98.56 315 LEU A N 1
ATOM 2551 C CA . LEU A 1 315 ? 6.785 4.878 -6.028 1.00 98.56 315 LEU A CA 1
ATOM 2552 C C . LEU A 1 315 ? 6.341 4.823 -7.497 1.00 98.56 315 LEU A C 1
ATOM 2554 O O . LEU A 1 315 ? 6.720 5.696 -8.282 1.00 98.56 315 LEU A O 1
ATOM 2558 N N . SER A 1 316 ? 5.599 3.785 -7.888 1.00 98.38 316 SER A N 1
ATOM 2559 C CA . SER A 1 316 ? 5.105 3.665 -9.258 1.00 98.38 316 SER A CA 1
ATOM 2560 C C . SER A 1 316 ? 4.119 4.796 -9.576 1.00 98.38 316 SER A C 1
ATOM 2562 O O . SER A 1 316 ? 3.383 5.246 -8.697 1.00 98.38 316 SER A O 1
ATOM 2564 N N . GLY A 1 317 ? 4.155 5.331 -10.798 1.00 98.12 317 GLY A N 1
ATOM 2565 C CA . GLY A 1 317 ? 3.222 6.384 -11.224 1.00 98.12 317 GLY A CA 1
ATOM 2566 C C . GLY A 1 317 ? 3.418 7.748 -10.540 1.00 98.12 317 GLY A C 1
ATOM 2567 O O . GLY A 1 317 ? 2.554 8.622 -10.623 1.00 98.12 317 GLY A O 1
ATOM 2568 N N . CYS A 1 318 ? 4.558 7.985 -9.879 1.00 98.56 318 CYS A N 1
ATOM 2569 C CA . CYS A 1 318 ? 4.766 9.174 -9.044 1.00 98.56 318 CYS A CA 1
ATOM 2570 C C . CYS A 1 318 ? 5.213 10.451 -9.785 1.00 98.56 318 CYS A C 1
ATOM 2572 O O . CYS A 1 318 ? 5.477 11.491 -9.166 1.00 98.56 318 CYS A O 1
ATOM 2574 N N . SER A 1 319 ? 5.318 10.392 -11.118 1.00 97.06 319 SER A N 1
ATOM 2575 C CA . SER A 1 319 ? 5.854 11.472 -11.964 1.00 97.06 319 SER A CA 1
ATOM 2576 C C . SER A 1 319 ? 7.263 11.936 -11.553 1.00 97.06 319 SER A C 1
ATOM 2578 O O . SER A 1 319 ? 7.609 13.109 -11.703 1.00 97.06 319 SER A O 1
ATOM 2580 N N . LEU A 1 320 ? 8.082 11.028 -11.016 1.00 97.38 320 LEU A N 1
ATOM 2581 C CA . LEU A 1 320 ? 9.453 11.322 -10.603 1.00 97.38 320 LEU A CA 1
ATOM 2582 C C . LEU A 1 320 ? 10.338 11.596 -11.817 1.00 97.38 320 LEU A C 1
ATOM 2584 O O . LEU A 1 320 ? 10.273 10.881 -12.815 1.00 97.38 320 LEU A O 1
ATOM 2588 N N . THR A 1 321 ? 11.200 12.605 -11.709 1.00 94.75 321 THR A N 1
ATOM 2589 C CA . THR A 1 321 ? 12.181 12.954 -12.757 1.00 94.75 321 THR A CA 1
ATOM 2590 C C . THR A 1 321 ? 13.597 12.457 -12.456 1.00 94.75 321 THR A C 1
ATOM 2592 O O . THR A 1 321 ? 14.445 12.407 -13.352 1.00 94.75 321 THR A O 1
ATOM 2595 N N . GLU A 1 322 ? 13.837 12.035 -11.216 1.00 93.62 322 GLU A N 1
ATOM 2596 C CA . GLU A 1 322 ? 15.089 11.477 -10.714 1.00 93.62 322 GLU A CA 1
ATOM 2597 C C . GLU A 1 322 ? 14.817 10.328 -9.736 1.00 93.62 322 GLU A C 1
ATOM 2599 O O . GLU A 1 322 ? 13.716 10.205 -9.198 1.00 93.62 322 GLU A O 1
ATOM 2604 N N . LEU A 1 323 ? 15.821 9.475 -9.524 1.00 93.88 323 LEU A N 1
ATOM 2605 C CA . LEU A 1 323 ? 15.744 8.408 -8.530 1.00 93.88 323 LEU A CA 1
ATOM 2606 C C . LEU A 1 323 ? 15.892 8.964 -7.099 1.00 93.88 323 LEU A C 1
ATOM 2608 O O . LEU A 1 323 ? 16.627 9.937 -6.908 1.00 93.88 323 LEU A O 1
ATOM 2612 N N . PRO A 1 324 ? 15.274 8.318 -6.092 1.00 94.31 324 PRO A N 1
ATOM 2613 C CA . PRO A 1 324 ? 15.526 8.593 -4.680 1.00 94.31 324 PRO A CA 1
ATOM 2614 C C . PRO A 1 324 ? 17.015 8.525 -4.331 1.00 94.31 324 PRO A C 1
ATOM 2616 O O . PRO A 1 324 ? 17.723 7.604 -4.745 1.00 94.31 324 PRO A O 1
ATOM 2619 N N . GLN A 1 325 ? 17.487 9.476 -3.526 1.00 92.12 325 GLN A N 1
ATOM 2620 C CA . GLN A 1 325 ? 18.808 9.368 -2.907 1.00 92.12 325 GLN A CA 1
ATOM 2621 C C . GLN A 1 325 ? 18.767 8.373 -1.742 1.00 92.12 325 GLN A C 1
ATOM 2623 O O . GLN A 1 325 ? 17.750 8.262 -1.056 1.00 92.12 325 GLN A O 1
ATOM 2628 N N . GLY A 1 326 ? 19.872 7.662 -1.506 1.00 91.06 326 GLY A N 1
ATOM 2629 C CA . GLY A 1 326 ? 19.970 6.675 -0.433 1.00 91.06 326 GLY A CA 1
ATOM 2630 C C . GLY A 1 326 ? 19.435 5.285 -0.798 1.00 91.06 326 GLY A C 1
ATOM 2631 O O . GLY A 1 326 ? 19.373 4.428 0.079 1.00 91.06 326 GLY A O 1
ATOM 2632 N N . LEU A 1 327 ? 19.088 5.018 -2.066 1.00 91.19 327 LEU A N 1
ATOM 2633 C CA . LEU A 1 327 ? 18.748 3.661 -2.532 1.00 91.19 327 LEU A CA 1
ATOM 2634 C C . LEU A 1 327 ? 19.876 2.660 -2.245 1.00 91.19 327 LEU A C 1
ATOM 2636 O O . LEU A 1 327 ? 19.622 1.514 -1.892 1.00 91.19 327 LEU A O 1
ATOM 2640 N N . GLU A 1 328 ? 21.126 3.101 -2.356 1.00 86.69 328 GLU A N 1
ATOM 2641 C CA . GLU A 1 328 ? 22.330 2.319 -2.080 1.00 86.69 328 GLU A CA 1
ATOM 2642 C C . GLU A 1 328 ? 22.504 1.937 -0.601 1.00 86.69 328 GLU A C 1
ATOM 2644 O O . GLU A 1 328 ? 23.305 1.057 -0.287 1.00 86.69 328 GLU A O 1
ATOM 2649 N N . LEU A 1 329 ? 21.771 2.590 0.306 1.00 88.75 329 LEU A N 1
ATOM 2650 C CA . LEU A 1 329 ? 21.805 2.314 1.743 1.00 88.75 329 LEU A CA 1
ATOM 2651 C C . LEU A 1 329 ? 20.843 1.189 2.142 1.00 88.75 329 LEU A C 1
ATOM 2653 O O . LEU A 1 329 ? 20.937 0.670 3.255 1.00 88.75 329 LEU A O 1
ATOM 2657 N N . ILE A 1 330 ? 19.945 0.783 1.239 1.00 91.50 330 ILE A N 1
ATOM 2658 C CA . ILE A 1 330 ? 19.016 -0.321 1.466 1.00 91.50 330 ILE A CA 1
ATOM 2659 C C . ILE A 1 330 ? 19.786 -1.642 1.367 1.00 91.50 330 ILE A C 1
ATOM 2661 O O . ILE A 1 330 ? 20.238 -2.054 0.298 1.00 91.50 330 ILE A O 1
ATOM 2665 N N . THR A 1 331 ? 19.951 -2.322 2.501 1.00 88.19 331 THR A N 1
ATOM 2666 C CA . THR A 1 331 ? 20.803 -3.521 2.593 1.00 88.19 331 THR A CA 1
ATOM 2667 C C . THR A 1 331 ? 20.072 -4.816 2.232 1.00 88.19 331 THR A C 1
ATOM 2669 O O . THR A 1 331 ? 20.650 -5.681 1.572 1.00 88.19 331 THR A O 1
ATOM 2672 N N . GLU A 1 332 ? 18.795 -4.935 2.604 1.00 91.12 332 GLU A N 1
ATOM 2673 C CA . GLU A 1 332 ? 17.961 -6.128 2.398 1.00 91.12 332 GLU A CA 1
ATOM 2674 C C . GLU A 1 332 ? 16.637 -5.781 1.685 1.00 91.12 332 GLU A C 1
ATOM 2676 O O . GLU A 1 332 ? 15.558 -5.945 2.270 1.00 91.12 332 GLU A O 1
ATOM 2681 N N . PRO A 1 333 ? 16.688 -5.268 0.441 1.00 93.88 333 PRO A N 1
ATOM 2682 C CA . PRO A 1 333 ? 15.478 -4.947 -0.301 1.00 93.88 333 PRO A CA 1
ATOM 2683 C C . PRO A 1 333 ? 14.697 -6.223 -0.636 1.00 93.88 333 PRO A C 1
ATOM 2685 O O . PRO A 1 333 ? 15.266 -7.245 -1.016 1.00 93.88 333 PRO A O 1
ATOM 2688 N N . ILE A 1 334 ? 13.377 -6.141 -0.503 1.00 92.75 334 ILE A N 1
ATOM 2689 C CA . ILE A 1 334 ? 12.422 -7.173 -0.920 1.00 92.75 334 ILE A CA 1
ATOM 2690 C C . ILE A 1 334 ? 11.770 -6.772 -2.247 1.00 92.75 334 ILE A C 1
ATOM 2692 O O . ILE A 1 334 ? 11.623 -7.611 -3.129 1.00 92.75 334 ILE A O 1
ATOM 2696 N N . ALA A 1 335 ? 11.372 -5.504 -2.391 1.00 94.00 335 ALA A N 1
ATOM 2697 C CA . ALA A 1 335 ? 10.735 -4.985 -3.602 1.00 94.00 335 ALA A CA 1
ATOM 2698 C C . ALA A 1 335 ? 10.907 -3.464 -3.683 1.00 94.00 335 ALA A C 1
ATOM 2700 O O . ALA A 1 335 ? 10.552 -2.764 -2.737 1.00 94.00 335 ALA A O 1
ATOM 2701 N N . LEU A 1 336 ? 11.435 -2.950 -4.793 1.00 96.25 336 LEU A N 1
ATOM 2702 C CA . LEU A 1 336 ? 11.608 -1.514 -5.017 1.00 96.25 336 LEU A CA 1
ATOM 2703 C C . LEU A 1 336 ? 10.952 -1.140 -6.347 1.00 96.25 336 LEU A C 1
ATOM 2705 O O . LEU A 1 336 ? 11.549 -1.282 -7.409 1.00 96.25 336 LEU A O 1
ATOM 2709 N N . ASP A 1 337 ? 9.714 -0.674 -6.307 1.00 97.56 337 ASP A N 1
ATOM 2710 C CA . ASP A 1 337 ? 8.973 -0.329 -7.513 1.00 97.56 337 ASP A CA 1
ATOM 2711 C C . ASP A 1 337 ? 9.022 1.175 -7.778 1.00 97.56 337 ASP A C 1
ATOM 2713 O O . ASP A 1 337 ? 8.478 1.967 -7.013 1.00 97.56 337 ASP A O 1
ATOM 2717 N N . LEU A 1 338 ? 9.698 1.578 -8.850 1.00 97.12 338 LEU A N 1
ATOM 2718 C CA . LEU A 1 338 ? 9.741 2.954 -9.338 1.00 97.12 338 LEU A CA 1
ATOM 2719 C C . LEU A 1 338 ? 9.319 3.013 -10.813 1.00 97.12 338 LEU A C 1
ATOM 2721 O O . LEU A 1 338 ? 9.731 3.924 -11.541 1.00 97.12 338 LEU A O 1
ATOM 2725 N N . SER A 1 339 ? 8.506 2.048 -11.249 1.00 96.88 339 SER A N 1
ATOM 2726 C CA . SER A 1 339 ? 7.934 2.000 -12.593 1.00 96.88 339 SER A CA 1
ATOM 2727 C C . SER A 1 339 ? 7.042 3.210 -12.898 1.00 96.88 339 SER A C 1
ATOM 2729 O O . SER A 1 339 ? 6.731 4.023 -12.028 1.00 96.88 339 SER A O 1
ATOM 2731 N N . ASP A 1 340 ? 6.682 3.392 -14.164 1.00 97.25 340 ASP A N 1
ATOM 2732 C CA . ASP A 1 340 ? 5.754 4.431 -14.633 1.00 97.25 340 ASP A CA 1
ATOM 2733 C C . ASP A 1 340 ? 6.101 5.865 -14.183 1.00 97.25 340 ASP A C 1
ATOM 2735 O O . ASP A 1 340 ? 5.249 6.739 -14.014 1.00 97.25 340 ASP A O 1
ATOM 2739 N N . ASN A 1 341 ? 7.400 6.136 -14.032 1.00 98.06 341 ASN A N 1
ATOM 2740 C CA . ASN A 1 341 ? 7.943 7.460 -13.740 1.00 98.06 341 ASN A CA 1
ATOM 2741 C C . ASN A 1 341 ? 8.555 8.126 -14.977 1.00 98.06 341 ASN A C 1
ATOM 2743 O O . ASN A 1 341 ? 8.826 7.490 -15.994 1.00 98.06 341 ASN A O 1
ATOM 2747 N N . GLN A 1 342 ? 8.809 9.429 -14.882 1.00 95.88 342 GLN A N 1
ATOM 2748 C CA . GLN A 1 342 ? 9.309 10.276 -15.971 1.00 95.88 342 GLN A CA 1
ATOM 2749 C C . GLN A 1 342 ? 10.803 10.581 -15.796 1.00 95.88 342 GLN A C 1
ATOM 2751 O O . GLN A 1 342 ? 11.245 11.725 -15.949 1.00 95.88 342 GLN A O 1
ATOM 2756 N N . LEU A 1 343 ? 11.581 9.558 -15.426 1.00 95.12 343 LEU A N 1
ATOM 2757 C CA . LEU A 1 343 ? 13.004 9.698 -15.128 1.00 95.12 343 LEU A CA 1
ATOM 2758 C C . LEU A 1 343 ? 13.738 10.282 -16.339 1.00 95.12 343 LEU A C 1
ATOM 2760 O O . LEU A 1 343 ? 13.657 9.749 -17.444 1.00 95.12 343 LEU A O 1
ATOM 2764 N N . GLN A 1 344 ? 14.470 11.378 -16.132 1.00 91.06 344 GLN A N 1
ATOM 2765 C CA . GLN A 1 344 ? 15.184 12.077 -17.211 1.00 91.06 344 GLN A CA 1
ATOM 2766 C C . GLN A 1 344 ? 16.665 11.698 -17.292 1.00 91.06 344 GLN A C 1
ATOM 2768 O O . GLN A 1 344 ? 17.310 11.912 -18.320 1.00 91.06 344 GLN A O 1
ATOM 2773 N N . ARG A 1 345 ? 17.226 11.167 -16.202 1.00 84.31 345 ARG A N 1
ATOM 2774 C CA . ARG A 1 345 ? 18.622 10.727 -16.098 1.00 84.31 345 ARG A CA 1
ATOM 2775 C C . ARG A 1 345 ? 18.794 9.780 -14.918 1.00 84.31 345 ARG A C 1
ATOM 2777 O O . ARG A 1 345 ? 18.158 9.973 -13.884 1.00 84.31 345 ARG A O 1
ATOM 2784 N N . LEU A 1 346 ? 19.711 8.827 -15.046 1.00 85.44 346 LEU A N 1
ATOM 2785 C CA . LEU A 1 346 ? 20.299 8.165 -13.889 1.00 85.44 346 LEU A CA 1
ATOM 2786 C C . LEU A 1 346 ? 21.516 8.976 -13.405 1.00 85.44 346 LEU A C 1
ATOM 2788 O O . LEU A 1 346 ? 22.139 9.696 -14.196 1.00 85.44 346 LEU A O 1
ATOM 2792 N N . PRO A 1 347 ? 21.881 8.908 -12.113 1.00 79.81 347 PRO A N 1
ATOM 2793 C CA . PRO A 1 347 ? 23.131 9.488 -11.632 1.00 79.81 347 PRO A CA 1
ATOM 2794 C C . PRO A 1 347 ? 24.333 8.932 -12.413 1.00 79.81 347 PRO A C 1
ATOM 2796 O O . PRO A 1 347 ? 24.422 7.731 -12.646 1.00 79.81 347 PRO A O 1
ATOM 2799 N N . ALA A 1 348 ? 25.308 9.774 -12.770 1.00 68.94 348 ALA A N 1
ATOM 2800 C CA . ALA A 1 348 ? 26.508 9.317 -13.490 1.00 68.94 348 ALA A CA 1
ATOM 2801 C C . ALA A 1 348 ? 27.325 8.271 -12.699 1.00 68.94 348 ALA A C 1
ATOM 2803 O O . ALA A 1 348 ? 28.048 7.471 -13.285 1.00 68.94 348 ALA A O 1
ATOM 2804 N N . SER A 1 349 ? 27.195 8.280 -11.371 1.00 68.06 349 SER A N 1
ATOM 2805 C CA . SER A 1 349 ? 27.770 7.310 -10.438 1.00 68.06 349 SER A CA 1
ATOM 2806 C C . SER A 1 349 ? 26.722 6.338 -9.891 1.00 68.06 349 SER A C 1
ATOM 2808 O O . SER A 1 349 ? 26.858 5.893 -8.751 1.00 68.06 349 SER A O 1
ATOM 2810 N N . PHE A 1 350 ? 25.648 6.057 -10.640 1.00 72.75 350 PHE A N 1
ATOM 2811 C CA . PHE A 1 350 ? 24.619 5.111 -10.215 1.00 72.75 350 PHE A CA 1
ATOM 2812 C C . PHE A 1 350 ? 25.256 3.739 -9.987 1.00 72.75 350 PHE A C 1
ATOM 2814 O O . PHE A 1 350 ? 25.579 3.011 -10.922 1.00 72.75 350 PHE A O 1
ATOM 2821 N N . THR A 1 351 ? 25.492 3.433 -8.716 1.00 78.06 351 THR A N 1
ATOM 2822 C CA . THR A 1 351 ? 26.146 2.213 -8.263 1.00 78.06 351 THR A CA 1
ATOM 2823 C C . THR A 1 351 ? 25.320 1.708 -7.098 1.00 78.06 351 THR A C 1
ATOM 2825 O O . THR A 1 351 ? 25.503 2.133 -5.963 1.00 78.06 351 THR A O 1
ATOM 2828 N N . VAL A 1 352 ? 24.350 0.855 -7.400 1.00 83.19 352 VAL A N 1
ATOM 2829 C CA . VAL A 1 352 ? 23.567 0.156 -6.383 1.00 83.19 352 VAL A CA 1
ATOM 2830 C C . VAL A 1 352 ? 24.158 -1.230 -6.140 1.00 83.19 352 VAL A C 1
ATOM 2832 O O . VAL A 1 352 ? 24.890 -1.763 -6.980 1.00 83.19 352 VAL A O 1
ATOM 2835 N N . SER A 1 353 ? 23.882 -1.805 -4.970 1.00 87.44 353 SER A N 1
ATOM 2836 C CA . SER A 1 353 ? 24.224 -3.198 -4.690 1.00 87.44 353 SER A CA 1
ATOM 2837 C C . SER A 1 353 ? 23.465 -4.134 -5.635 1.00 87.44 353 SER A C 1
ATOM 2839 O O . SER A 1 353 ? 22.410 -3.784 -6.163 1.00 87.44 353 SER A O 1
ATOM 2841 N N . THR A 1 354 ? 23.970 -5.356 -5.818 1.00 85.62 354 THR A N 1
ATOM 2842 C CA . THR A 1 354 ? 23.261 -6.390 -6.589 1.00 85.62 354 THR A CA 1
ATOM 2843 C C . THR A 1 354 ? 21.872 -6.661 -6.008 1.00 85.62 354 THR A C 1
ATOM 2845 O O . THR A 1 354 ? 20.916 -6.737 -6.762 1.00 85.62 354 THR A O 1
ATOM 2848 N N . SER A 1 355 ? 21.726 -6.672 -4.676 1.00 88.62 355 SER A N 1
ATOM 2849 C CA . SER A 1 355 ? 20.420 -6.864 -4.033 1.00 88.62 355 SER A CA 1
ATOM 2850 C C . SER A 1 355 ? 19.404 -5.782 -4.409 1.00 88.62 355 SER A C 1
ATOM 2852 O O . SER A 1 355 ? 18.251 -6.096 -4.685 1.00 88.62 355 SER A O 1
ATOM 2854 N N . VAL A 1 356 ? 19.822 -4.514 -4.461 1.00 91.25 356 VAL A N 1
ATOM 2855 C CA . VAL A 1 356 ? 18.960 -3.413 -4.914 1.00 91.25 356 VAL A CA 1
ATOM 2856 C C . VAL A 1 356 ? 18.673 -3.532 -6.407 1.00 91.25 356 VAL A C 1
ATOM 2858 O O . VAL A 1 356 ? 17.527 -3.367 -6.808 1.00 91.25 356 VAL A O 1
ATOM 2861 N N . ALA A 1 357 ? 19.679 -3.856 -7.221 1.00 89.38 357 ALA A N 1
ATOM 2862 C CA . ALA A 1 357 ? 19.507 -4.031 -8.661 1.00 89.38 357 ALA A CA 1
ATOM 2863 C C . ALA A 1 357 ? 18.541 -5.174 -9.030 1.00 89.38 357 ALA A C 1
ATOM 2865 O O . ALA A 1 357 ? 17.829 -5.051 -10.020 1.00 89.38 357 ALA A O 1
ATOM 2866 N N . ASP A 1 358 ? 18.490 -6.248 -8.239 1.00 87.38 358 ASP A N 1
ATOM 2867 C CA . ASP A 1 358 ? 17.590 -7.388 -8.467 1.00 87.38 358 ASP A CA 1
ATOM 2868 C C . ASP A 1 358 ? 16.140 -7.090 -8.025 1.00 87.38 358 ASP A C 1
ATOM 2870 O O . ASP A 1 358 ? 15.170 -7.626 -8.576 1.00 87.38 358 ASP A O 1
ATOM 2874 N N . ALA A 1 359 ? 15.983 -6.221 -7.020 1.00 90.88 359 ALA A N 1
ATOM 2875 C CA . ALA A 1 359 ? 14.690 -5.849 -6.448 1.00 90.88 359 ALA A CA 1
ATOM 2876 C C . ALA A 1 359 ? 14.031 -4.638 -7.130 1.00 90.88 359 ALA A C 1
ATOM 2878 O O . ALA A 1 359 ? 12.834 -4.419 -6.926 1.00 90.88 359 ALA A O 1
ATOM 2879 N N . ILE A 1 360 ? 14.793 -3.836 -7.883 1.00 92.69 360 ILE A N 1
ATOM 2880 C CA . ILE A 1 360 ? 14.311 -2.583 -8.470 1.00 92.69 360 ILE A CA 1
ATOM 2881 C C . ILE A 1 360 ? 13.570 -2.792 -9.793 1.00 92.69 360 ILE A C 1
ATOM 2883 O O . ILE A 1 360 ? 14.001 -3.559 -10.650 1.00 92.69 360 ILE A O 1
ATOM 2887 N N . ARG A 1 361 ? 12.462 -2.067 -9.968 1.00 94.75 361 ARG A N 1
ATOM 2888 C CA . ARG A 1 361 ? 11.726 -1.937 -11.230 1.00 94.75 361 ARG A CA 1
ATOM 2889 C C . ARG A 1 361 ? 11.713 -0.480 -11.667 1.00 94.75 361 ARG A C 1
ATOM 2891 O O . ARG A 1 361 ? 11.260 0.381 -10.917 1.00 94.75 361 ARG A O 1
ATOM 2898 N N . LEU A 1 362 ? 12.207 -0.209 -12.872 1.00 95.38 362 LEU A N 1
ATOM 2899 C CA . LEU A 1 362 ? 12.239 1.125 -13.486 1.00 95.38 362 LEU A CA 1
ATOM 2900 C C . LEU A 1 362 ? 11.425 1.208 -14.786 1.00 95.38 362 LEU A C 1
ATOM 2902 O O . LEU A 1 362 ? 11.460 2.242 -15.448 1.00 95.38 362 LEU A O 1
ATOM 2906 N N . GLU A 1 363 ? 10.752 0.130 -15.194 1.00 94.50 363 GLU A N 1
ATOM 2907 C CA . GLU A 1 363 ? 9.972 0.076 -16.434 1.00 94.50 363 GLU A CA 1
ATOM 2908 C C . GLU A 1 363 ? 8.964 1.227 -16.530 1.00 94.50 363 GLU A C 1
ATOM 2910 O O . GLU A 1 363 ? 8.223 1.496 -15.594 1.00 94.50 363 GLU A O 1
ATOM 2915 N N . SER A 1 364 ? 8.967 1.940 -17.655 1.00 95.00 364 SER A N 1
ATOM 2916 C CA . SER A 1 364 ? 8.055 3.055 -17.898 1.00 95.00 364 SER A CA 1
ATOM 2917 C C . SER A 1 364 ? 8.038 3.403 -19.382 1.00 95.00 364 SER A C 1
ATOM 2919 O O . SER A 1 364 ? 9.091 3.507 -20.020 1.00 95.00 364 SER A O 1
ATOM 2921 N N . ASP A 1 365 ? 6.843 3.673 -19.907 1.00 93.06 365 ASP A N 1
ATOM 2922 C CA . ASP A 1 365 ? 6.640 4.170 -21.274 1.00 93.06 365 ASP A CA 1
ATOM 2923 C C . ASP A 1 365 ? 7.209 5.588 -21.489 1.00 93.06 365 ASP A C 1
ATOM 2925 O O . ASP A 1 365 ? 7.356 6.051 -22.622 1.00 93.06 365 ASP A O 1
ATOM 2929 N N . TRP A 1 366 ? 7.542 6.298 -20.407 1.00 93.00 366 TRP A N 1
ATOM 2930 C CA . TRP A 1 366 ? 8.041 7.674 -20.442 1.00 93.00 366 TRP A CA 1
ATOM 2931 C C . TRP A 1 366 ? 9.566 7.777 -20.544 1.00 93.00 366 TRP A C 1
ATOM 2933 O O . TRP A 1 366 ? 10.094 8.886 -20.675 1.00 93.00 366 TRP A O 1
ATOM 2943 N N . LEU A 1 367 ? 10.295 6.659 -20.470 1.00 94.12 367 LEU A N 1
ATOM 2944 C CA . LEU A 1 367 ? 11.756 6.680 -20.517 1.00 94.12 367 LEU A CA 1
ATOM 2945 C C . LEU A 1 367 ? 12.263 7.076 -21.907 1.00 94.12 367 LEU A C 1
ATOM 2947 O O . LEU A 1 367 ? 12.054 6.385 -22.904 1.00 94.12 367 LEU A O 1
ATOM 2951 N N . GLY A 1 368 ? 12.996 8.188 -21.965 1.00 92.75 368 GLY A N 1
ATOM 2952 C CA . GLY A 1 368 ? 13.672 8.626 -23.182 1.00 92.75 368 GLY A CA 1
ATOM 2953 C C . GLY A 1 368 ? 14.908 7.784 -23.515 1.00 92.75 368 GLY A C 1
ATOM 2954 O O . GLY A 1 368 ? 15.525 7.173 -22.640 1.00 92.75 368 GLY A O 1
ATOM 2955 N N . GLU A 1 369 ? 15.332 7.838 -24.782 1.00 92.12 369 GLU A N 1
ATOM 2956 C CA . GLU A 1 369 ? 16.527 7.137 -25.285 1.00 92.12 369 GLU A CA 1
ATOM 2957 C C . GLU A 1 369 ? 17.788 7.353 -24.423 1.00 92.12 369 GLU A C 1
ATOM 2959 O O . GLU A 1 369 ? 18.436 6.355 -24.107 1.00 92.12 369 GLU A O 1
ATOM 2964 N N . PRO A 1 370 ? 18.096 8.567 -23.914 1.00 90.56 370 PRO A N 1
ATOM 2965 C CA . PRO A 1 370 ? 19.287 8.761 -23.088 1.00 90.56 370 PRO A CA 1
ATOM 2966 C C . PRO A 1 370 ? 19.274 7.954 -21.785 1.00 90.56 370 PRO A C 1
ATOM 2968 O O . PRO A 1 370 ? 20.327 7.523 -21.315 1.00 90.56 370 PRO A O 1
ATOM 2971 N N . VAL A 1 371 ? 18.097 7.763 -21.185 1.00 92.88 371 VAL A N 1
ATOM 2972 C CA . VAL A 1 371 ? 17.937 7.020 -19.927 1.00 92.88 371 VAL A CA 1
ATOM 2973 C C . VAL A 1 371 ? 17.945 5.527 -20.197 1.00 92.88 371 VAL A C 1
ATOM 2975 O O . VAL A 1 371 ? 18.653 4.793 -19.514 1.00 92.88 371 VAL A O 1
ATOM 2978 N N . LEU A 1 372 ? 17.243 5.084 -21.242 1.00 93.19 372 LEU A N 1
ATOM 2979 C CA . LEU A 1 372 ? 17.277 3.692 -21.687 1.00 93.19 372 LEU A CA 1
ATOM 2980 C C . LEU A 1 372 ? 18.701 3.250 -22.041 1.00 93.19 372 LEU A C 1
ATOM 2982 O O . LEU A 1 372 ? 19.123 2.175 -21.627 1.00 93.19 372 LEU A O 1
ATOM 2986 N N . ALA A 1 373 ? 19.479 4.092 -22.724 1.00 90.94 373 ALA A N 1
ATOM 2987 C CA . ALA A 1 373 ? 20.878 3.809 -23.031 1.00 90.94 373 ALA A CA 1
ATOM 2988 C C . ALA A 1 373 ? 21.738 3.669 -21.760 1.00 90.94 373 ALA A C 1
ATOM 2990 O O . ALA A 1 373 ? 22.580 2.773 -21.687 1.00 90.94 373 ALA A O 1
ATOM 2991 N N . GLN A 1 374 ? 21.512 4.509 -20.740 1.00 91.19 374 GLN A N 1
ATOM 2992 C CA . GLN A 1 374 ? 22.186 4.388 -19.438 1.00 91.19 374 GLN A CA 1
ATOM 2993 C C . GLN A 1 374 ? 21.799 3.092 -18.716 1.00 91.19 374 GLN A C 1
ATOM 2995 O O . GLN A 1 374 ? 22.677 2.388 -18.215 1.00 91.19 374 GLN A O 1
ATOM 3000 N N . ILE A 1 375 ? 20.508 2.755 -18.705 1.00 91.88 375 ILE A N 1
ATOM 3001 C CA . ILE A 1 375 ? 19.992 1.519 -18.109 1.00 91.88 375 ILE A CA 1
ATOM 3002 C C . ILE A 1 375 ? 20.584 0.300 -18.819 1.00 91.88 375 ILE A C 1
ATOM 3004 O O . ILE A 1 375 ? 21.089 -0.599 -18.158 1.00 91.88 375 ILE A O 1
ATOM 3008 N N . GLU A 1 376 ? 20.602 0.267 -20.152 1.00 90.31 376 GLU A N 1
ATOM 3009 C CA . GLU A 1 376 ? 21.151 -0.873 -20.892 1.00 90.31 376 GLU A CA 1
ATOM 3010 C C . GLU A 1 376 ? 22.671 -1.005 -20.754 1.00 90.31 376 GLU A C 1
ATOM 3012 O O . GLU A 1 376 ? 23.187 -2.126 -20.674 1.00 90.31 376 GLU A O 1
ATOM 3017 N N . ALA A 1 377 ? 23.396 0.114 -20.659 1.00 89.69 377 ALA A N 1
ATOM 3018 C CA . ALA A 1 377 ? 24.819 0.100 -20.335 1.00 89.69 377 ALA A CA 1
ATOM 3019 C C . ALA A 1 377 ? 25.067 -0.502 -18.942 1.00 89.69 377 ALA A C 1
ATOM 3021 O O . ALA A 1 377 ? 25.903 -1.400 -18.807 1.00 89.69 377 ALA A O 1
ATOM 3022 N N . TYR A 1 378 ? 24.303 -0.073 -17.930 1.00 89.31 378 TYR A N 1
ATOM 3023 C CA . TYR A 1 378 ? 24.389 -0.612 -16.571 1.00 89.31 378 TYR A CA 1
ATOM 3024 C C . TYR A 1 378 ? 24.034 -2.101 -16.541 1.00 89.31 378 TYR A C 1
ATOM 3026 O O . TYR A 1 378 ? 24.812 -2.933 -16.071 1.00 89.31 378 TYR A O 1
ATOM 3034 N N . ASN A 1 379 ? 22.894 -2.460 -17.126 1.00 90.31 379 ASN A N 1
ATOM 3035 C CA . ASN A 1 379 ? 22.418 -3.830 -17.193 1.00 90.31 379 ASN A CA 1
ATOM 3036 C C . ASN A 1 379 ? 23.443 -4.758 -17.877 1.00 90.31 379 ASN A C 1
ATOM 3038 O O . ASN A 1 379 ? 23.596 -5.918 -17.497 1.00 90.31 379 ASN A O 1
ATOM 3042 N N . SER A 1 380 ? 24.154 -4.279 -18.904 1.00 88.25 380 SER A N 1
ATOM 3043 C CA . SER A 1 380 ? 25.208 -5.044 -19.588 1.00 88.25 380 SER A CA 1
ATOM 3044 C C . SER A 1 380 ? 26.471 -5.199 -18.736 1.00 88.25 380 SER A C 1
ATOM 3046 O O . SER A 1 380 ? 27.061 -6.280 -18.710 1.00 88.25 380 SER A O 1
ATOM 3048 N N . ALA A 1 381 ? 26.873 -4.150 -18.015 1.00 88.50 381 ALA A N 1
ATOM 3049 C CA . ALA A 1 381 ? 28.041 -4.181 -17.137 1.00 88.50 381 ALA A CA 1
ATOM 3050 C C . ALA A 1 381 ? 27.835 -5.080 -15.905 1.00 88.50 381 ALA A C 1
ATOM 3052 O O . ALA A 1 381 ? 28.768 -5.765 -15.487 1.00 88.50 381 ALA A O 1
ATOM 3053 N N . HIS A 1 382 ? 26.618 -5.107 -15.355 1.00 86.00 382 HIS A N 1
ATOM 3054 C CA . HIS A 1 382 ? 26.305 -5.779 -14.090 1.00 86.00 382 HIS A CA 1
ATOM 3055 C C . HIS A 1 382 ? 25.504 -7.080 -14.237 1.00 86.00 382 HIS A C 1
ATOM 3057 O O . HIS A 1 382 ? 25.315 -7.777 -13.248 1.00 86.00 382 HIS A O 1
ATOM 3063 N N . GLN A 1 383 ? 25.081 -7.441 -15.456 1.00 86.00 383 GLN A N 1
ATOM 3064 C CA . GLN A 1 383 ? 24.293 -8.651 -15.746 1.00 86.00 383 GLN A CA 1
ATOM 3065 C C . GLN A 1 383 ? 22.941 -8.718 -15.008 1.00 86.00 383 GLN A C 1
ATOM 3067 O O . GLN A 1 383 ? 22.440 -9.799 -14.721 1.00 86.00 383 GLN A O 1
ATOM 3072 N N . VAL A 1 384 ? 22.327 -7.559 -14.770 1.00 86.94 384 VAL A N 1
ATOM 3073 C CA . VAL A 1 384 ? 21.000 -7.398 -14.145 1.00 86.94 384 VAL A CA 1
ATOM 3074 C C . VAL A 1 384 ? 19.990 -6.839 -15.150 1.00 86.94 384 VAL A C 1
ATOM 3076 O O . VAL A 1 384 ? 20.357 -6.516 -16.286 1.00 86.94 384 VAL A O 1
ATOM 3079 N N . ASP A 1 385 ? 18.719 -6.743 -14.770 1.00 89.81 385 ASP A N 1
ATOM 3080 C CA . ASP A 1 385 ? 17.698 -6.005 -15.517 1.00 89.81 385 ASP A CA 1
ATOM 3081 C C . ASP A 1 385 ? 16.995 -5.013 -14.589 1.00 89.81 385 ASP A C 1
ATOM 3083 O O . ASP A 1 385 ? 16.120 -5.388 -13.825 1.00 89.81 385 ASP A O 1
ATOM 3087 N N . LEU A 1 386 ? 17.382 -3.738 -14.658 1.00 91.81 386 LEU A N 1
ATOM 3088 C CA . LEU A 1 386 ? 16.774 -2.696 -13.827 1.00 91.81 386 LEU A CA 1
ATOM 3089 C C . LEU A 1 386 ? 15.343 -2.321 -14.246 1.00 91.81 386 LEU A C 1
ATOM 3091 O O . LEU A 1 386 ? 14.664 -1.627 -13.494 1.00 91.81 386 LEU A O 1
ATOM 3095 N N . LEU A 1 387 ? 14.888 -2.677 -15.456 1.00 92.50 387 LEU A N 1
ATOM 3096 C CA . LEU A 1 387 ? 13.525 -2.329 -15.878 1.00 92.50 387 LEU A CA 1
ATOM 3097 C C . LEU A 1 387 ? 12.510 -3.258 -15.216 1.00 92.50 387 LEU A C 1
ATOM 3099 O O . LEU A 1 387 ? 11.512 -2.784 -14.680 1.00 92.50 387 LEU A O 1
ATOM 3103 N N . VAL A 1 388 ? 12.796 -4.558 -15.226 1.00 88.50 388 VAL A N 1
ATOM 3104 C CA . VAL A 1 388 ? 11.881 -5.613 -14.785 1.00 88.50 388 VAL A CA 1
ATOM 3105 C C . VAL A 1 388 ? 12.585 -6.496 -13.763 1.00 88.50 388 VAL A C 1
ATOM 3107 O O . VAL A 1 388 ? 13.648 -7.042 -14.057 1.00 88.50 388 VAL A O 1
ATOM 3110 N N . SER A 1 389 ? 11.968 -6.683 -12.595 1.00 83.25 389 SER A N 1
ATOM 3111 C CA . SER A 1 389 ? 12.533 -7.520 -11.532 1.00 83.25 389 SER A CA 1
ATOM 3112 C C . SER A 1 389 ? 12.558 -8.989 -11.951 1.00 83.25 389 SER A C 1
ATOM 3114 O O . SER A 1 389 ? 11.647 -9.475 -12.622 1.00 83.25 389 SER A O 1
ATOM 3116 N N . GLU A 1 390 ? 13.560 -9.742 -11.486 1.00 76.00 390 GLU A N 1
ATOM 3117 C CA . GLU A 1 390 ? 13.618 -11.191 -11.712 1.00 76.00 390 GLU A CA 1
ATOM 3118 C C . GLU A 1 390 ? 12.377 -11.916 -11.162 1.00 76.00 390 GLU A C 1
ATOM 3120 O O . GLU A 1 390 ? 11.928 -12.914 -11.733 1.00 76.00 390 GLU A O 1
ATOM 3125 N N . SER A 1 391 ? 11.780 -11.365 -10.100 1.00 78.62 391 SER A N 1
ATOM 3126 C CA . SER A 1 391 ? 10.556 -11.888 -9.494 1.00 78.62 391 SER A CA 1
ATOM 3127 C C . SER A 1 391 ? 9.377 -11.977 -10.474 1.00 78.62 391 SER A C 1
ATOM 3129 O O . SER A 1 391 ? 8.584 -12.914 -10.378 1.00 78.62 391 SER A O 1
ATOM 3131 N N . ASP A 1 392 ? 9.314 -11.093 -11.477 1.00 82.38 392 ASP A N 1
ATOM 3132 C CA . ASP A 1 392 ? 8.232 -11.051 -12.474 1.00 82.38 392 ASP A CA 1
ATOM 3133 C C . ASP A 1 392 ? 8.279 -12.227 -13.456 1.00 82.38 392 ASP A C 1
ATOM 3135 O O . ASP A 1 392 ? 7.316 -12.496 -14.172 1.00 82.38 392 ASP A O 1
ATOM 3139 N N . TYR A 1 393 ? 9.399 -12.950 -13.501 1.00 86.25 393 TYR A N 1
ATOM 3140 C CA . TYR A 1 393 ? 9.571 -14.111 -14.366 1.00 86.25 393 TYR A CA 1
ATOM 3141 C C . TYR A 1 393 ? 9.385 -15.436 -13.631 1.00 86.25 393 TYR A C 1
ATOM 3143 O O . TYR A 1 393 ? 9.376 -16.481 -14.285 1.00 86.25 393 TYR A O 1
ATOM 3151 N N . LEU A 1 394 ? 9.239 -15.425 -12.299 1.00 84.12 394 LEU A N 1
ATOM 3152 C CA . LEU A 1 394 ? 9.218 -16.644 -11.484 1.00 84.12 394 LEU A CA 1
ATOM 3153 C C . LEU A 1 394 ? 8.132 -17.623 -11.924 1.00 84.12 394 LEU A C 1
ATOM 3155 O O . LEU A 1 394 ? 8.370 -18.825 -11.916 1.00 84.12 394 LEU A O 1
ATOM 3159 N N . GLU A 1 395 ? 6.985 -17.137 -12.398 1.00 86.50 395 GLU A N 1
ATOM 3160 C CA . GLU A 1 395 ? 5.894 -18.000 -12.859 1.00 86.50 395 GLU A CA 1
ATOM 3161 C C . GLU A 1 395 ? 6.208 -18.820 -14.115 1.00 86.50 395 GLU A C 1
ATOM 3163 O O . GLU A 1 395 ? 5.493 -19.786 -14.399 1.00 86.50 395 GLU A O 1
ATOM 3168 N N . PHE A 1 396 ? 7.261 -18.485 -14.868 1.00 87.94 396 PHE A N 1
ATOM 3169 C CA . PHE A 1 396 ? 7.757 -19.359 -15.932 1.00 87.94 396 PHE A CA 1
ATOM 3170 C C . PHE A 1 396 ? 8.464 -20.594 -15.372 1.00 87.94 396 PHE A C 1
ATOM 3172 O O . PHE A 1 396 ? 8.503 -21.633 -16.036 1.00 87.94 396 PHE A O 1
ATOM 3179 N N . PHE A 1 397 ? 9.017 -20.510 -14.166 1.00 87.56 397 PHE A N 1
ATOM 3180 C CA . PHE A 1 397 ? 9.824 -21.553 -13.553 1.00 87.56 397 PHE A CA 1
ATOM 3181 C C . PHE A 1 397 ? 8.976 -22.360 -12.559 1.00 87.56 397 PHE A C 1
ATOM 3183 O O . PHE A 1 397 ? 8.516 -21.846 -11.551 1.00 87.56 397 PHE A O 1
ATOM 3190 N N . ASP A 1 398 ? 8.798 -23.656 -12.824 1.00 67.69 398 ASP A N 1
ATOM 3191 C CA . ASP A 1 398 ? 8.377 -24.619 -11.799 1.00 67.69 398 ASP A CA 1
ATOM 3192 C C . ASP A 1 398 ? 9.633 -25.369 -11.331 1.00 67.69 398 ASP A C 1
ATOM 3194 O O . ASP A 1 398 ? 10.441 -25.802 -12.159 1.00 67.69 398 ASP A O 1
ATOM 3198 N N . GLU A 1 399 ? 9.805 -25.502 -10.014 1.00 63.09 399 GLU A N 1
ATOM 3199 C CA . GLU A 1 399 ? 10.952 -26.149 -9.368 1.00 63.09 399 GLU A CA 1
ATOM 3200 C C . GLU A 1 399 ? 11.327 -27.487 -10.040 1.00 63.09 399 GLU A C 1
ATOM 3202 O O . GLU A 1 399 ? 10.530 -28.427 -10.059 1.00 63.09 399 GLU A O 1
ATOM 3207 N N . GLY A 1 400 ? 12.559 -27.609 -10.559 1.00 63.06 400 GLY A N 1
ATOM 3208 C CA . GLY A 1 400 ? 13.140 -28.933 -10.821 1.00 63.06 400 GLY A CA 1
ATOM 3209 C C . GLY A 1 400 ? 14.135 -29.089 -11.970 1.00 63.06 400 GLY A C 1
ATOM 3210 O O . GLY A 1 400 ? 14.887 -30.061 -11.936 1.00 63.06 400 GLY A O 1
ATOM 3211 N N . ASP A 1 401 ? 14.192 -28.185 -12.957 1.00 76.81 401 ASP A N 1
ATOM 3212 C CA . ASP A 1 401 ? 15.170 -28.299 -14.056 1.00 76.81 401 ASP A CA 1
ATOM 3213 C C . ASP A 1 401 ? 16.277 -27.229 -13.958 1.00 76.81 401 ASP A C 1
ATOM 3215 O O . ASP A 1 401 ? 16.027 -26.050 -14.236 1.00 76.81 401 ASP A O 1
ATOM 3219 N N . PRO A 1 402 ? 17.519 -27.607 -13.592 1.00 80.56 402 PRO A N 1
ATOM 3220 C CA . PRO A 1 402 ? 18.628 -26.663 -13.484 1.00 80.56 402 PRO A CA 1
ATOM 3221 C C . PRO A 1 402 ? 19.062 -26.079 -14.840 1.00 80.56 402 PRO A C 1
ATOM 3223 O O . PRO A 1 402 ? 19.828 -25.115 -14.866 1.00 80.56 402 PRO A O 1
ATOM 3226 N N . ALA A 1 403 ? 18.600 -26.624 -15.972 1.00 84.62 403 ALA A N 1
ATOM 3227 C CA . ALA A 1 403 ? 18.919 -26.100 -17.297 1.00 84.62 403 ALA A CA 1
ATOM 3228 C C . ALA A 1 403 ? 18.114 -24.839 -17.657 1.00 84.62 403 ALA A C 1
ATOM 3230 O O . ALA A 1 403 ? 18.592 -24.031 -18.460 1.00 84.62 403 ALA A O 1
ATOM 3231 N N . HIS A 1 404 ? 16.926 -24.640 -17.071 1.00 90.56 404 HIS A N 1
ATOM 3232 C CA . HIS A 1 404 ? 16.045 -23.519 -17.415 1.00 90.56 404 HIS A CA 1
ATOM 3233 C C . HIS A 1 404 ? 16.656 -22.145 -17.094 1.00 90.56 404 HIS A C 1
ATOM 3235 O O . HIS A 1 404 ? 16.695 -21.312 -18.002 1.00 90.56 404 HIS A O 1
ATOM 3241 N N . PRO A 1 405 ? 17.215 -21.883 -15.892 1.00 88.44 405 PRO A N 1
ATOM 3242 C CA . PRO A 1 405 ? 17.827 -20.584 -15.601 1.00 88.44 405 PRO A CA 1
ATOM 3243 C C . PRO A 1 405 ? 19.017 -20.285 -16.519 1.00 88.44 405 PRO A C 1
ATOM 3245 O O . PRO A 1 405 ? 19.164 -19.176 -17.028 1.00 88.44 405 PRO A O 1
ATOM 3248 N N . ALA A 1 406 ? 19.842 -21.296 -16.812 1.00 88.62 406 ALA A N 1
ATOM 3249 C CA . ALA A 1 406 ? 20.974 -21.138 -17.718 1.00 88.62 406 ALA A CA 1
ATOM 3250 C C . ALA A 1 406 ? 20.525 -20.814 -19.152 1.00 88.62 406 ALA A C 1
ATOM 3252 O O . ALA A 1 406 ? 21.184 -20.030 -19.832 1.00 88.62 406 ALA A O 1
ATOM 3253 N N . LEU A 1 407 ? 19.432 -21.421 -19.629 1.00 91.75 407 LEU A N 1
ATOM 3254 C CA . LEU A 1 407 ? 18.841 -21.098 -20.929 1.00 91.75 407 LEU A CA 1
ATOM 3255 C C . LEU A 1 407 ? 18.252 -19.690 -20.934 1.00 91.75 407 LEU A C 1
ATOM 3257 O O . LEU A 1 407 ? 18.509 -18.936 -21.871 1.00 91.75 407 LEU A O 1
ATOM 3261 N N . TRP A 1 408 ? 17.512 -19.327 -19.886 1.00 91.44 408 TRP A N 1
ATOM 3262 C CA . TRP A 1 408 ? 16.909 -18.006 -19.723 1.00 91.44 408 TRP A CA 1
ATOM 3263 C C . TRP A 1 408 ? 17.939 -16.892 -19.896 1.00 91.44 408 TRP A C 1
ATOM 3265 O O . TRP A 1 408 ? 17.739 -15.979 -20.692 1.00 91.44 408 TRP A O 1
ATOM 3275 N N . GLN A 1 409 ? 19.093 -17.018 -19.236 1.00 88.50 409 GLN A N 1
ATOM 3276 C CA . GLN A 1 409 ? 20.164 -16.023 -19.321 1.00 88.50 409 GLN A CA 1
ATOM 3277 C C . GLN A 1 409 ? 20.830 -15.939 -20.709 1.00 88.50 409 GLN A C 1
ATOM 3279 O O . GLN A 1 409 ? 21.471 -14.938 -21.015 1.00 88.50 409 GLN A O 1
ATOM 3284 N N . ARG A 1 410 ? 20.662 -16.944 -21.584 1.00 90.38 410 ARG A N 1
ATOM 3285 C CA . ARG A 1 410 ? 21.129 -16.898 -22.987 1.00 90.38 410 ARG A CA 1
ATOM 3286 C C . ARG A 1 410 ? 20.144 -16.216 -23.940 1.00 90.38 410 ARG A C 1
ATOM 3288 O O . ARG A 1 410 ? 20.465 -16.052 -25.122 1.00 90.38 410 ARG A O 1
ATOM 3295 N N . LEU A 1 411 ? 18.937 -15.878 -23.491 1.00 92.00 411 LEU A N 1
ATOM 3296 C CA . LEU A 1 411 ? 17.971 -15.148 -24.308 1.00 92.00 411 LEU A CA 1
ATOM 3297 C C . LEU A 1 411 ? 18.296 -13.646 -24.312 1.00 92.00 411 LEU A C 1
ATOM 3299 O O . LEU A 1 411 ? 18.697 -13.102 -23.278 1.00 92.00 411 LEU A O 1
ATOM 3303 N N . PRO A 1 412 ? 18.088 -12.945 -25.445 1.00 91.69 412 PRO A N 1
ATOM 3304 C CA . PRO A 1 412 ? 18.162 -11.489 -25.472 1.00 91.69 412 PRO A CA 1
ATOM 3305 C C . PRO A 1 412 ? 17.252 -10.886 -24.397 1.00 91.69 412 PRO A C 1
ATOM 3307 O O . PRO A 1 412 ? 16.114 -11.322 -24.233 1.00 91.69 412 PRO A O 1
ATOM 3310 N N . ARG A 1 413 ? 17.742 -9.877 -23.668 1.00 89.12 413 ARG A N 1
ATOM 3311 C CA . ARG A 1 413 ? 16.999 -9.266 -22.554 1.00 89.12 413 ARG A CA 1
ATOM 3312 C C . ARG A 1 413 ? 15.644 -8.714 -22.994 1.00 89.12 413 ARG A C 1
ATOM 3314 O O . ARG A 1 413 ? 14.645 -9.037 -22.368 1.00 89.12 413 ARG A O 1
ATOM 3321 N N . GLN A 1 414 ? 15.597 -7.986 -24.111 1.00 89.81 414 GLN A N 1
ATOM 3322 C CA . GLN A 1 414 ? 14.328 -7.480 -24.640 1.00 89.81 414 GLN A CA 1
ATOM 3323 C C . GLN A 1 414 ? 13.336 -8.613 -24.929 1.00 89.81 414 GLN A C 1
ATOM 3325 O O . GLN A 1 414 ? 12.191 -8.543 -24.509 1.00 89.81 414 GLN A O 1
ATOM 3330 N N . TYR A 1 415 ? 13.801 -9.710 -25.533 1.00 92.75 415 TYR A N 1
ATOM 3331 C CA . TYR A 1 415 ? 12.952 -10.871 -25.794 1.00 92.75 415 TYR A CA 1
ATOM 3332 C C . TYR A 1 415 ? 12.401 -11.482 -24.495 1.00 92.75 415 TYR A C 1
ATOM 3334 O O . TYR A 1 415 ? 11.245 -11.879 -24.457 1.00 92.75 415 TYR A O 1
ATOM 3342 N N . ARG A 1 416 ? 13.192 -11.529 -23.410 1.00 92.56 416 ARG A N 1
ATOM 3343 C CA . ARG A 1 416 ? 12.712 -11.977 -22.088 1.00 92.56 416 ARG A CA 1
ATOM 3344 C C . ARG A 1 416 ? 11.590 -11.097 -21.543 1.00 92.56 416 ARG A C 1
ATOM 3346 O O . ARG A 1 416 ? 10.589 -11.636 -21.078 1.00 92.56 416 ARG A O 1
ATOM 3353 N N . ARG A 1 417 ? 11.739 -9.774 -21.639 1.00 91.56 417 ARG A N 1
ATOM 3354 C CA . ARG A 1 417 ? 10.700 -8.813 -21.234 1.00 91.56 417 ARG A CA 1
ATOM 3355 C C . ARG A 1 417 ? 9.419 -9.033 -22.039 1.00 91.56 417 ARG A C 1
ATOM 3357 O O . ARG A 1 417 ? 8.347 -9.180 -21.461 1.00 91.56 417 ARG A O 1
ATOM 3364 N N . ASP A 1 418 ? 9.554 -9.186 -23.355 1.00 92.75 418 ASP A N 1
ATOM 3365 C CA . ASP A 1 418 ? 8.431 -9.397 -24.276 1.00 92.75 418 ASP A CA 1
ATOM 3366 C C . ASP A 1 418 ? 7.733 -10.760 -24.086 1.00 92.75 418 ASP A C 1
ATOM 3368 O O . ASP A 1 418 ? 6.606 -10.946 -24.548 1.00 92.75 418 ASP A O 1
ATOM 3372 N N . LEU A 1 419 ? 8.371 -11.729 -23.413 1.00 93.81 419 LEU A N 1
ATOM 3373 C CA . LEU A 1 419 ? 7.735 -12.996 -23.043 1.00 93.81 419 LEU A CA 1
ATOM 3374 C C . LEU A 1 419 ? 6.784 -12.840 -21.852 1.00 93.81 419 LEU A C 1
ATOM 3376 O O . LEU A 1 419 ? 5.817 -13.591 -21.793 1.00 93.81 419 LEU A O 1
ATOM 3380 N N . ARG A 1 420 ? 7.014 -11.896 -20.925 1.00 92.50 420 ARG A N 1
ATOM 3381 C CA . ARG A 1 420 ? 6.227 -11.737 -19.681 1.00 92.50 420 ARG A CA 1
ATOM 3382 C C . ARG A 1 420 ? 4.706 -11.685 -19.910 1.00 92.50 420 ARG A C 1
ATOM 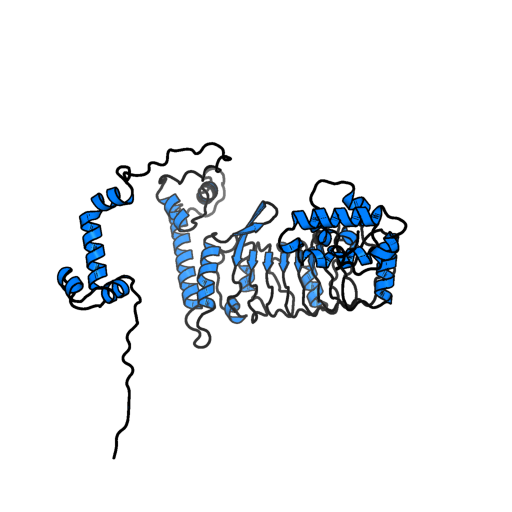3384 O O . ARG A 1 420 ? 4.008 -12.418 -19.211 1.00 92.50 420 ARG A O 1
ATOM 3391 N N . PRO A 1 421 ? 4.171 -10.950 -20.909 1.00 92.00 421 PRO A N 1
ATOM 3392 C CA . PRO A 1 421 ? 2.734 -10.938 -21.194 1.00 92.00 421 PRO A CA 1
ATOM 3393 C C . PRO A 1 421 ? 2.128 -12.316 -21.500 1.00 92.00 421 PRO A C 1
ATOM 3395 O O . PRO A 1 421 ? 0.915 -12.474 -21.402 1.00 92.00 421 PRO A O 1
ATOM 3398 N N . LEU A 1 422 ? 2.937 -13.327 -21.852 1.00 92.69 422 LEU A N 1
ATOM 3399 C CA . LEU A 1 422 ? 2.445 -14.690 -22.060 1.00 92.69 422 LEU A CA 1
ATOM 3400 C C . LEU A 1 422 ? 1.836 -15.307 -20.795 1.00 92.69 422 LEU A C 1
ATOM 3402 O O . LEU A 1 422 ? 0.971 -16.170 -20.924 1.00 92.69 422 LEU A O 1
ATOM 3406 N N . LEU A 1 423 ? 2.271 -14.894 -19.600 1.00 90.44 423 LEU A N 1
ATOM 3407 C CA . LEU A 1 423 ? 1.721 -15.393 -18.333 1.00 90.44 423 LEU A CA 1
ATOM 3408 C C . LEU A 1 423 ? 0.234 -15.038 -18.178 1.00 90.44 423 LEU A C 1
ATOM 3410 O O . LEU A 1 423 ? -0.534 -15.811 -17.612 1.00 90.44 423 LEU A O 1
ATOM 3414 N N . GLU A 1 424 ? -0.183 -13.928 -18.785 1.00 91.00 424 GLU A N 1
ATOM 3415 C CA . GLU A 1 424 ? -1.535 -13.372 -18.692 1.00 91.00 424 GLU A CA 1
ATOM 3416 C C . GLU A 1 424 ? -2.456 -13.800 -19.850 1.00 91.00 424 GLU A C 1
ATOM 3418 O O . GLU A 1 424 ? -3.559 -13.274 -20.009 1.00 91.00 424 GLU A O 1
ATOM 3423 N N . VAL A 1 425 ? -2.032 -14.744 -20.700 1.00 91.19 425 VAL A N 1
ATOM 3424 C CA . VAL A 1 425 ? -2.826 -15.220 -21.849 1.00 91.19 425 VAL A CA 1
ATOM 3425 C C . VAL A 1 425 ? -2.933 -16.745 -21.888 1.00 91.19 425 VAL A C 1
ATOM 3427 O O . VAL A 1 425 ? -2.251 -17.482 -21.175 1.00 91.19 425 VAL A O 1
ATOM 3430 N N . GLU A 1 426 ? -3.826 -17.265 -22.730 1.00 88.62 426 GLU A N 1
ATOM 3431 C CA . GLU A 1 426 ? -3.900 -18.706 -22.984 1.00 88.62 426 GLU A CA 1
ATOM 3432 C C . GLU A 1 426 ? -2.597 -19.210 -23.642 1.00 88.62 426 GLU A C 1
ATOM 3434 O O . GLU A 1 426 ? -2.116 -18.577 -24.583 1.00 88.62 426 GLU A O 1
ATOM 3439 N N . PRO A 1 427 ? -2.025 -20.360 -23.227 1.00 89.25 427 PRO A N 1
ATOM 3440 C CA . PRO A 1 427 ? -2.589 -21.345 -22.301 1.00 89.25 427 PRO A CA 1
ATOM 3441 C C . PRO A 1 427 ? -2.173 -21.190 -20.825 1.00 89.25 427 PRO A C 1
ATOM 3443 O O . PRO A 1 427 ? -2.524 -22.060 -20.025 1.00 89.25 427 PRO A O 1
ATOM 3446 N N . PHE A 1 428 ? -1.416 -20.156 -20.442 1.00 90.62 428 PHE A N 1
ATOM 3447 C CA . PHE A 1 428 ? -0.935 -19.994 -19.061 1.00 90.62 428 PHE A CA 1
ATOM 3448 C C . PHE A 1 428 ? -2.079 -19.814 -18.057 1.00 90.62 428 PHE A C 1
ATOM 3450 O O . PHE A 1 428 ? -2.028 -20.409 -16.982 1.00 90.62 428 PHE A O 1
ATOM 3457 N N . LEU A 1 429 ? -3.160 -19.134 -18.452 1.00 89.69 429 LEU A N 1
ATOM 3458 C CA . LEU A 1 429 ? -4.346 -18.961 -17.608 1.00 89.69 429 LEU A CA 1
ATOM 3459 C C . LEU A 1 429 ? -5.094 -20.276 -17.326 1.00 89.69 429 LEU A C 1
ATOM 3461 O O . LEU A 1 429 ? -5.444 -20.566 -16.182 1.00 89.69 429 LEU A O 1
ATOM 3465 N N . SER A 1 430 ? -5.366 -21.087 -18.357 1.00 92.12 430 SER A N 1
ATOM 3466 C CA . SER A 1 430 ? -6.196 -22.290 -18.195 1.00 92.12 430 SER A CA 1
ATOM 3467 C C . SER A 1 430 ? -5.404 -23.547 -17.832 1.00 92.12 430 SER A C 1
ATOM 3469 O O . SER A 1 430 ? -5.951 -24.471 -17.220 1.00 92.12 430 SER A O 1
ATOM 3471 N N . ARG A 1 431 ? -4.131 -23.633 -18.240 1.00 92.31 431 ARG A N 1
ATOM 3472 C CA . ARG A 1 431 ? -3.291 -24.837 -18.110 1.00 92.31 431 ARG A CA 1
ATOM 3473 C C . ARG A 1 431 ? -1.831 -24.480 -17.789 1.00 92.31 431 ARG A C 1
ATOM 3475 O O . ARG A 1 431 ? -0.941 -24.892 -18.539 1.00 92.31 431 ARG A O 1
ATOM 3482 N N . PRO A 1 432 ? -1.546 -23.816 -16.654 1.00 90.50 432 PRO A N 1
ATOM 3483 C CA . PRO A 1 432 ? -0.227 -23.247 -16.351 1.00 90.50 432 PRO A CA 1
ATOM 3484 C C . PRO A 1 432 ? 0.913 -24.274 -16.407 1.00 90.50 432 PRO A C 1
ATOM 3486 O O . PRO A 1 432 ? 1.921 -24.052 -17.073 1.00 90.50 432 PRO A O 1
ATOM 3489 N N . HIS A 1 433 ? 0.739 -25.462 -15.818 1.00 90.19 433 HIS A N 1
ATOM 3490 C CA . HIS A 1 433 ? 1.774 -26.505 -15.864 1.00 90.19 433 HIS A CA 1
ATOM 3491 C C . HIS A 1 433 ? 2.040 -27.040 -17.281 1.00 90.19 433 HIS A C 1
ATOM 3493 O O . HIS A 1 433 ? 3.179 -27.357 -17.628 1.00 90.19 433 HIS A O 1
ATOM 3499 N N . GLN A 1 434 ? 1.002 -27.175 -18.117 1.00 91.06 434 GLN A N 1
ATOM 3500 C CA . GLN A 1 434 ? 1.178 -27.627 -19.501 1.00 91.06 434 GLN A CA 1
ATOM 3501 C C . GLN A 1 434 ? 1.814 -26.522 -20.350 1.00 91.06 434 GLN A C 1
ATOM 3503 O O . GLN A 1 434 ? 2.714 -26.813 -21.138 1.00 91.06 434 GLN A O 1
ATOM 3508 N N . ALA A 1 435 ? 1.375 -25.277 -20.151 1.00 92.19 435 ALA A N 1
ATOM 3509 C CA . ALA A 1 435 ? 1.915 -24.087 -20.790 1.00 92.19 435 ALA A CA 1
ATOM 3510 C C . ALA A 1 435 ? 3.412 -23.942 -20.507 1.00 92.19 435 ALA A C 1
ATOM 3512 O O . ALA A 1 435 ? 4.193 -23.886 -21.450 1.00 92.19 435 ALA A O 1
ATOM 3513 N N . ARG A 1 436 ? 3.829 -24.015 -19.235 1.00 92.69 436 ARG A N 1
ATOM 3514 C CA . ARG A 1 436 ? 5.243 -23.971 -18.829 1.00 92.69 436 ARG A CA 1
ATOM 3515 C C . ARG A 1 436 ? 6.089 -25.065 -19.465 1.00 92.69 436 ARG A C 1
ATOM 3517 O O . ARG A 1 436 ? 7.170 -24.793 -19.981 1.00 92.69 436 ARG A O 1
ATOM 3524 N N . ARG A 1 437 ? 5.612 -26.314 -19.459 1.00 91.25 437 ARG A N 1
ATOM 3525 C CA . ARG A 1 437 ? 6.345 -27.429 -20.084 1.00 91.25 437 ARG A CA 1
ATOM 3526 C C . ARG A 1 437 ? 6.561 -27.196 -21.575 1.00 91.25 437 ARG A C 1
ATOM 3528 O O . ARG A 1 437 ? 7.652 -27.442 -22.081 1.00 91.25 437 ARG A O 1
ATOM 3535 N N . GLU A 1 438 ? 5.528 -26.739 -22.273 1.00 93.00 438 GLU A N 1
ATOM 3536 C CA . GLU A 1 438 ? 5.604 -26.449 -23.703 1.00 93.00 438 GLU A CA 1
ATOM 3537 C C . GLU A 1 438 ? 6.471 -25.215 -23.994 1.00 93.00 438 GLU A C 1
ATOM 3539 O O . GLU A 1 438 ? 7.279 -25.244 -24.920 1.00 93.00 438 GLU A O 1
ATOM 3544 N N . PHE A 1 439 ? 6.362 -24.171 -23.172 1.00 94.88 439 PHE A N 1
ATOM 3545 C CA . PHE A 1 439 ? 7.189 -22.967 -23.211 1.00 94.88 439 PHE A CA 1
ATOM 3546 C C . PHE A 1 439 ? 8.681 -23.318 -23.165 1.00 94.88 439 PHE A C 1
ATOM 3548 O O . PHE A 1 439 ? 9.423 -22.996 -24.095 1.00 94.88 439 PHE A O 1
ATOM 3555 N N . TRP A 1 440 ? 9.110 -24.075 -22.149 1.00 93.94 440 TRP A N 1
ATOM 3556 C CA . TRP A 1 440 ? 10.510 -24.488 -22.024 1.00 93.94 440 TRP A CA 1
ATOM 3557 C C . TRP A 1 440 ? 10.938 -25.452 -23.127 1.00 93.94 440 TRP A C 1
ATOM 3559 O O . TRP A 1 440 ? 12.040 -25.314 -23.658 1.00 93.94 440 TRP A O 1
ATOM 3569 N N . ARG A 1 441 ? 10.066 -26.384 -23.545 1.00 93.38 441 ARG A N 1
ATOM 3570 C CA . ARG A 1 441 ? 10.342 -27.272 -24.687 1.00 93.38 441 ARG A CA 1
ATOM 3571 C C . ARG A 1 441 ? 10.681 -26.471 -25.943 1.00 93.38 441 ARG A C 1
ATOM 3573 O O . ARG A 1 441 ? 11.659 -26.783 -26.618 1.00 93.38 441 ARG A O 1
ATOM 3580 N N . ARG A 1 442 ? 9.892 -25.441 -26.251 1.00 94.94 442 ARG A N 1
ATOM 3581 C CA . ARG A 1 442 ? 10.093 -24.579 -27.424 1.00 94.94 442 ARG A CA 1
ATOM 3582 C C . ARG A 1 442 ? 11.368 -23.756 -27.318 1.00 94.94 442 ARG A C 1
ATOM 3584 O O . ARG A 1 442 ? 12.151 -23.746 -28.264 1.00 94.94 442 ARG A O 1
ATOM 3591 N N . LEU A 1 443 ? 11.621 -23.138 -26.165 1.00 95.00 443 LEU A N 1
ATOM 3592 C CA . LEU A 1 443 ? 12.857 -22.389 -25.938 1.00 95.00 443 LEU A CA 1
ATOM 3593 C C . LEU A 1 443 ? 14.108 -23.273 -26.059 1.00 95.00 443 LEU A C 1
ATOM 3595 O O . LEU A 1 443 ? 15.098 -22.834 -26.635 1.00 95.00 443 LEU A O 1
ATOM 3599 N N . MET A 1 444 ? 14.061 -24.531 -25.606 1.00 93.38 444 MET A N 1
ATOM 3600 C CA . MET A 1 444 ? 15.153 -25.494 -25.809 1.00 93.38 444 MET A CA 1
ATOM 3601 C C . MET A 1 444 ? 15.388 -25.828 -27.288 1.00 93.38 444 MET A C 1
ATOM 3603 O O . MET A 1 444 ? 16.540 -25.899 -27.714 1.00 93.38 444 MET A O 1
ATOM 3607 N N . VAL A 1 445 ? 14.327 -25.997 -28.088 1.00 94.81 445 VAL A N 1
ATOM 3608 C CA . VAL A 1 445 ? 14.453 -26.212 -29.545 1.00 94.81 445 VAL A CA 1
ATOM 3609 C C . VAL A 1 445 ? 15.083 -24.994 -30.223 1.00 94.81 445 VAL A C 1
ATOM 3611 O O . VAL A 1 445 ? 15.983 -25.150 -31.051 1.00 94.81 445 VAL A O 1
ATOM 3614 N N . ILE A 1 446 ? 14.661 -23.787 -29.831 1.00 94.50 446 ILE A N 1
ATOM 3615 C CA . ILE A 1 446 ? 15.247 -22.532 -30.314 1.00 94.50 446 ILE A CA 1
ATOM 3616 C C . ILE A 1 446 ? 16.730 -22.453 -29.944 1.00 94.50 446 ILE A C 1
ATOM 3618 O O . ILE A 1 446 ? 17.562 -22.131 -30.791 1.00 94.50 446 ILE A O 1
ATOM 3622 N N . ASP A 1 447 ? 17.075 -22.769 -28.696 1.00 92.94 447 ASP A N 1
ATOM 3623 C CA . ASP A 1 447 ? 18.440 -22.657 -28.190 1.00 92.94 447 ASP A CA 1
ATOM 3624 C C . ASP A 1 447 ? 19.398 -23.649 -28.874 1.00 92.94 447 ASP A C 1
ATOM 3626 O O . ASP A 1 447 ? 20.527 -23.274 -29.200 1.00 92.94 447 ASP A O 1
ATOM 3630 N N . ALA A 1 448 ? 18.925 -24.866 -29.168 1.00 93.25 448 ALA A N 1
ATOM 3631 C CA . ALA A 1 448 ? 19.699 -25.929 -29.810 1.00 93.25 448 ALA A CA 1
ATOM 3632 C C . ALA A 1 448 ? 19.948 -25.714 -31.318 1.00 93.25 448 ALA A C 1
ATOM 3634 O O . ALA A 1 448 ? 20.893 -26.283 -31.871 1.00 93.25 448 ALA A O 1
ATOM 3635 N N . ASN A 1 449 ? 19.130 -24.909 -32.008 1.00 93.69 449 ASN A N 1
ATOM 3636 C CA . ASN A 1 449 ? 19.244 -24.704 -33.454 1.00 93.69 449 ASN A CA 1
ATOM 3637 C C . ASN A 1 449 ? 19.994 -23.409 -33.795 1.00 93.69 449 ASN A C 1
ATOM 3639 O O . ASN A 1 449 ? 19.393 -22.369 -34.056 1.00 93.69 449 ASN A O 1
ATOM 3643 N N . ALA A 1 450 ? 21.325 -23.479 -33.861 1.00 91.88 450 ALA A N 1
ATOM 3644 C CA . ALA A 1 450 ? 22.166 -22.310 -34.138 1.00 91.88 450 ALA A CA 1
ATOM 3645 C C . ALA A 1 450 ? 21.852 -21.600 -35.474 1.00 91.88 450 ALA A C 1
ATOM 3647 O O . ALA A 1 450 ? 22.077 -20.398 -35.585 1.00 91.88 450 ALA A O 1
ATOM 3648 N N . VAL A 1 451 ? 21.329 -22.322 -36.477 1.00 94.25 451 VAL A N 1
ATOM 3649 C CA . VAL A 1 451 ? 21.030 -21.767 -37.809 1.00 94.25 451 VAL A CA 1
ATOM 3650 C C . VAL A 1 451 ? 19.767 -20.908 -37.781 1.00 94.25 451 VAL A C 1
ATOM 3652 O O . VAL A 1 451 ? 19.769 -19.796 -38.303 1.00 94.25 451 VAL A O 1
ATOM 3655 N N . TRP A 1 452 ? 18.694 -21.406 -37.163 1.00 93.62 452 TRP A N 1
ATOM 3656 C CA . TRP A 1 452 ? 17.388 -20.736 -37.168 1.00 93.62 452 TRP A CA 1
ATOM 3657 C C . TRP A 1 452 ? 17.121 -19.875 -35.935 1.00 93.62 452 TRP A C 1
ATOM 3659 O O . TRP A 1 452 ? 16.243 -19.016 -35.985 1.00 93.62 452 TRP A O 1
ATOM 3669 N N . ARG A 1 453 ? 17.901 -20.027 -34.857 1.00 93.81 453 ARG A N 1
ATOM 3670 C CA . ARG A 1 453 ? 17.757 -19.238 -33.625 1.00 93.81 453 ARG A CA 1
ATOM 3671 C C . ARG A 1 453 ? 17.626 -17.731 -33.872 1.00 93.81 453 ARG A C 1
ATOM 3673 O O . ARG A 1 453 ? 16.690 -17.154 -33.322 1.00 93.81 453 ARG A O 1
ATOM 3680 N N . PRO A 1 454 ? 18.483 -17.071 -34.680 1.00 93.69 454 PRO A N 1
ATOM 3681 C CA . PRO A 1 454 ? 18.351 -15.631 -34.898 1.00 93.69 454 PRO A CA 1
ATOM 3682 C C . PRO A 1 454 ? 17.038 -15.265 -35.597 1.00 93.69 454 PRO A C 1
ATOM 3684 O O . PRO A 1 454 ? 16.466 -14.221 -35.317 1.00 93.69 454 PRO A O 1
ATOM 3687 N N . HIS A 1 455 ? 16.544 -16.133 -36.486 1.00 93.31 455 HIS A N 1
ATOM 3688 C CA . HIS A 1 455 ? 15.289 -15.919 -37.200 1.00 93.31 455 HIS A CA 1
ATOM 3689 C C . HIS A 1 455 ? 14.072 -16.074 -36.281 1.00 93.31 455 HIS A C 1
ATOM 3691 O O . HIS A 1 455 ? 13.146 -15.270 -36.359 1.00 93.31 455 HIS A O 1
ATOM 3697 N N . TRP A 1 456 ? 14.082 -17.071 -35.393 1.00 94.50 456 TRP A N 1
ATOM 3698 C CA . TRP A 1 456 ? 13.000 -17.286 -34.430 1.00 94.50 456 TRP A CA 1
ATOM 3699 C C . TRP A 1 456 ? 12.958 -16.212 -33.344 1.00 94.50 456 TRP A C 1
ATOM 3701 O O . TRP A 1 456 ? 11.882 -15.713 -33.046 1.00 94.50 456 TRP A O 1
ATOM 3711 N N . LEU A 1 457 ? 14.111 -15.797 -32.811 1.00 93.94 457 LEU A N 1
ATOM 3712 C CA . LEU A 1 457 ? 14.180 -14.724 -31.810 1.00 93.94 457 LEU A CA 1
ATOM 3713 C C . LEU A 1 457 ? 13.894 -13.327 -32.386 1.00 93.94 457 LEU A C 1
ATOM 3715 O O . LEU A 1 457 ? 13.730 -12.383 -31.621 1.00 93.94 457 LEU A O 1
ATOM 3719 N N . ALA A 1 458 ? 13.843 -13.185 -33.713 1.00 93.38 458 ALA A N 1
ATOM 3720 C CA . ALA A 1 458 ? 13.397 -11.962 -34.376 1.00 93.38 458 ALA A CA 1
ATOM 3721 C C . ALA A 1 458 ? 11.865 -11.884 -34.536 1.00 93.38 458 ALA A C 1
ATOM 3723 O O . ALA A 1 458 ? 11.355 -10.829 -34.908 1.00 93.38 458 ALA A O 1
ATOM 3724 N N . GLN A 1 459 ? 11.134 -12.981 -34.300 1.00 94.19 459 GLN A N 1
ATOM 3725 C CA . GLN A 1 459 ? 9.669 -12.964 -34.275 1.00 94.19 459 GLN A CA 1
ATOM 3726 C C . GLN A 1 459 ? 9.163 -12.393 -32.940 1.00 94.19 459 GLN A C 1
ATOM 3728 O O . GLN A 1 459 ? 9.876 -12.484 -31.937 1.00 94.19 459 GLN A O 1
ATOM 3733 N N . PRO A 1 460 ? 7.937 -11.839 -32.889 1.00 93.88 460 PRO A N 1
ATOM 3734 C CA . PRO A 1 460 ? 7.339 -11.389 -31.638 1.00 93.88 460 PRO A CA 1
ATOM 3735 C C . PRO A 1 460 ? 7.302 -12.514 -30.598 1.00 93.88 460 PRO A C 1
ATOM 3737 O O . PRO A 1 460 ? 6.838 -13.619 -30.882 1.00 93.88 460 PRO A O 1
ATOM 3740 N N . ALA A 1 461 ? 7.742 -12.227 -29.373 1.00 92.94 461 ALA A N 1
ATOM 3741 C CA . ALA A 1 461 ? 7.756 -13.205 -28.285 1.00 92.94 461 ALA A CA 1
ATOM 3742 C C . ALA A 1 461 ? 6.352 -13.762 -27.967 1.00 92.94 461 ALA A C 1
ATOM 3744 O O . ALA A 1 461 ? 6.214 -14.935 -27.614 1.00 92.94 461 ALA A O 1
ATOM 3745 N N . ALA A 1 462 ? 5.304 -12.958 -28.187 1.00 90.38 462 ALA A N 1
ATOM 3746 C CA . ALA A 1 462 ? 3.903 -13.366 -28.070 1.00 90.38 462 ALA A CA 1
ATOM 3747 C C . ALA A 1 462 ? 3.529 -14.559 -28.980 1.00 90.38 462 ALA A C 1
ATOM 3749 O O . ALA A 1 462 ? 2.640 -15.340 -28.645 1.00 90.38 462 ALA A O 1
ATOM 3750 N N . ASP A 1 463 ? 4.234 -14.746 -30.099 1.00 91.50 463 ASP A N 1
ATOM 3751 C CA . ASP A 1 463 ? 3.983 -15.823 -31.060 1.00 91.50 463 ASP A CA 1
ATOM 3752 C C . ASP A 1 463 ? 4.770 -17.107 -30.765 1.00 91.50 463 ASP A C 1
ATOM 3754 O O . ASP A 1 463 ? 4.722 -18.049 -31.559 1.00 91.50 463 ASP A O 1
ATOM 3758 N N . LEU A 1 464 ? 5.467 -17.205 -29.624 1.00 93.44 464 LEU A N 1
ATOM 3759 C CA . LEU A 1 464 ? 6.308 -18.359 -29.271 1.00 93.44 464 LEU A CA 1
ATOM 3760 C C . LEU A 1 464 ? 5.596 -19.711 -29.482 1.00 93.44 464 LEU A C 1
ATOM 3762 O O . LEU A 1 464 ? 6.187 -20.662 -30.007 1.00 93.44 464 LEU A O 1
ATOM 3766 N N . PHE A 1 465 ? 4.315 -19.807 -29.112 1.00 91.12 465 PHE A N 1
ATOM 3767 C CA . PHE A 1 465 ? 3.510 -21.027 -29.260 1.00 91.12 465 PHE A CA 1
ATOM 3768 C C . PHE A 1 465 ? 3.048 -21.313 -30.699 1.00 91.12 465 PHE A C 1
ATOM 3770 O O . PHE A 1 465 ? 2.689 -22.451 -31.008 1.00 91.12 465 PHE A O 1
ATOM 3777 N N . ASN A 1 466 ? 3.116 -20.325 -31.588 1.00 89.94 466 ASN A N 1
ATOM 3778 C CA . ASN A 1 466 ? 2.736 -20.431 -32.997 1.00 89.94 466 ASN A CA 1
ATOM 3779 C C . ASN A 1 466 ? 3.938 -20.685 -33.920 1.00 89.94 466 ASN A C 1
ATOM 3781 O O . ASN A 1 466 ? 3.750 -21.019 -35.090 1.00 89.94 466 ASN A O 1
ATOM 3785 N N . LEU A 1 467 ? 5.170 -20.560 -33.411 1.00 89.75 467 LEU A N 1
ATOM 3786 C CA . LEU A 1 467 ? 6.377 -20.796 -34.202 1.00 89.75 467 LEU A CA 1
ATOM 3787 C C . LEU A 1 467 ? 6.427 -22.235 -34.760 1.00 89.75 467 LEU A C 1
ATOM 3789 O O . LEU A 1 467 ? 6.110 -23.183 -34.024 1.00 89.75 467 LEU A O 1
ATOM 3793 N N . PRO A 1 468 ? 6.866 -22.415 -36.024 1.00 84.00 468 PRO A N 1
ATOM 3794 C CA . PRO A 1 468 ? 7.050 -23.724 -36.645 1.00 84.00 468 PRO A CA 1
ATOM 3795 C C . PRO A 1 468 ? 8.382 -24.342 -36.184 1.00 84.00 468 PRO A C 1
ATOM 3797 O O . PRO A 1 468 ? 9.397 -24.228 -36.874 1.00 84.00 468 PRO A O 1
ATOM 3800 N N . LEU A 1 469 ? 8.373 -24.935 -34.986 1.00 84.69 469 LEU A N 1
ATOM 3801 C CA . LEU A 1 469 ? 9.538 -25.513 -34.294 1.00 84.69 469 LEU A CA 1
ATOM 3802 C C . LEU A 1 469 ? 9.608 -27.038 -34.388 1.00 84.69 469 LEU A C 1
ATOM 3804 O O . LEU A 1 469 ? 8.543 -27.687 -34.250 1.00 84.69 469 LEU A O 1
#

Secondary structure (DSSP, 8-state):
-------PPPP------HHHHHHHHS-HHHHHHTT--S--SHHHHHHHHHHHHHTHHHHHHHHH-TT-S---S--PPTTS-----PPPP-----HHHHHHHHH-TT--HHHHHHHH--TTS-S-------HHHHHHHHHHHHHHHHHHHHHHTS--TT--SHHHHHHHHHHHHHTT--EEEETTTEEEEEEE-TTS---HHHHHT----GGGTT--EEE-TT-TT-----HHHHTT-TT--EEE-TTS--SS----SSGGG--EEE--SS-PPP-HHHHHHHTT-TT--EEE-TT----SPPP-TT-TT--EEE-TTS--SSPPTTGGG-SS-SEEE--S-------TT----HHHHHHEE---TT--HHHHHHHHHHHHHHT--SSS-GGGGGGG--TT-THHHHHHTTS-HHHHHHHGGGGGSTTTTT-HHHHHHHHHHHHHHHHH-TTTHHHHHTS-GGGGGGS--

Sequence (469 aa):
MKPTWASARPPHSVCHSLCRAVEEVLSREQRHAIGINEADGITLHQRVLAWIDEHRAELAQRLWGPSARRLKPQGWLRGGRPLEMLPPHPRQTSSLSAAYRRLFPNASDAEFAGWLGNEQEAPNLPDMRSATERLRDLQRRLDSLRSDLHQWAQPDPIRPHQRHRAIRPIINAWRRLTRLRLDSGGSLFSLDLSGLGLQDEDLASLALPDDFTHIEHVSLANNRPLSQLPAEFLERFPNLERLILTNCRFDHLPRLARPDSLRWLDLDSNRITWDGQAQYRLNQYANLAVLDLTDNPLLTAPDLHWLGDLKSLFLSGCSLTELPQGLELITEPIALDLSDNQLQRLPASFTVSTSVADAIRLESDWLGEPVLAQIEAYNSAHQVDLLVSESDYLEFFDEGDPAHPALWQRLPRQYRRDLRPLLEVEPFLSRPHQARREFWRRLMVIDANAVWRPHWLAQPAADLFNLPL